Protein AF-A0A932MDQ0-F1 (afdb_monomer_lite)

Radius of gyration: 25.62 Å; chains: 1; bounding box: 65×49×72 Å

pLDDT: mean 92.87, std 9.04, range [38.66, 98.56]

Sequence (402 aa):
EVYVTDDGAETDRDMGHYERFIDRSLSQMNNVTTGRVYQSVITKERRGEYLGTTVQVIPHITDEIKAAIKRLAPDHDVVITEVGGTVGDIESLPFLEAIRQFRPEVGRDHTLFIHVTLVPYVAASGELKTKPTQHSVRELMEIGIQPDVLVCRTERELSEPIKRKIALFCNVDFGCVIENRDVPSIYQVPLLLHEQGLDREVCHRLQLDLKEPDLRPWAAMVQRVLEPSQRVHVAIVGKYTDLTDSYTSIREALVHGGIANDAGVDLTWVASDEFTDQRAAGRLLEGYDGLLVPGGFGIRGVEGMVEAIRWARENRLPFFGICLGMQTAIIEFGRNVCQLPETNSSEFAADCENPVISLMSSQRDVENLGGTMRLGAYPCRLRPGSRVAQIYGTDQVSERHR

Secondary structure (DSSP, 8-state):
--EE-TT--EE-THHHHHHHHHT----GGG---HHHHHHHHHHHHHTTTTTTPPP-IIIIIHHHHHHHHHTTGGG-S-------S-TT-GGGHHHHHHHHHHHHHH-GGG---EEEEE--EETTTTEE--HHHHHHHHHHHHTT---SEEEEEESS---HHHHHHHHHHHT--GGGEEEEE--SSGGGHHHHHHHTTHHHHHHHHTT---PPP--HHHHHHHHHHHS-SEEEEEEEEES-SS-GGGGHHHHHHHHHHHHHTTEEEEEEEEEGGG--SHHHHHHHHTT-SEEEE----SSTTHHHHHHHHHHHHHHT--EEE-THHHHHHHHHHHHHTS--TTEEETTT-TT-SEEEE---GGGTT---TTTSS--EEEEEEPPTT-HHHHHHTSSEEEEEE-

Structure (mmCIF, N/CA/C/O backbone):
data_AF-A0A932MDQ0-F1
#
_entry.id   AF-A0A932MDQ0-F1
#
loop_
_atom_site.group_PDB
_atom_site.id
_atom_site.type_symbol
_atom_site.label_atom_id
_atom_site.label_alt_id
_atom_site.label_comp_id
_atom_site.label_asym_id
_atom_site.label_entity_id
_atom_site.label_seq_id
_atom_site.pdbx_PDB_ins_code
_atom_site.Cartn_x
_atom_site.Cartn_y
_atom_site.Cartn_z
_atom_site.occupancy
_atom_site.B_iso_or_equiv
_atom_site.auth_seq_id
_atom_site.auth_comp_id
_atom_site.auth_asym_id
_atom_site.auth_atom_id
_atom_site.pdbx_PDB_model_num
ATOM 1 N N . GLU A 1 1 ? 3.150 5.379 -4.742 1.00 84.31 1 GLU A N 1
ATOM 2 C CA . GLU A 1 1 ? 2.671 4.937 -6.072 1.00 84.31 1 GLU A CA 1
ATOM 3 C C . GLU A 1 1 ? 1.229 5.394 -6.272 1.00 84.31 1 GLU A C 1
ATOM 5 O O . GLU A 1 1 ? 0.601 5.749 -5.283 1.00 84.31 1 GLU A O 1
ATOM 10 N N . VAL A 1 2 ? 0.719 5.392 -7.506 1.00 88.69 2 VAL A N 1
ATOM 11 C CA . VAL A 1 2 ? -0.728 5.498 -7.774 1.00 88.69 2 VAL A CA 1
ATOM 12 C C . VAL A 1 2 ? -1.235 4.085 -8.020 1.00 88.69 2 VAL A C 1
ATOM 14 O O . VAL A 1 2 ? -0.688 3.397 -8.885 1.00 88.69 2 VAL A O 1
ATOM 17 N N . TYR A 1 3 ? -2.237 3.649 -7.262 1.00 92.25 3 TYR A N 1
ATOM 18 C CA . TYR A 1 3 ? -2.835 2.331 -7.444 1.00 92.25 3 TYR A CA 1
ATOM 19 C C . TYR A 1 3 ? -3.983 2.416 -8.448 1.00 92.25 3 TYR A C 1
ATOM 21 O O . TYR A 1 3 ? -4.716 3.402 -8.466 1.00 92.25 3 TYR A O 1
ATOM 29 N N . VAL A 1 4 ? -4.132 1.405 -9.301 1.00 93.31 4 VAL A N 1
ATOM 30 C CA . VAL A 1 4 ? -5.228 1.335 -10.275 1.00 93.31 4 VAL A CA 1
ATOM 31 C C . VAL A 1 4 ? -6.086 0.128 -9.942 1.00 93.31 4 VAL A C 1
ATOM 33 O O . VAL A 1 4 ? -5.568 -0.966 -9.713 1.00 93.31 4 VAL A O 1
ATOM 36 N N . THR A 1 5 ? -7.392 0.348 -9.906 1.00 94.00 5 THR A N 1
ATOM 37 C CA . THR A 1 5 ? -8.428 -0.667 -9.664 1.00 94.00 5 THR A CA 1
ATOM 38 C C . THR A 1 5 ? -8.996 -1.189 -10.983 1.00 94.00 5 THR A C 1
ATOM 40 O O . THR A 1 5 ? -8.770 -0.604 -12.046 1.00 94.00 5 THR A O 1
ATOM 43 N N . ASP A 1 6 ? -9.730 -2.304 -10.945 1.00 93.19 6 ASP A N 1
ATOM 44 C CA . ASP A 1 6 ? -10.276 -2.926 -12.162 1.00 93.19 6 ASP A CA 1
ATOM 45 C C . ASP A 1 6 ? -11.249 -2.005 -12.916 1.00 93.19 6 ASP A C 1
ATOM 47 O O . ASP A 1 6 ? -11.277 -2.026 -14.147 1.00 93.19 6 ASP A O 1
ATOM 51 N N . ASP A 1 7 ? -11.989 -1.150 -12.201 1.00 92.62 7 ASP A N 1
ATOM 52 C CA . ASP A 1 7 ? -12.910 -0.163 -12.781 1.00 92.62 7 ASP A CA 1
ATOM 53 C C . ASP A 1 7 ? -12.218 1.128 -13.257 1.00 92.62 7 ASP A C 1
ATOM 55 O O . ASP A 1 7 ? -12.885 2.073 -13.680 1.00 92.62 7 ASP A O 1
ATOM 59 N N . GLY A 1 8 ? -10.882 1.157 -13.226 1.00 90.75 8 GLY A N 1
ATOM 60 C CA . GLY A 1 8 ? -10.072 2.240 -13.770 1.00 90.75 8 GLY A CA 1
ATOM 61 C C . GLY A 1 8 ? -9.936 3.450 -12.859 1.00 90.75 8 GLY A C 1
ATOM 62 O O . GLY A 1 8 ? -9.443 4.482 -13.314 1.00 90.75 8 GLY A O 1
ATOM 63 N N . ALA A 1 9 ? -10.324 3.353 -11.583 1.00 89.94 9 ALA A N 1
ATOM 64 C CA . ALA A 1 9 ? -10.009 4.412 -10.640 1.00 89.94 9 ALA A CA 1
ATOM 65 C C . ALA A 1 9 ? -8.534 4.386 -10.242 1.00 89.94 9 ALA A C 1
ATOM 67 O O . ALA A 1 9 ? -7.993 3.364 -9.811 1.00 89.94 9 ALA A O 1
ATOM 68 N N . GLU A 1 10 ? -7.924 5.561 -10.349 1.00 90.75 10 GLU A N 1
ATOM 69 C CA . GLU A 1 10 ? -6.648 5.895 -9.738 1.00 90.75 10 GLU A CA 1
ATOM 70 C C . GLU A 1 10 ? -6.894 6.240 -8.268 1.00 90.75 10 GLU A C 1
ATOM 72 O O . GLU A 1 10 ? -7.625 7.181 -7.946 1.00 90.75 10 GLU A O 1
ATOM 77 N N . THR A 1 11 ? -6.311 5.459 -7.368 1.00 89.38 11 THR A N 1
ATOM 78 C CA . THR A 1 11 ? -6.518 5.583 -5.927 1.00 89.38 11 THR A CA 1
ATOM 79 C C . THR A 1 11 ? -5.198 5.764 -5.195 1.00 89.38 11 THR A C 1
ATOM 81 O O . THR A 1 11 ? -4.107 5.603 -5.755 1.00 89.38 11 THR A O 1
ATOM 84 N N . ASP A 1 12 ? -5.315 6.059 -3.903 1.00 85.50 12 ASP A N 1
ATOM 85 C CA . ASP A 1 12 ? -4.188 5.965 -2.988 1.00 85.50 12 ASP A CA 1
ATOM 86 C C . ASP A 1 12 ? -3.589 4.541 -2.977 1.00 85.50 12 ASP A C 1
ATOM 88 O O . ASP A 1 12 ? -4.277 3.552 -3.268 1.00 85.50 12 ASP A O 1
ATOM 92 N N . ARG A 1 13 ? -2.293 4.454 -2.656 1.00 86.25 13 ARG A N 1
ATOM 93 C CA . ARG A 1 13 ? -1.521 3.207 -2.556 1.00 86.25 13 ARG A CA 1
ATOM 94 C C . ARG A 1 13 ? -2.078 2.227 -1.522 1.00 86.25 13 ARG A C 1
ATOM 96 O O . ARG A 1 13 ? -1.881 1.021 -1.678 1.00 86.25 13 ARG A O 1
ATOM 103 N N . ASP A 1 14 ? -2.772 2.724 -0.502 1.00 90.31 14 ASP A N 1
ATOM 104 C CA . ASP A 1 14 ? -3.320 1.913 0.584 1.00 90.31 14 ASP A CA 1
ATOM 105 C C . ASP A 1 14 ? -4.354 0.910 0.067 1.00 90.31 14 ASP A C 1
ATOM 107 O O . ASP A 1 14 ? -4.449 -0.208 0.571 1.00 90.31 14 ASP A O 1
ATOM 111 N N . MET A 1 15 ? -5.021 1.232 -1.047 1.00 92.06 15 MET A N 1
ATOM 112 C CA . MET A 1 15 ? -5.917 0.300 -1.731 1.00 92.06 15 MET A CA 1
ATOM 113 C C . MET A 1 15 ? -5.213 -1.007 -2.109 1.00 92.06 15 MET A C 1
ATOM 115 O O . MET A 1 15 ? -5.761 -2.091 -1.920 1.00 92.06 15 MET A O 1
ATOM 119 N N . GLY A 1 16 ? -3.960 -0.916 -2.563 1.00 93.06 16 GLY A N 1
ATOM 120 C CA . GLY A 1 16 ? -3.155 -2.090 -2.865 1.00 93.06 16 GLY A CA 1
ATOM 121 C C . GLY A 1 16 ? -2.833 -2.919 -1.625 1.00 93.06 16 GLY A C 1
ATOM 122 O O . GLY A 1 16 ? -2.737 -4.140 -1.726 1.00 93.06 16 GLY A O 1
ATOM 123 N N . HIS A 1 17 ? -2.674 -2.295 -0.452 1.00 93.75 17 HIS A N 1
ATOM 124 C CA . H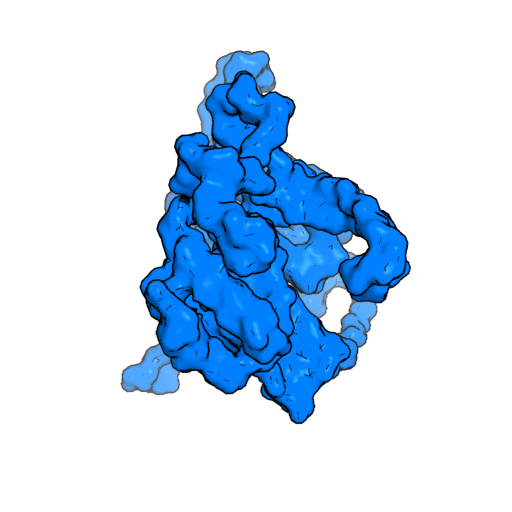IS A 1 17 ? -2.514 -3.041 0.796 1.00 93.75 17 HIS A CA 1
ATOM 125 C C . HIS A 1 17 ? -3.783 -3.816 1.127 1.00 93.75 17 HIS A C 1
ATOM 127 O O . HIS A 1 17 ? -3.692 -5.006 1.415 1.00 93.75 17 HIS A O 1
ATOM 133 N N . TYR A 1 18 ? -4.953 -3.193 1.012 1.00 95.12 18 TYR A N 1
ATOM 134 C CA . TYR A 1 18 ? -6.211 -3.883 1.270 1.00 95.12 18 TYR A CA 1
ATOM 135 C C . TYR A 1 18 ? -6.395 -5.080 0.335 1.00 95.12 18 TYR A C 1
ATOM 137 O O . TYR A 1 18 ? -6.552 -6.188 0.841 1.00 95.12 18 TYR A O 1
ATOM 145 N N . GLU A 1 19 ? -6.273 -4.899 -0.990 1.00 95.69 19 GLU A N 1
ATOM 146 C CA . GLU A 1 19 ? -6.432 -6.002 -1.958 1.00 95.69 19 GLU A CA 1
ATOM 147 C C . GLU A 1 19 ? -5.478 -7.168 -1.657 1.00 95.69 19 GLU A C 1
ATOM 149 O O . GLU A 1 19 ? -5.898 -8.324 -1.668 1.00 95.69 19 GLU A O 1
ATOM 154 N N . ARG A 1 20 ? -4.212 -6.879 -1.311 1.00 95.19 20 ARG A N 1
ATOM 155 C CA . ARG A 1 20 ? -3.204 -7.907 -0.994 1.00 95.19 20 ARG A CA 1
ATOM 156 C C . ARG A 1 20 ? -3.526 -8.719 0.261 1.00 95.19 20 ARG A C 1
ATOM 158 O O . ARG A 1 20 ? -3.185 -9.896 0.305 1.00 95.19 20 ARG A O 1
ATOM 165 N N . PHE A 1 21 ? -4.112 -8.103 1.287 1.00 95.44 21 PHE A N 1
ATOM 166 C CA . PHE A 1 21 ? -4.390 -8.783 2.557 1.00 95.44 21 PHE A CA 1
ATOM 167 C C . PHE A 1 21 ? -5.747 -9.487 2.579 1.00 95.44 21 PHE A C 1
ATOM 169 O O . PHE A 1 21 ? -5.883 -10.489 3.278 1.00 95.44 21 PHE A O 1
ATOM 176 N N . ILE A 1 22 ? -6.740 -8.978 1.844 1.00 93.69 22 ILE A N 1
ATOM 177 C CA . ILE A 1 22 ? -8.097 -9.548 1.837 1.00 93.69 22 ILE A CA 1
ATOM 178 C C . ILE A 1 22 ? -8.380 -10.433 0.616 1.00 93.69 22 ILE A C 1
ATOM 180 O O . ILE A 1 22 ? -9.434 -11.060 0.582 1.00 93.69 22 ILE A O 1
ATOM 184 N N . ASP A 1 23 ? -7.473 -10.463 -0.368 1.00 93.38 23 ASP A N 1
ATOM 185 C CA . ASP A 1 23 ? -7.600 -11.214 -1.627 1.00 93.38 23 ASP A CA 1
ATOM 186 C C . ASP A 1 23 ? -8.901 -10.898 -2.390 1.00 93.38 23 ASP A C 1
ATOM 188 O O . ASP A 1 23 ? -9.655 -11.775 -2.817 1.00 93.38 23 ASP A O 1
ATOM 192 N N . ARG A 1 24 ? -9.222 -9.602 -2.516 1.00 91.94 24 ARG A N 1
ATOM 193 C CA . ARG A 1 24 ? -10.391 -9.124 -3.271 1.00 91.94 24 ARG A CA 1
ATOM 194 C C . ARG A 1 24 ? -10.064 -7.864 -4.052 1.00 91.94 24 ARG A C 1
ATOM 196 O O . ARG A 1 24 ? -9.442 -6.957 -3.509 1.00 91.94 24 ARG A O 1
ATOM 203 N N . SER A 1 25 ? -10.581 -7.784 -5.277 1.00 92.12 25 SER A N 1
ATOM 204 C CA . SER A 1 25 ? -10.593 -6.542 -6.048 1.00 92.12 25 SER A CA 1
ATOM 205 C C . SER A 1 25 ? -11.486 -5.506 -5.377 1.00 92.12 25 SER A C 1
ATOM 207 O O . SER A 1 25 ? -12.640 -5.779 -5.028 1.00 92.12 25 SER A O 1
ATOM 209 N N . LEU A 1 26 ? -10.957 -4.301 -5.246 1.00 93.81 26 LEU A N 1
ATOM 210 C CA . LEU A 1 26 ? -11.663 -3.120 -4.791 1.00 93.81 26 LEU A CA 1
ATOM 211 C C . LEU A 1 26 ? -11.919 -2.200 -5.991 1.00 93.81 26 LEU A C 1
ATOM 213 O O . LEU A 1 26 ? -11.472 -2.435 -7.113 1.00 93.81 26 LEU A O 1
ATOM 217 N N . SER A 1 27 ? -12.721 -1.167 -5.771 1.00 92.62 27 SER A N 1
ATOM 218 C CA . SER A 1 27 ? -13.218 -0.281 -6.823 1.00 92.62 27 SER A CA 1
ATOM 219 C C . SER A 1 27 ? -13.064 1.177 -6.422 1.00 92.62 27 SER A C 1
ATOM 221 O O . SER A 1 27 ? -12.754 1.504 -5.270 1.00 92.62 27 SER A O 1
ATOM 223 N N . GLN A 1 28 ? -13.424 2.081 -7.328 1.00 91.19 28 GLN A N 1
ATOM 224 C CA . GLN A 1 28 ? -13.547 3.501 -7.016 1.00 91.19 28 GLN A CA 1
ATOM 225 C C . GLN A 1 28 ? -14.445 3.792 -5.806 1.00 91.19 28 GLN A C 1
ATOM 227 O O . GLN A 1 28 ? -14.369 4.874 -5.229 1.00 91.19 28 GLN A O 1
ATOM 232 N N . MET A 1 29 ? -15.344 2.880 -5.437 1.00 91.75 29 MET A N 1
ATOM 233 C CA . MET A 1 29 ? -16.271 3.065 -4.322 1.00 91.75 29 MET A CA 1
ATOM 234 C C . MET A 1 29 ? -15.574 2.964 -2.967 1.00 91.75 29 MET A C 1
ATOM 236 O O . MET A 1 29 ? -16.097 3.493 -1.989 1.00 91.75 29 MET A O 1
ATOM 240 N N . ASN A 1 30 ? -14.407 2.319 -2.931 1.00 93.69 30 ASN A N 1
ATOM 241 C CA . ASN A 1 30 ? -13.628 2.042 -1.730 1.00 93.69 30 ASN A CA 1
ATOM 242 C C . ASN A 1 30 ? -12.652 3.177 -1.379 1.00 93.69 30 ASN A C 1
ATOM 244 O O . ASN A 1 30 ? -12.117 3.194 -0.277 1.00 93.69 30 ASN A O 1
ATOM 248 N N . ASN A 1 31 ? -12.431 4.141 -2.281 1.00 93.19 31 ASN A N 1
ATOM 249 C CA . ASN A 1 31 ? -11.607 5.322 -2.022 1.00 93.19 31 ASN A CA 1
ATOM 250 C C . ASN A 1 31 ? -12.452 6.600 -2.081 1.00 93.19 31 ASN A C 1
ATOM 252 O O . ASN A 1 31 ? -12.851 7.061 -3.153 1.00 93.19 31 ASN A O 1
ATOM 256 N N . VAL A 1 32 ? -12.725 7.190 -0.920 1.00 93.44 32 VAL A N 1
ATOM 257 C CA . VAL A 1 32 ? -13.502 8.428 -0.801 1.00 93.44 32 VAL A CA 1
ATOM 258 C C . VAL A 1 32 ? -12.561 9.558 -0.413 1.00 93.44 32 VAL A C 1
ATOM 260 O O . VAL A 1 32 ? -11.919 9.501 0.627 1.00 93.44 32 VAL A O 1
ATOM 263 N N . THR A 1 33 ? -12.498 10.600 -1.238 1.00 94.75 33 THR A N 1
ATOM 264 C CA . THR A 1 33 ? -11.667 11.782 -0.977 1.00 94.75 33 THR A CA 1
ATOM 265 C C . THR A 1 33 ? -12.536 13.008 -0.739 1.00 94.75 33 THR A C 1
ATOM 267 O O . THR A 1 33 ? -13.642 13.113 -1.279 1.00 94.75 33 THR A O 1
ATOM 270 N N . THR A 1 34 ? -12.012 13.983 0.008 1.00 95.81 34 THR A N 1
ATOM 271 C CA . THR A 1 34 ? -12.667 15.282 0.230 1.00 95.81 34 THR A CA 1
ATOM 272 C C . THR A 1 34 ? -13.087 15.925 -1.091 1.00 95.81 34 THR A C 1
ATOM 274 O O . THR A 1 34 ? -14.224 16.367 -1.228 1.00 95.81 34 THR A O 1
ATOM 277 N N . GLY A 1 35 ? -12.221 15.892 -2.110 1.00 94.88 35 GLY A N 1
ATOM 278 C CA . GLY A 1 35 ? -12.539 16.424 -3.438 1.00 94.88 35 GLY A CA 1
ATOM 279 C C . GLY A 1 35 ? -13.785 15.785 -4.060 1.00 94.88 35 GLY A C 1
ATOM 280 O O . GLY A 1 35 ? -14.666 16.500 -4.534 1.00 94.88 35 GLY A O 1
ATOM 281 N N . ARG A 1 36 ? -13.915 14.452 -4.001 1.00 93.62 36 ARG A N 1
ATOM 282 C CA . ARG A 1 36 ? -15.087 13.735 -4.539 1.00 93.62 36 ARG A CA 1
ATOM 283 C C . ARG A 1 36 ? -16.360 14.041 -3.757 1.00 93.62 36 ARG A C 1
ATOM 285 O O . ARG A 1 36 ? -17.403 14.265 -4.368 1.00 93.62 36 ARG A O 1
ATOM 292 N N . VAL A 1 37 ? -16.269 14.081 -2.428 1.00 96.56 37 VAL A N 1
ATOM 293 C CA . VAL A 1 37 ? -17.403 14.401 -1.547 1.00 96.56 37 VAL A CA 1
ATOM 294 C C . VAL A 1 37 ? -17.928 15.806 -1.844 1.00 96.56 37 VAL A C 1
ATOM 296 O O . VAL A 1 37 ? -19.112 15.983 -2.129 1.00 96.56 37 VAL A O 1
ATOM 299 N N . TYR A 1 38 ? -17.043 16.802 -1.856 1.00 96.50 38 TYR A N 1
ATOM 300 C CA . TYR A 1 38 ? -17.424 18.192 -2.099 1.00 96.50 38 TYR A CA 1
ATOM 301 C C . TYR A 1 38 ? -17.939 18.389 -3.526 1.00 96.50 38 TYR A C 1
ATOM 303 O O . TYR A 1 38 ? -18.959 19.048 -3.718 1.00 96.50 38 TYR A O 1
ATOM 311 N N . GLN A 1 39 ? -17.300 17.774 -4.526 1.00 96.44 39 GLN A N 1
ATOM 312 C CA . GLN A 1 39 ? -17.777 17.824 -5.908 1.00 96.44 39 GLN A CA 1
ATOM 313 C C . GLN A 1 39 ? -19.186 17.235 -6.042 1.00 96.44 39 GLN A C 1
ATOM 315 O O . GLN A 1 39 ? -20.021 17.824 -6.732 1.00 96.44 39 GLN A O 1
ATOM 320 N N . SER A 1 40 ? -19.471 16.106 -5.384 1.00 95.88 40 SER A N 1
ATOM 321 C CA . SER A 1 40 ? -20.805 15.489 -5.378 1.00 95.88 40 SER A CA 1
ATOM 322 C C . SER A 1 40 ? -21.846 16.450 -4.802 1.00 95.88 40 SER A C 1
ATOM 324 O O . SER A 1 40 ? -22.814 16.789 -5.484 1.00 95.88 40 SER A O 1
ATOM 326 N N . VAL A 1 41 ? -21.600 16.988 -3.603 1.00 97.25 41 VAL A N 1
ATOM 327 C CA . VAL A 1 41 ? -22.523 17.912 -2.924 1.00 97.25 41 VAL A CA 1
ATOM 328 C C . VAL A 1 41 ? -22.751 19.196 -3.731 1.00 97.25 41 VAL A C 1
ATOM 330 O O . VAL A 1 41 ? -23.897 19.592 -3.933 1.00 97.25 41 VAL A O 1
ATOM 333 N N . ILE A 1 42 ? -21.697 19.810 -4.277 1.00 96.56 42 ILE A N 1
ATOM 334 C CA . ILE A 1 42 ? -21.814 20.999 -5.142 1.00 96.56 42 ILE A CA 1
ATOM 335 C C . ILE A 1 42 ? -22.619 20.679 -6.411 1.00 96.56 42 ILE A C 1
ATOM 337 O O . ILE A 1 42 ? -23.416 21.489 -6.877 1.00 96.56 42 ILE A O 1
ATOM 341 N N . THR A 1 43 ? -22.437 19.489 -6.985 1.00 96.38 43 THR A N 1
ATOM 342 C CA . THR A 1 43 ? -23.174 19.081 -8.190 1.00 96.38 43 THR A CA 1
ATOM 343 C C . THR A 1 43 ? -24.664 18.896 -7.897 1.00 96.38 43 THR A C 1
ATOM 345 O O . THR A 1 43 ? -25.492 19.361 -8.682 1.00 96.38 43 THR A O 1
ATOM 348 N N . LYS A 1 44 ? -25.013 18.263 -6.770 1.00 95.75 44 LYS A N 1
ATOM 349 C CA . LYS A 1 44 ? -26.403 18.081 -6.315 1.00 95.75 44 LYS A CA 1
ATOM 350 C C . LYS A 1 44 ? -27.086 19.416 -6.015 1.00 95.75 44 LYS A C 1
ATOM 352 O O . LYS A 1 44 ? -28.231 19.632 -6.409 1.00 95.75 44 LYS A O 1
ATOM 357 N N . GLU A 1 45 ? -26.357 20.342 -5.393 1.00 96.25 45 GLU A N 1
ATOM 358 C CA . GLU A 1 45 ? -26.814 21.710 -5.127 1.00 96.25 45 GLU A CA 1
ATOM 359 C C . GLU A 1 45 ? -27.198 22.438 -6.414 1.00 96.25 45 GLU A C 1
ATOM 361 O O . GLU A 1 45 ? -28.340 22.875 -6.555 1.00 96.25 45 GLU A O 1
ATOM 366 N N . ARG A 1 46 ? -26.306 22.447 -7.409 1.00 94.06 46 ARG A N 1
ATOM 367 C CA . ARG A 1 46 ? -26.556 23.090 -8.709 1.00 94.06 46 ARG A CA 1
ATOM 368 C C . ARG A 1 46 ? -27.692 22.458 -9.511 1.00 94.06 46 ARG A C 1
ATOM 370 O O . ARG A 1 46 ? -28.280 23.124 -10.359 1.00 94.06 46 ARG A O 1
ATOM 377 N N . ARG A 1 47 ? -27.996 21.181 -9.269 1.00 95.25 47 ARG A N 1
ATOM 378 C CA . ARG A 1 47 ? -29.145 20.477 -9.864 1.00 95.25 47 ARG A CA 1
ATOM 379 C C . ARG A 1 47 ? -30.463 20.747 -9.136 1.00 95.25 47 ARG A C 1
ATOM 381 O O . ARG A 1 47 ? -31.506 20.306 -9.609 1.00 95.25 47 ARG A O 1
ATOM 388 N N . GLY A 1 48 ? -30.431 21.464 -8.013 1.00 93.25 48 GLY A N 1
ATOM 389 C CA . GLY A 1 48 ? -31.610 21.755 -7.204 1.00 93.25 48 GLY A CA 1
ATOM 390 C C . GLY A 1 48 ? -32.084 20.578 -6.347 1.00 93.25 48 GLY A C 1
ATOM 391 O O . GLY A 1 48 ? -33.219 20.603 -5.877 1.00 93.25 48 GLY A O 1
ATOM 392 N N . GLU A 1 49 ? -31.244 19.563 -6.109 1.00 94.69 49 GLU A N 1
ATOM 393 C CA . GLU A 1 49 ? -31.620 18.369 -5.327 1.00 94.69 49 GLU A CA 1
ATOM 394 C C . GLU A 1 49 ? -31.893 18.696 -3.848 1.00 94.69 49 GLU A C 1
ATOM 396 O O . GLU A 1 49 ? -32.669 18.006 -3.193 1.00 94.69 49 GLU A O 1
ATOM 401 N N . TYR A 1 50 ? -31.327 19.796 -3.340 1.00 93.75 50 TYR A N 1
ATOM 402 C CA . TYR A 1 50 ? -31.602 20.319 -1.996 1.00 93.75 50 TYR A CA 1
ATOM 403 C C . TYR A 1 50 ? -32.776 21.315 -1.954 1.00 93.75 50 TYR A C 1
ATOM 405 O O . TYR A 1 50 ? -32.936 22.039 -0.980 1.00 93.75 50 TYR A O 1
ATOM 413 N N . LEU A 1 51 ? -33.599 21.395 -3.010 1.00 90.94 51 LEU A N 1
ATOM 414 C CA . LEU A 1 51 ? -34.844 22.183 -3.050 1.00 90.94 51 LEU A CA 1
ATOM 415 C C . LEU A 1 51 ? -34.689 23.662 -2.630 1.00 90.94 51 LEU A C 1
ATOM 417 O O . LEU A 1 51 ? -35.608 24.266 -2.080 1.00 90.94 51 LEU A O 1
ATOM 421 N N . GLY A 1 52 ? -33.520 24.254 -2.894 1.00 82.38 52 GLY A N 1
ATOM 422 C CA . GLY A 1 52 ? -33.219 25.653 -2.579 1.00 82.38 52 GLY A CA 1
ATOM 423 C C . GLY A 1 52 ? -32.841 25.934 -1.120 1.00 82.38 52 GLY A C 1
ATOM 424 O O . GLY A 1 52 ? -32.726 27.103 -0.752 1.00 82.38 52 GLY A O 1
ATOM 425 N N . THR A 1 53 ? -32.634 24.913 -0.281 1.00 90.50 53 THR A N 1
ATOM 426 C CA . THR A 1 53 ? -32.103 25.110 1.077 1.00 90.50 53 THR A CA 1
ATOM 427 C C . THR A 1 53 ? -30.598 25.371 1.065 1.00 90.50 53 THR A C 1
ATOM 429 O O . THR A 1 53 ? -29.876 24.868 0.204 1.00 90.50 53 THR A O 1
ATOM 432 N N . THR A 1 54 ? -30.103 26.115 2.057 1.00 93.12 54 THR A N 1
ATOM 433 C CA . THR A 1 54 ? -28.668 26.391 2.211 1.00 93.12 54 THR A CA 1
ATOM 434 C C . THR A 1 54 ? -27.878 25.113 2.481 1.00 93.12 54 THR A C 1
ATOM 436 O O . THR A 1 54 ? -28.090 24.449 3.496 1.00 93.12 54 THR A O 1
ATOM 439 N N . VAL A 1 55 ? -26.912 24.815 1.612 1.00 95.81 55 VAL A N 1
ATOM 440 C CA . VAL A 1 55 ? -25.981 23.696 1.788 1.00 95.81 55 VAL A CA 1
ATOM 441 C C . VAL A 1 55 ? -24.918 24.038 2.836 1.00 95.81 55 VAL A C 1
ATOM 443 O O . VAL A 1 55 ? -24.376 25.140 2.875 1.00 95.81 55 VAL A O 1
ATOM 446 N N . GLN A 1 56 ? -24.628 23.077 3.705 1.00 96.69 56 GLN A N 1
ATOM 447 C CA . GLN A 1 56 ? -23.768 23.195 4.887 1.00 96.69 56 GLN A CA 1
ATOM 448 C C . GLN A 1 56 ? -22.931 21.924 5.064 1.00 96.69 56 GLN A C 1
ATOM 450 O O . GLN A 1 56 ? -23.303 20.871 4.550 1.00 96.69 56 GLN A O 1
ATOM 455 N N . VAL A 1 57 ? -21.850 21.990 5.850 1.00 96.25 57 VAL A N 1
ATOM 456 C CA . VAL A 1 57 ? -21.035 20.804 6.182 1.00 96.25 57 VAL A CA 1
ATOM 457 C C . VAL A 1 57 ? -21.880 19.738 6.884 1.00 96.25 57 VAL A C 1
ATOM 459 O O . VAL A 1 57 ? -21.912 18.588 6.455 1.00 96.25 57 VAL A O 1
ATOM 462 N N . ILE A 1 58 ? -22.635 20.137 7.905 1.00 96.56 58 ILE A N 1
ATOM 463 C CA . ILE A 1 58 ? -23.629 19.283 8.555 1.00 96.56 58 ILE A CA 1
ATOM 464 C C . ILE A 1 58 ? -25.017 19.775 8.115 1.00 96.56 58 ILE A C 1
ATOM 466 O O . ILE A 1 58 ? -25.280 20.968 8.255 1.00 96.56 58 ILE A O 1
ATOM 470 N N . PRO A 1 59 ? -25.905 18.915 7.590 1.00 95.88 59 PRO A N 1
ATOM 471 C CA . PRO A 1 59 ? -25.711 17.479 7.400 1.00 95.88 59 PRO A CA 1
ATOM 472 C C . PRO A 1 59 ? -25.122 17.102 6.027 1.00 95.88 59 PRO A C 1
ATOM 474 O O . PRO A 1 59 ? -24.665 15.983 5.869 1.00 95.88 59 PRO A O 1
ATOM 477 N N . HIS A 1 60 ? -25.095 17.998 5.035 1.00 97.38 60 HIS A N 1
ATOM 478 C CA . HIS A 1 60 ? -24.915 17.618 3.623 1.00 97.38 60 HIS A CA 1
ATOM 479 C C . HIS A 1 60 ? -23.579 16.925 3.298 1.00 97.38 60 HIS A C 1
ATOM 481 O O . HIS A 1 60 ? -23.578 15.923 2.587 1.00 97.38 60 HIS A O 1
ATOM 487 N N . ILE A 1 61 ? -22.445 17.423 3.811 1.00 98.00 61 ILE A N 1
ATOM 488 C CA . ILE A 1 61 ? -21.131 16.784 3.598 1.00 98.00 61 ILE A CA 1
ATOM 489 C C . ILE A 1 61 ? -21.041 15.492 4.415 1.00 98.00 61 ILE A C 1
ATOM 491 O O . ILE A 1 61 ? -20.621 14.460 3.895 1.00 98.00 61 ILE A O 1
ATOM 495 N N . THR A 1 62 ? -21.475 15.522 5.677 1.00 98.06 62 THR A N 1
ATOM 496 C CA . THR A 1 62 ? -21.454 14.338 6.550 1.00 98.06 62 THR A CA 1
ATOM 497 C C . THR A 1 62 ? -22.367 13.220 6.047 1.00 98.06 62 THR A C 1
ATOM 499 O O . THR A 1 62 ? -22.012 12.049 6.142 1.00 98.06 62 THR A O 1
ATOM 502 N N . ASP A 1 63 ? -23.515 13.554 5.461 1.00 97.62 63 ASP A N 1
ATOM 503 C CA . ASP A 1 63 ? -24.456 12.603 4.870 1.00 97.62 63 ASP A CA 1
ATOM 504 C C . ASP A 1 63 ? -23.890 11.973 3.601 1.00 97.62 63 ASP A C 1
ATOM 506 O O . ASP A 1 63 ? -24.052 10.771 3.408 1.00 97.62 63 ASP A O 1
ATOM 510 N N . GLU A 1 64 ? -23.173 12.738 2.772 1.00 97.69 64 GLU A N 1
ATOM 511 C CA . GLU A 1 64 ? -22.483 12.192 1.600 1.00 97.69 64 GLU A CA 1
ATOM 512 C C . GLU A 1 64 ? -21.397 11.181 2.009 1.00 97.69 64 GLU A C 1
ATOM 514 O O . GLU A 1 64 ? -21.288 10.109 1.410 1.00 97.69 64 GLU A O 1
ATOM 519 N N . ILE A 1 65 ? -20.641 11.473 3.076 1.00 97.62 65 ILE A N 1
ATOM 520 C CA . ILE A 1 65 ? -19.641 10.552 3.642 1.00 97.62 65 ILE A CA 1
ATOM 521 C C . ILE A 1 65 ? -20.322 9.294 4.203 1.00 97.62 65 ILE A C 1
ATOM 523 O O . ILE A 1 65 ? -19.942 8.178 3.846 1.00 97.62 65 ILE A O 1
ATOM 527 N N . LYS A 1 66 ? -21.366 9.445 5.031 1.00 97.38 66 LYS A N 1
ATOM 528 C CA . LYS A 1 66 ? -22.136 8.308 5.573 1.00 97.38 66 LYS A CA 1
ATOM 529 C C . LYS A 1 66 ? -22.744 7.457 4.458 1.00 97.38 66 LYS A C 1
ATOM 531 O O . LYS A 1 66 ? -22.722 6.232 4.545 1.00 97.38 66 LYS A O 1
ATOM 536 N N . ALA A 1 67 ? -23.271 8.078 3.403 1.00 96.25 67 ALA A N 1
ATOM 537 C CA . ALA A 1 67 ? -23.820 7.373 2.251 1.00 96.25 67 ALA A CA 1
ATOM 538 C C . ALA A 1 67 ? -22.749 6.548 1.525 1.00 96.25 67 ALA A C 1
ATOM 540 O O . ALA A 1 67 ? -23.029 5.421 1.113 1.00 96.25 67 ALA A O 1
ATOM 541 N N . ALA A 1 68 ? -21.520 7.062 1.416 1.00 94.94 68 ALA A N 1
ATOM 542 C CA . ALA A 1 68 ? -20.411 6.323 0.824 1.00 94.94 68 ALA A CA 1
ATOM 543 C C . ALA A 1 68 ? -20.063 5.052 1.621 1.00 94.94 68 ALA A C 1
ATOM 545 O O . ALA A 1 68 ? -19.872 4.005 1.006 1.00 94.94 68 ALA A O 1
ATOM 546 N N . ILE A 1 69 ? -20.077 5.121 2.960 1.00 94.12 69 ILE A N 1
ATOM 547 C CA . ILE A 1 69 ? -19.888 3.957 3.845 1.00 94.12 69 ILE A CA 1
ATOM 548 C C . ILE A 1 69 ? -21.033 2.947 3.654 1.00 94.12 69 ILE A C 1
ATOM 550 O O . ILE A 1 69 ? -20.790 1.776 3.363 1.00 94.12 69 ILE A O 1
ATOM 554 N N . LYS A 1 70 ? -22.296 3.396 3.745 1.00 94.38 70 LYS A N 1
ATOM 555 C CA . LYS A 1 70 ? -23.489 2.523 3.633 1.00 94.38 70 LYS A CA 1
ATOM 556 C C . LYS A 1 70 ? -23.558 1.768 2.314 1.00 94.38 70 LYS A C 1
ATOM 558 O O . LYS A 1 70 ? -24.053 0.650 2.269 1.00 94.38 70 LYS A O 1
ATOM 563 N N . ARG A 1 71 ? -23.077 2.376 1.235 1.00 93.44 71 ARG A N 1
ATOM 564 C CA . ARG A 1 71 ? -23.128 1.804 -0.111 1.00 93.44 71 ARG A CA 1
ATOM 565 C C . ARG A 1 71 ? -22.303 0.526 -0.267 1.00 93.44 71 ARG A C 1
ATOM 567 O O . ARG A 1 71 ? -22.601 -0.252 -1.163 1.00 93.44 71 ARG A O 1
ATOM 574 N N . LEU A 1 72 ? -21.297 0.310 0.581 1.00 91.06 72 LEU A N 1
ATOM 575 C CA . LEU A 1 72 ? -20.493 -0.915 0.577 1.00 91.06 72 LEU A CA 1
ATOM 576 C C . LEU A 1 72 ? -21.137 -2.048 1.394 1.00 91.06 72 LEU A C 1
ATOM 578 O O . LEU A 1 72 ? -20.781 -3.204 1.201 1.00 91.06 72 LEU A O 1
ATOM 582 N N . ALA A 1 73 ? -22.089 -1.742 2.279 1.00 88.44 73 ALA A N 1
ATOM 583 C CA . ALA A 1 73 ? -22.647 -2.699 3.234 1.00 88.44 73 ALA A CA 1
ATOM 584 C C . ALA A 1 73 ? -23.444 -3.884 2.639 1.00 88.44 73 ALA A C 1
ATOM 586 O O . ALA A 1 73 ? -23.317 -4.971 3.190 1.00 88.44 73 ALA A O 1
ATOM 587 N N . PRO A 1 74 ? -24.254 -3.751 1.562 1.00 87.94 74 PRO A N 1
ATOM 588 C CA . PRO A 1 74 ? -25.183 -4.814 1.151 1.00 87.94 74 PRO A CA 1
ATOM 589 C C . PRO A 1 74 ? -24.561 -6.192 0.876 1.00 87.94 74 PRO A C 1
ATOM 591 O O . PRO A 1 74 ? -25.231 -7.199 1.083 1.00 87.94 74 PRO A O 1
ATOM 594 N N . ASP A 1 75 ? -23.299 -6.233 0.445 1.00 84.19 75 ASP A N 1
ATOM 595 C CA . ASP A 1 75 ? -22.597 -7.461 0.046 1.00 84.19 75 ASP A CA 1
ATOM 596 C C . ASP A 1 75 ? -21.486 -7.878 1.035 1.00 84.19 75 ASP A C 1
ATOM 598 O O . ASP A 1 75 ? -20.614 -8.680 0.688 1.00 84.19 75 ASP A O 1
ATOM 602 N N . HIS A 1 76 ? -21.457 -7.301 2.245 1.00 91.44 76 HIS A N 1
ATOM 603 C CA . HIS A 1 76 ? -20.365 -7.490 3.206 1.00 91.44 76 HIS A CA 1
ATOM 604 C C . HIS A 1 76 ? -20.871 -7.623 4.645 1.00 91.44 76 HIS A C 1
ATOM 606 O O . HIS A 1 76 ? -21.659 -6.802 5.107 1.00 91.44 76 HIS A O 1
ATOM 612 N N . ASP A 1 77 ? -20.336 -8.599 5.386 1.00 91.69 77 ASP A N 1
ATOM 613 C CA . ASP A 1 77 ? -20.613 -8.746 6.822 1.00 91.69 77 ASP A CA 1
ATOM 614 C C . ASP A 1 77 ? -19.988 -7.607 7.645 1.00 91.69 77 ASP A C 1
ATOM 616 O O . ASP A 1 77 ? -20.573 -7.119 8.610 1.00 91.69 77 ASP A O 1
ATOM 620 N N . VAL A 1 78 ? -18.787 -7.165 7.251 1.00 94.31 78 VAL A N 1
ATOM 621 C CA . VAL A 1 78 ? -18.026 -6.098 7.913 1.00 94.31 78 VAL A CA 1
ATOM 622 C C . VAL A 1 78 ? -17.407 -5.180 6.863 1.00 94.31 78 VAL A C 1
ATOM 624 O O . VAL A 1 78 ? -16.776 -5.642 5.912 1.00 94.31 78 VAL A O 1
ATOM 627 N N . VAL A 1 79 ? -17.540 -3.867 7.067 1.00 95.12 79 VAL A N 1
ATOM 628 C CA . VAL A 1 79 ? -16.866 -2.835 6.266 1.00 95.12 79 VAL A CA 1
ATOM 629 C C . VAL A 1 79 ? -15.832 -2.133 7.140 1.00 95.12 79 VAL A C 1
ATOM 631 O O . VAL A 1 79 ? -16.182 -1.375 8.045 1.00 95.12 79 VAL A O 1
ATOM 634 N N . ILE A 1 80 ? -14.549 -2.362 6.859 1.00 96.38 80 ILE A N 1
ATOM 635 C CA . ILE A 1 80 ? -13.451 -1.641 7.510 1.00 96.38 80 ILE A CA 1
ATOM 636 C C . ILE A 1 80 ? -13.270 -0.310 6.779 1.00 96.38 80 ILE A C 1
ATOM 638 O O . ILE A 1 80 ? -12.912 -0.287 5.605 1.00 96.38 80 ILE A O 1
ATOM 642 N N . THR A 1 81 ? -13.551 0.798 7.467 1.00 96.12 81 THR A N 1
ATOM 643 C CA . THR A 1 81 ? -13.371 2.152 6.925 1.00 96.12 81 THR A CA 1
ATOM 644 C C . THR A 1 81 ? -12.191 2.813 7.617 1.00 96.12 81 THR A C 1
ATOM 646 O O . THR A 1 81 ? -12.294 3.197 8.782 1.00 96.12 81 THR A O 1
ATOM 649 N N . GLU A 1 82 ? -11.079 2.957 6.902 1.00 96.88 82 GLU A N 1
ATOM 650 C CA . GLU A 1 82 ? -9.973 3.793 7.357 1.00 96.88 82 GLU A CA 1
ATOM 651 C C . GLU A 1 82 ? -10.310 5.271 7.128 1.00 96.88 82 GLU A C 1
ATOM 653 O O . GLU A 1 82 ? -10.698 5.674 6.029 1.00 96.88 82 GLU A O 1
ATOM 658 N N . VAL A 1 83 ? -10.161 6.085 8.173 1.00 95.94 83 VAL A N 1
ATOM 659 C CA . VAL A 1 83 ? -10.237 7.544 8.071 1.00 95.94 83 VAL A CA 1
ATOM 660 C C . VAL A 1 83 ? -8.810 8.073 8.048 1.00 95.94 83 VAL A C 1
ATOM 662 O O . VAL A 1 83 ? -8.134 8.055 9.074 1.00 95.94 83 VAL A O 1
ATOM 665 N N . GLY A 1 84 ? -8.366 8.515 6.872 1.00 92.31 84 GLY A N 1
ATOM 666 C CA . GLY A 1 84 ? -7.041 9.106 6.696 1.00 92.31 84 GLY A CA 1
ATOM 667 C C . GLY A 1 84 ? -6.868 10.432 7.447 1.00 92.31 84 GLY A C 1
ATOM 668 O O . GLY A 1 84 ? -7.840 11.063 7.868 1.00 92.31 84 GLY A O 1
ATOM 669 N N . GLY A 1 85 ? -5.611 10.859 7.577 1.00 91.62 85 GLY A N 1
ATOM 670 C CA . GLY A 1 85 ? -5.216 12.038 8.355 1.00 91.62 85 GLY A CA 1
ATOM 671 C C . GLY A 1 85 ? -5.021 11.726 9.843 1.00 91.62 85 GLY A C 1
ATOM 672 O O . GLY A 1 85 ? -5.131 10.579 10.278 1.00 91.62 85 GLY A O 1
ATOM 673 N N . THR A 1 86 ? -4.717 12.749 10.646 1.00 95.75 86 THR A N 1
ATOM 674 C CA . THR A 1 86 ? -4.556 12.595 12.102 1.00 95.75 86 THR A CA 1
ATOM 675 C C . THR A 1 86 ? -5.747 13.202 12.835 1.00 95.75 86 THR A C 1
ATOM 677 O O . THR A 1 86 ? -6.272 14.250 12.461 1.00 95.75 86 THR A O 1
ATOM 680 N N . VAL A 1 87 ? -6.195 12.557 13.914 1.00 95.94 87 VAL A N 1
ATOM 681 C CA . VAL A 1 87 ? -7.197 13.149 14.814 1.00 95.94 87 VAL A CA 1
ATOM 682 C C . VAL A 1 87 ? -6.651 14.459 15.390 1.00 95.94 87 VAL A C 1
ATOM 684 O O . VAL A 1 87 ? -5.557 14.474 15.951 1.00 95.94 87 VAL A O 1
ATOM 687 N N . GLY A 1 88 ? -7.429 15.534 15.255 1.00 93.12 88 GLY A N 1
ATOM 688 C CA . GLY A 1 88 ? -7.034 16.906 15.597 1.00 93.12 88 GLY A CA 1
ATOM 689 C C . GLY A 1 88 ? -6.746 17.779 14.370 1.00 93.12 88 GLY A C 1
ATOM 690 O O . GLY A 1 88 ? -6.797 19.005 14.470 1.00 93.12 88 GLY A O 1
ATOM 691 N N . ASP A 1 89 ? -6.526 17.178 13.196 1.00 95.88 89 ASP A N 1
ATOM 692 C CA . ASP A 1 89 ? -6.329 17.932 11.958 1.00 95.88 89 ASP A CA 1
ATOM 693 C C . ASP A 1 89 ? -7.661 18.413 11.366 1.00 95.88 89 ASP A C 1
ATOM 695 O O . ASP A 1 89 ? -8.673 17.706 11.353 1.00 95.88 89 ASP A O 1
ATOM 699 N N . ILE A 1 90 ? -7.649 19.635 10.820 1.00 95.50 90 ILE A N 1
ATOM 700 C CA . ILE A 1 90 ? -8.839 20.297 10.257 1.00 95.50 90 ILE A CA 1
ATOM 701 C C . ILE A 1 90 ? -9.436 19.493 9.093 1.00 95.50 90 ILE A C 1
ATOM 703 O O . ILE A 1 90 ? -10.657 19.449 8.937 1.00 95.50 90 ILE A O 1
ATOM 707 N N . GLU A 1 91 ? -8.590 18.855 8.281 1.00 94.56 91 GLU A N 1
ATOM 708 C CA . GLU A 1 91 ? -9.016 18.091 7.102 1.00 94.56 91 GLU A CA 1
ATOM 709 C C . GLU A 1 91 ? -9.880 16.868 7.446 1.00 94.56 91 GLU A C 1
ATOM 711 O O . GLU A 1 91 ? -10.759 16.501 6.664 1.00 94.56 91 GLU A O 1
ATOM 716 N N . SER A 1 92 ? -9.691 16.292 8.637 1.00 94.25 92 SER A N 1
ATOM 717 C CA . SER A 1 92 ? -10.372 15.073 9.085 1.00 94.25 92 SER A CA 1
ATOM 718 C C . SER A 1 92 ? -11.707 15.348 9.778 1.00 94.25 92 SER A C 1
ATOM 720 O O . SER A 1 92 ? -12.523 14.436 9.922 1.00 94.25 92 SER A O 1
ATOM 722 N N . LEU A 1 93 ? -11.971 16.594 10.195 1.00 95.69 93 LEU A N 1
ATOM 723 C CA . LEU A 1 93 ? -13.160 16.949 10.980 1.00 95.69 93 LEU A CA 1
ATOM 724 C C . LEU A 1 93 ? -14.487 16.511 10.329 1.00 95.69 93 LEU A C 1
ATOM 726 O O . LEU A 1 93 ? -15.309 15.931 11.043 1.00 95.69 93 LEU A O 1
ATOM 730 N N . PRO A 1 94 ? -14.727 16.701 9.011 1.00 97.25 94 PRO A N 1
ATOM 731 C CA . PRO A 1 94 ? -15.967 16.234 8.391 1.00 97.25 94 PRO A CA 1
ATOM 732 C C . PRO A 1 94 ? -16.120 14.707 8.423 1.00 97.25 94 PRO A C 1
ATOM 734 O O . PRO A 1 94 ? -17.231 14.213 8.607 1.00 97.25 94 PRO A O 1
ATOM 737 N N . PHE A 1 95 ? -15.024 13.955 8.272 1.00 97.94 95 PHE A N 1
ATOM 738 C CA . PHE A 1 95 ? -15.046 12.491 8.329 1.00 97.94 95 PHE A CA 1
ATOM 739 C C . PHE A 1 95 ? -15.300 11.987 9.748 1.00 97.94 95 PHE A C 1
ATOM 741 O O . PHE A 1 95 ? -16.138 11.106 9.940 1.00 97.94 95 PHE A O 1
ATOM 748 N N . LEU A 1 96 ? -14.633 12.579 10.742 1.00 98.00 96 LEU A N 1
ATOM 749 C CA . LEU A 1 96 ? -14.824 12.226 12.146 1.00 98.00 96 LEU A CA 1
ATOM 750 C C . LEU A 1 96 ? -16.258 12.536 12.603 1.00 98.00 96 LEU A C 1
ATOM 752 O O . LEU A 1 96 ? -16.917 11.686 13.199 1.00 98.00 96 LEU A O 1
ATOM 756 N N . GLU A 1 97 ? -16.801 13.700 12.239 1.00 98.12 97 GLU A N 1
ATOM 757 C CA . GLU A 1 97 ? -18.201 14.022 12.529 1.00 98.12 97 GLU A CA 1
ATOM 758 C C . GLU A 1 97 ? -19.172 13.058 11.827 1.00 98.12 97 GLU A C 1
ATOM 760 O O . GLU A 1 97 ? -20.162 12.630 12.426 1.00 98.12 97 GLU A O 1
ATOM 765 N N . ALA A 1 98 ? -18.883 12.657 10.584 1.00 98.06 98 ALA A N 1
ATOM 766 C CA . ALA A 1 98 ? -19.706 11.695 9.857 1.00 98.06 98 ALA A CA 1
ATOM 767 C C . ALA A 1 98 ? -19.757 10.329 10.561 1.00 98.06 98 ALA A C 1
ATOM 769 O O . ALA A 1 98 ? -20.851 9.808 10.777 1.00 98.06 98 ALA A O 1
ATOM 770 N N . ILE A 1 99 ? -18.616 9.763 10.978 1.00 97.50 99 ILE A N 1
ATOM 771 C CA . ILE A 1 99 ? -18.598 8.468 11.685 1.00 97.50 99 ILE A CA 1
ATOM 772 C C . ILE A 1 99 ? -19.200 8.571 13.095 1.00 97.50 99 ILE A C 1
ATOM 774 O O . ILE A 1 99 ? -19.866 7.639 13.555 1.00 97.50 99 ILE A O 1
ATOM 778 N N . ARG A 1 100 ? -19.058 9.727 13.760 1.00 97.75 100 ARG A N 1
ATOM 779 C CA . ARG A 1 100 ? -19.704 10.008 15.049 1.00 97.75 100 ARG A CA 1
ATOM 780 C C . ARG A 1 100 ? -21.229 9.995 14.925 1.00 97.75 100 ARG A C 1
ATOM 782 O O . ARG A 1 100 ? -21.898 9.430 15.788 1.00 97.75 100 ARG A O 1
ATOM 789 N N . GLN A 1 101 ? -21.780 10.589 13.861 1.00 97.88 101 GLN A N 1
ATOM 790 C CA . GLN A 1 101 ? -23.211 10.522 13.534 1.00 97.88 101 GLN A CA 1
ATOM 791 C C . GLN A 1 101 ? -23.641 9.138 13.037 1.00 97.88 101 GLN A C 1
ATOM 793 O O . GLN A 1 101 ? -24.772 8.730 13.276 1.00 97.88 101 GLN A O 1
ATOM 798 N N . PHE A 1 102 ? -22.752 8.402 12.372 1.00 97.06 102 PHE A N 1
ATOM 799 C CA . PHE A 1 102 ? -23.051 7.078 11.836 1.00 97.06 102 PHE A CA 1
ATOM 800 C C . PHE A 1 102 ? -23.342 6.049 12.936 1.00 97.06 102 PHE A C 1
ATOM 802 O O . PHE A 1 102 ? -24.301 5.288 12.831 1.00 97.06 102 PHE A O 1
ATOM 809 N N . ARG A 1 103 ? -22.564 6.055 14.028 1.00 96.50 103 ARG A N 1
ATOM 810 C CA . ARG A 1 103 ? -22.737 5.119 15.154 1.00 96.50 103 ARG A CA 1
ATOM 811 C C . ARG A 1 103 ? -24.159 5.071 15.733 1.00 96.50 103 ARG A C 1
ATOM 813 O O . ARG A 1 103 ? -24.686 3.970 15.864 1.00 96.50 103 ARG A O 1
ATOM 820 N N . PRO A 1 104 ? -24.816 6.189 16.096 1.00 96.00 104 PRO A N 1
ATOM 821 C CA . PRO A 1 104 ? -26.196 6.138 16.575 1.00 96.00 104 PRO A CA 1
ATOM 822 C C . PRO A 1 104 ? -27.210 5.731 15.495 1.00 96.00 104 PRO A C 1
ATOM 824 O O . PRO A 1 104 ? -28.274 5.243 15.859 1.00 96.00 104 PRO A O 1
ATOM 827 N N . GLU A 1 105 ? -26.909 5.899 14.202 1.00 95.44 105 GLU A N 1
ATOM 828 C CA . GLU A 1 105 ? -27.808 5.473 13.118 1.00 95.44 105 GLU A CA 1
ATOM 829 C C . GLU A 1 105 ? -27.854 3.951 12.950 1.00 95.44 105 GLU A C 1
ATOM 831 O O . GLU A 1 105 ? -28.923 3.408 12.681 1.00 95.44 105 GLU A O 1
ATOM 836 N N . VAL A 1 106 ? -26.713 3.269 13.092 1.00 94.38 106 VAL A N 1
ATOM 837 C CA . VAL A 1 106 ? -26.630 1.808 12.910 1.00 94.38 106 VAL A CA 1
ATOM 838 C C . VAL A 1 106 ? -26.591 1.027 14.223 1.00 94.38 106 VAL A C 1
ATOM 840 O O . VAL A 1 106 ? -26.886 -0.160 14.230 1.00 94.38 106 VAL A O 1
ATOM 843 N N . GLY A 1 107 ? -26.289 1.683 15.344 1.00 94.56 107 GLY A N 1
ATOM 844 C CA . GLY A 1 107 ? -26.232 1.071 16.670 1.00 94.56 107 GLY A CA 1
ATOM 845 C C . GLY A 1 107 ? -24.826 0.633 17.084 1.00 94.56 107 GLY A C 1
ATOM 846 O O . GLY A 1 107 ? -23.948 0.377 16.260 1.00 94.56 107 GLY A O 1
ATOM 847 N N . ARG A 1 108 ? -24.607 0.554 18.405 1.00 92.62 108 ARG A N 1
ATOM 848 C CA . ARG A 1 108 ? -23.296 0.222 18.993 1.00 92.62 108 ARG A CA 1
ATOM 849 C C . ARG A 1 108 ? -22.841 -1.203 18.697 1.00 92.62 108 ARG A C 1
ATOM 851 O O . ARG A 1 108 ? -21.648 -1.394 18.545 1.00 92.62 108 ARG A O 1
ATOM 858 N N . ASP A 1 109 ? -23.770 -2.143 18.579 1.00 94.12 109 ASP A N 1
ATOM 859 C CA . ASP A 1 109 ? -23.461 -3.551 18.297 1.00 94.12 109 ASP A CA 1
ATOM 860 C C . ASP A 1 109 ? -23.151 -3.787 16.804 1.00 94.12 109 ASP A C 1
ATOM 862 O O . ASP A 1 109 ? -22.709 -4.860 16.414 1.00 94.12 109 ASP A O 1
ATOM 866 N N . HIS A 1 110 ? -23.345 -2.764 15.961 1.00 94.19 110 HIS A N 1
ATOM 867 C CA . HIS A 1 110 ? -23.073 -2.793 14.520 1.00 94.19 110 HIS A CA 1
ATOM 868 C C . HIS A 1 110 ? -21.982 -1.792 14.102 1.00 94.19 110 HIS A C 1
ATOM 870 O O . HIS A 1 110 ? -21.785 -1.552 12.913 1.00 94.19 110 HIS A O 1
ATOM 876 N N . THR A 1 111 ? -21.280 -1.181 15.066 1.00 96.38 111 THR A N 1
ATOM 877 C CA . THR A 1 111 ? -20.155 -0.260 14.829 1.00 96.38 111 THR A CA 1
ATOM 878 C C . THR A 1 111 ? -19.081 -0.389 15.892 1.00 96.38 111 THR A C 1
ATOM 880 O O . THR A 1 111 ? -19.367 -0.501 17.080 1.00 96.38 111 THR A O 1
ATOM 883 N N . LEU A 1 112 ? -17.826 -0.260 15.471 1.00 96.94 112 LEU A N 1
ATOM 884 C CA . LEU A 1 112 ? -16.672 -0.313 16.355 1.00 96.94 112 LEU A CA 1
ATOM 885 C C . LEU A 1 112 ? -15.635 0.721 15.912 1.00 96.94 112 LEU A C 1
ATOM 887 O O . LEU A 1 112 ? -15.338 0.831 14.724 1.00 96.94 112 LEU A O 1
ATOM 891 N N . PHE A 1 113 ? -15.080 1.472 16.861 1.00 98.19 113 PHE A N 1
ATOM 892 C CA . PHE A 1 113 ? -13.995 2.419 16.618 1.00 98.19 113 PHE A CA 1
ATOM 893 C C . PHE A 1 113 ? -12.657 1.856 17.100 1.00 98.19 113 PHE A C 1
ATOM 895 O O . PHE A 1 113 ? -12.440 1.685 18.302 1.00 98.19 113 PHE A O 1
ATOM 902 N N . ILE A 1 114 ? -11.748 1.606 16.156 1.00 98.44 114 ILE A N 1
ATOM 903 C CA . ILE A 1 114 ? -10.351 1.258 16.429 1.00 98.44 114 ILE A CA 1
ATOM 904 C C . ILE A 1 114 ? -9.516 2.523 16.263 1.00 98.44 114 ILE A C 1
ATOM 906 O O . ILE A 1 114 ? -9.447 3.073 15.166 1.00 98.44 114 ILE A O 1
ATOM 910 N N . HIS A 1 115 ? -8.876 2.984 17.336 1.00 98.56 115 HIS A N 1
ATOM 911 C CA . HIS A 1 115 ? -7.994 4.148 17.288 1.00 98.56 115 HIS A CA 1
ATOM 912 C C . HIS A 1 115 ? -6.529 3.722 17.321 1.00 98.56 115 HIS A C 1
ATOM 914 O O . HIS A 1 115 ? -6.067 3.098 18.282 1.00 98.56 115 HIS A O 1
ATOM 920 N N . VAL A 1 116 ? -5.790 4.058 16.264 1.00 98.38 116 VAL A N 1
ATOM 921 C CA . VAL A 1 116 ? -4.355 3.779 16.165 1.00 98.38 116 VAL A CA 1
ATOM 922 C C . VAL A 1 116 ? -3.578 4.928 16.799 1.00 98.38 116 VAL A C 1
ATOM 924 O O . VAL A 1 116 ? -3.835 6.101 16.548 1.00 98.38 116 VAL A O 1
ATOM 927 N N . THR A 1 117 ? -2.611 4.598 17.646 1.00 98.06 117 THR A N 1
ATOM 928 C CA . THR A 1 117 ? -1.841 5.574 18.421 1.00 98.06 117 THR A CA 1
ATOM 929 C C . THR A 1 117 ? -0.375 5.170 18.524 1.00 98.06 117 THR A C 1
ATOM 931 O O . THR A 1 117 ? -0.047 3.998 18.370 1.00 98.06 117 THR A O 1
ATOM 934 N N . LEU A 1 118 ? 0.512 6.122 18.821 1.00 98.06 118 LEU A N 1
ATOM 935 C CA . LEU A 1 118 ? 1.946 5.887 18.981 1.00 98.06 118 LEU A CA 1
ATOM 936 C C . LEU A 1 118 ? 2.346 5.882 20.464 1.00 98.06 118 LEU A C 1
ATOM 938 O O . LEU A 1 118 ? 2.105 6.852 21.187 1.00 98.06 118 LEU A O 1
ATOM 942 N N . VAL A 1 119 ? 3.029 4.820 20.893 1.00 98.25 119 VAL A N 1
ATOM 943 C CA . VAL A 1 119 ? 3.708 4.717 22.192 1.00 98.25 119 VAL A CA 1
ATOM 944 C C . VAL A 1 119 ? 5.221 4.762 21.944 1.00 98.25 119 VAL A C 1
ATOM 946 O O . VAL A 1 119 ? 5.848 3.712 21.763 1.00 98.25 119 VAL A O 1
ATOM 949 N N . PRO A 1 120 ? 5.825 5.966 21.901 1.00 97.38 120 PRO A N 1
ATOM 950 C CA . PRO A 1 120 ? 7.226 6.116 21.535 1.00 97.38 120 PRO A CA 1
ATOM 951 C C . PRO A 1 120 ? 8.164 5.678 22.661 1.00 97.38 120 PRO A C 1
ATOM 953 O O . PRO A 1 120 ? 7.882 5.868 23.854 1.00 97.38 120 PRO A O 1
ATOM 956 N N . TYR A 1 121 ? 9.322 5.157 22.266 1.00 96.44 121 TYR A N 1
ATOM 957 C CA . TYR A 1 121 ? 10.440 4.879 23.156 1.00 96.44 121 TYR A CA 1
ATOM 958 C C . TYR A 1 121 ? 11.394 6.079 23.202 1.00 96.44 121 TYR A C 1
ATOM 960 O O . TYR A 1 121 ? 11.881 6.550 22.180 1.00 96.44 121 TYR A O 1
ATOM 968 N N . VAL A 1 122 ? 11.689 6.588 24.401 1.00 95.56 122 VAL A N 1
ATOM 969 C CA . VAL A 1 122 ? 12.622 7.710 24.576 1.00 95.56 122 VAL A CA 1
ATOM 970 C C . VAL A 1 122 ? 13.970 7.175 25.037 1.00 95.56 122 VAL A C 1
ATOM 972 O O . VAL A 1 122 ? 14.183 6.967 26.236 1.00 95.56 122 VAL A O 1
ATOM 975 N N . ALA A 1 123 ? 14.892 7.008 24.083 1.00 94.94 123 ALA A N 1
ATOM 976 C CA . ALA A 1 123 ? 16.211 6.407 24.296 1.00 94.94 123 ALA A CA 1
ATOM 977 C C . ALA A 1 123 ? 17.011 7.049 25.439 1.00 94.94 123 ALA A C 1
ATOM 979 O O . ALA A 1 123 ? 17.583 6.330 26.252 1.00 94.94 123 ALA A O 1
ATOM 980 N N . ALA A 1 124 ? 16.979 8.381 25.565 1.00 94.81 124 ALA A N 1
ATOM 981 C CA . ALA A 1 124 ? 17.681 9.104 26.629 1.00 94.81 124 ALA A CA 1
ATOM 982 C C . ALA A 1 124 ? 17.206 8.736 28.049 1.00 94.81 124 ALA A C 1
ATOM 984 O O . ALA A 1 124 ? 17.972 8.851 28.998 1.00 94.81 124 ALA A O 1
ATOM 985 N N . SER A 1 125 ? 15.947 8.305 28.195 1.00 92.44 125 SER A N 1
ATOM 986 C CA . SER A 1 125 ? 15.376 7.884 29.485 1.00 92.44 125 SER A CA 1
ATOM 987 C C . SER A 1 125 ? 15.208 6.372 29.624 1.00 92.44 125 SER A C 1
ATOM 989 O O . SER A 1 125 ? 14.931 5.902 30.718 1.00 92.44 125 SER A O 1
ATOM 991 N N . GLY A 1 126 ? 15.347 5.611 28.536 1.00 92.69 126 GLY A N 1
ATOM 992 C CA . GLY A 1 126 ? 15.124 4.167 28.543 1.00 92.69 126 GLY A CA 1
ATOM 993 C C . GLY A 1 126 ? 13.661 3.745 28.718 1.00 92.69 126 GLY A C 1
ATOM 994 O O . GLY A 1 126 ? 13.400 2.608 29.098 1.00 92.69 126 GLY A O 1
ATOM 995 N N . GLU A 1 127 ? 12.698 4.636 28.463 1.00 93.81 127 GLU A N 1
ATOM 996 C CA . GLU A 1 127 ? 11.290 4.420 28.812 1.00 93.81 127 GLU A CA 1
ATOM 997 C C . GLU A 1 127 ? 10.332 4.632 27.639 1.00 93.81 127 GLU A C 1
ATOM 999 O O . GLU A 1 127 ? 10.464 5.578 26.858 1.00 93.81 127 GLU A O 1
ATOM 1004 N N . LEU A 1 128 ? 9.287 3.804 27.605 1.00 96.31 128 LEU A N 1
ATOM 1005 C CA . LEU A 1 128 ? 8.106 3.994 26.768 1.00 96.31 128 LEU A CA 1
ATOM 1006 C C . LEU A 1 128 ? 7.188 5.069 27.362 1.00 96.31 128 LEU A C 1
ATOM 1008 O O . LEU A 1 128 ? 6.893 5.071 28.564 1.00 96.31 128 LEU A O 1
ATOM 1012 N N . LYS A 1 129 ? 6.703 5.993 26.528 1.00 97.00 129 LYS A N 1
ATOM 1013 C CA . LYS A 1 129 ? 5.848 7.102 26.977 1.00 97.00 129 LYS A CA 1
ATOM 1014 C C . LYS A 1 129 ? 4.418 6.931 26.476 1.00 97.00 129 LYS A C 1
ATOM 1016 O O . LYS A 1 129 ? 4.133 7.070 25.302 1.00 97.00 129 LYS A O 1
ATOM 1021 N N . THR A 1 130 ? 3.489 6.747 27.411 1.00 97.19 130 THR A N 1
ATOM 1022 C CA . THR A 1 130 ? 2.046 6.599 27.131 1.00 97.19 130 THR A CA 1
ATOM 1023 C C . THR A 1 130 ? 1.300 7.919 26.923 1.00 97.19 130 THR A C 1
ATOM 1025 O O . THR A 1 130 ? 0.106 7.912 26.650 1.00 97.19 130 THR A O 1
ATOM 1028 N N . LYS A 1 131 ? 1.954 9.068 27.140 1.00 97.62 131 LYS A N 1
ATOM 1029 C CA . LYS A 1 131 ? 1.283 10.380 27.146 1.00 97.62 131 LYS A CA 1
ATOM 1030 C C . LYS A 1 131 ? 0.729 10.759 25.767 1.00 97.62 131 LYS A C 1
ATOM 1032 O O . LYS A 1 131 ? -0.416 11.195 25.739 1.00 97.62 131 LYS A O 1
ATOM 1037 N N . PRO A 1 132 ? 1.454 10.558 24.645 1.00 97.50 132 PRO A N 1
ATOM 1038 C CA . PRO A 1 132 ? 0.902 10.820 23.315 1.00 97.50 132 PRO A CA 1
ATOM 1039 C C . PRO A 1 132 ? -0.420 10.084 23.074 1.00 97.50 132 PRO A C 1
ATOM 1041 O O . PRO A 1 132 ? -1.389 10.704 22.652 1.00 97.50 132 PRO A O 1
ATOM 1044 N N . THR A 1 133 ? -0.507 8.810 23.468 1.00 98.12 133 THR A N 1
ATOM 1045 C CA . THR A 1 133 ? -1.759 8.042 23.426 1.00 98.12 133 THR A CA 1
ATOM 1046 C C . THR A 1 133 ? -2.879 8.665 24.243 1.00 98.12 133 THR A C 1
ATOM 1048 O O . THR A 1 133 ? -3.980 8.832 23.732 1.00 98.12 133 THR A O 1
ATOM 1051 N N . GLN A 1 134 ? -2.600 9.068 25.483 1.00 97.75 134 GLN A N 1
ATOM 1052 C CA . GLN A 1 134 ? -3.604 9.688 26.354 1.00 97.75 134 GLN A CA 1
ATOM 1053 C C . GLN A 1 134 ? -4.153 10.992 25.761 1.00 97.75 134 GLN A C 1
ATOM 1055 O O . GLN A 1 134 ? -5.359 11.217 25.780 1.00 97.75 134 GLN A O 1
ATOM 1060 N N . HIS A 1 135 ? -3.280 11.839 25.210 1.00 97.62 135 HIS A N 1
ATOM 1061 C CA . HIS A 1 135 ? -3.692 13.089 24.570 1.00 97.62 135 HIS A CA 1
ATOM 1062 C C . HIS A 1 135 ? -4.465 12.848 23.272 1.00 97.62 135 HIS A C 1
ATOM 1064 O O . HIS A 1 135 ? -5.478 13.499 23.051 1.00 97.62 135 HIS A O 1
ATOM 1070 N N . SER A 1 136 ? -4.028 11.885 22.459 1.00 97.88 136 SER A N 1
ATOM 1071 C CA . SER A 1 136 ? -4.700 11.530 21.209 1.00 97.88 136 SER A CA 1
ATOM 1072 C C . SER A 1 136 ? -6.108 10.973 21.447 1.00 97.88 136 SER A C 1
ATOM 1074 O O . SER A 1 136 ? -7.044 11.363 20.757 1.00 97.88 136 SER A O 1
ATOM 1076 N N . VAL A 1 137 ? -6.291 10.118 22.462 1.00 98.06 137 VAL A N 1
ATOM 1077 C CA . VAL A 1 137 ? -7.628 9.636 22.847 1.00 98.06 137 VAL A CA 1
ATOM 1078 C C . VAL A 1 137 ? -8.488 10.772 23.392 1.00 98.06 137 VAL A C 1
ATOM 1080 O O . VAL A 1 137 ? -9.667 10.843 23.064 1.00 98.06 137 VAL A O 1
ATOM 1083 N N . ARG A 1 138 ? -7.914 11.685 24.187 1.00 97.50 138 ARG A N 1
ATOM 1084 C CA . ARG A 1 138 ? -8.654 12.849 24.685 1.00 97.50 138 ARG A CA 1
ATOM 1085 C C . ARG A 1 138 ? -9.187 13.706 23.534 1.00 97.50 138 ARG A C 1
ATOM 1087 O O . ARG A 1 138 ? -10.365 14.028 23.553 1.00 97.50 138 ARG A O 1
ATOM 1094 N N . GLU A 1 139 ? -8.364 13.997 22.530 1.00 97.19 139 GLU A N 1
ATOM 1095 C CA . GLU A 1 139 ? -8.771 14.749 21.333 1.00 97.19 139 GLU A CA 1
ATOM 1096 C C . GLU A 1 139 ? -9.937 14.063 20.596 1.00 97.19 139 GLU A C 1
ATOM 1098 O O . GLU A 1 139 ? -10.932 14.694 20.246 1.00 97.19 139 GLU A O 1
ATOM 1103 N N . LEU A 1 140 ? -9.862 12.736 20.430 1.00 97.75 140 LEU A N 1
ATOM 1104 C CA . LEU A 1 140 ? -10.933 11.946 19.816 1.00 97.75 140 LEU A CA 1
ATOM 1105 C C . LEU A 1 140 ? -12.236 11.992 20.641 1.00 97.75 140 LEU A C 1
ATOM 1107 O O . LEU A 1 140 ? -13.336 12.091 20.094 1.00 97.75 140 LEU A O 1
ATOM 1111 N N . MET A 1 141 ? -12.121 11.956 21.968 1.00 97.12 141 MET A N 1
ATOM 1112 C CA . MET A 1 141 ? -13.265 12.051 22.876 1.00 97.12 141 MET A CA 1
ATOM 1113 C C . MET A 1 141 ? -13.864 13.460 22.933 1.00 97.12 141 MET A C 1
ATOM 1115 O O . MET A 1 141 ? -15.077 13.582 23.106 1.00 97.12 141 MET A O 1
ATOM 1119 N N . GLU A 1 142 ? -13.059 14.515 22.771 1.00 96.94 142 GLU A N 1
ATOM 1120 C CA . GLU A 1 142 ? -13.515 15.914 22.739 1.00 96.94 142 GLU A CA 1
ATOM 1121 C C . GLU A 1 142 ? -14.494 16.164 21.581 1.00 96.94 142 GLU A C 1
ATOM 1123 O O . GLU A 1 142 ? -15.454 16.920 21.738 1.00 96.94 142 GLU A O 1
ATOM 1128 N N . ILE A 1 143 ? -14.335 15.446 20.465 1.00 96.00 143 ILE A N 1
ATOM 1129 C CA . ILE A 1 143 ? -15.287 15.458 19.344 1.00 96.00 143 ILE A CA 1
ATOM 1130 C C . ILE A 1 143 ? -16.410 14.414 19.480 1.00 96.00 143 ILE A C 1
ATOM 1132 O O . ILE A 1 143 ? -17.199 14.223 18.561 1.00 96.00 143 ILE A O 1
ATOM 1136 N N . GLY A 1 144 ? -16.522 13.735 20.624 1.00 96.25 144 GLY A N 1
ATOM 1137 C CA . GLY A 1 144 ? -17.624 12.823 20.936 1.00 96.25 144 GLY A CA 1
ATOM 1138 C C . GLY A 1 144 ? -17.454 11.385 20.438 1.00 96.25 144 GLY A C 1
ATOM 1139 O O . GLY A 1 144 ? -18.447 10.657 20.365 1.00 96.25 144 GLY A O 1
ATOM 1140 N N . ILE A 1 145 ? -16.230 10.958 20.109 1.00 97.81 145 ILE A N 1
ATOM 1141 C CA . ILE A 1 145 ? -15.919 9.580 19.712 1.00 97.81 145 ILE A CA 1
ATOM 1142 C C . ILE A 1 145 ? -15.159 8.885 20.849 1.00 97.81 145 ILE A C 1
ATOM 1144 O O . ILE A 1 145 ? -14.022 9.220 21.162 1.00 97.81 145 ILE A O 1
ATOM 1148 N N . GLN A 1 146 ? -15.782 7.882 21.470 1.00 97.12 146 GLN A N 1
ATOM 1149 C CA . GLN A 1 146 ? -15.098 6.984 22.404 1.00 97.12 146 GLN A CA 1
ATOM 1150 C C . GLN A 1 146 ? -14.517 5.806 21.609 1.00 97.12 146 GLN A C 1
ATOM 1152 O O . GLN A 1 146 ? -15.307 5.072 21.005 1.00 97.12 146 GLN A O 1
ATOM 1157 N N . PRO A 1 147 ? -13.189 5.591 21.598 1.00 97.69 147 PRO A N 1
ATOM 1158 C CA . PRO A 1 147 ? -12.622 4.399 20.986 1.00 97.69 147 PRO A CA 1
ATOM 1159 C C . PRO A 1 147 ? -13.061 3.147 21.750 1.00 97.69 147 PRO A C 1
ATOM 1161 O O . PRO A 1 147 ? -13.128 3.148 22.981 1.00 97.69 147 PRO A O 1
ATOM 1164 N N . ASP A 1 148 ? -13.341 2.084 21.003 1.00 97.81 148 ASP A N 1
ATOM 1165 C CA . ASP A 1 148 ? -13.627 0.753 21.536 1.00 97.81 148 ASP A CA 1
ATOM 1166 C C . ASP A 1 148 ? -12.329 -0.035 21.737 1.00 97.81 148 ASP A C 1
ATOM 1168 O O . ASP A 1 148 ? -12.173 -0.733 22.735 1.00 97.81 148 ASP A O 1
ATOM 1172 N N . VAL A 1 149 ? -11.383 0.121 20.805 1.00 98.44 149 VAL A N 1
ATOM 1173 C CA . VAL A 1 149 ? -10.082 -0.553 20.801 1.00 98.44 149 VAL A CA 1
ATOM 1174 C C . VAL A 1 149 ? -8.973 0.457 20.525 1.00 98.44 149 VAL A C 1
ATOM 1176 O O . VAL A 1 149 ? -9.120 1.343 19.684 1.00 98.44 149 VAL A O 1
ATOM 1179 N N . LEU A 1 150 ? -7.844 0.314 21.219 1.00 98.56 150 LEU A N 1
ATOM 1180 C CA . LEU A 1 150 ? -6.621 1.070 20.973 1.00 98.56 150 LEU A CA 1
ATOM 1181 C C . LEU A 1 150 ? -5.557 0.156 20.381 1.00 98.56 150 LEU A C 1
ATOM 1183 O O . LEU A 1 150 ? -5.153 -0.816 21.013 1.00 98.56 150 LEU A O 1
ATOM 1187 N N . VAL A 1 151 ? -5.052 0.511 19.205 1.00 98.56 151 VAL A N 1
ATOM 1188 C CA . VAL A 1 151 ? -3.909 -0.163 18.582 1.00 98.56 151 VAL A CA 1
ATOM 1189 C C . VAL A 1 151 ? -2.671 0.695 18.808 1.00 98.56 151 VAL A C 1
ATOM 1191 O O . VAL A 1 151 ? -2.484 1.740 18.188 1.00 98.56 151 VAL A O 1
ATOM 1194 N N . CYS A 1 152 ? -1.824 0.267 19.737 1.00 98.44 152 CYS A N 1
ATOM 1195 C CA . CYS A 1 152 ? -0.633 0.984 20.167 1.00 98.44 152 CYS A CA 1
ATOM 1196 C C . CYS A 1 152 ? 0.581 0.586 19.318 1.00 98.44 152 CYS A C 1
ATOM 1198 O O . CYS A 1 152 ? 1.231 -0.425 19.591 1.00 98.44 152 CYS A O 1
ATOM 1200 N N . ARG A 1 153 ? 0.910 1.404 18.313 1.00 98.25 153 ARG A N 1
ATOM 1201 C CA . ARG A 1 153 ? 2.160 1.314 17.546 1.00 98.25 153 ARG A CA 1
ATOM 1202 C C . ARG A 1 153 ? 3.357 1.604 18.440 1.00 98.25 153 ARG A C 1
ATOM 1204 O O . ARG A 1 153 ? 3.346 2.587 19.184 1.00 98.25 153 ARG A O 1
ATOM 1211 N N . THR A 1 154 ? 4.384 0.762 18.379 1.00 97.75 154 THR A N 1
ATOM 1212 C CA . THR A 1 154 ? 5.562 0.903 19.242 1.00 97.75 154 THR A CA 1
ATOM 1213 C C . THR A 1 154 ? 6.779 0.139 18.713 1.00 97.75 154 THR A C 1
ATOM 1215 O O . THR A 1 154 ? 6.640 -0.855 18.012 1.00 97.75 154 THR A O 1
ATOM 1218 N N . GLU A 1 155 ? 7.978 0.569 19.098 1.00 95.50 155 GLU A N 1
ATOM 1219 C CA . GLU A 1 155 ? 9.241 -0.108 18.761 1.00 95.50 155 GLU A CA 1
ATOM 1220 C C . GLU A 1 155 ? 9.571 -1.268 19.719 1.00 95.50 155 GLU A C 1
ATOM 1222 O O . GLU A 1 155 ? 10.451 -2.082 19.441 1.00 95.50 155 GLU A O 1
ATOM 1227 N N . ARG A 1 156 ? 8.934 -1.321 20.900 1.00 95.19 156 ARG A N 1
ATOM 1228 C CA . ARG A 1 156 ? 9.263 -2.274 21.974 1.00 95.19 156 ARG A CA 1
ATOM 1229 C C . ARG A 1 156 ? 8.014 -2.861 22.610 1.00 95.19 156 ARG A C 1
ATOM 1231 O O . ARG A 1 156 ? 6.974 -2.220 22.638 1.00 95.19 156 ARG A O 1
ATOM 1238 N N . GLU A 1 157 ? 8.166 -4.040 23.202 1.00 96.06 157 GLU A N 1
ATOM 1239 C CA . GLU A 1 157 ? 7.096 -4.713 23.940 1.00 96.06 157 GLU A CA 1
ATOM 1240 C C . GLU A 1 157 ? 6.503 -3.823 25.050 1.00 96.06 157 GLU A C 1
ATOM 1242 O O . GLU A 1 157 ? 7.213 -3.186 25.841 1.00 96.06 157 GLU A O 1
ATOM 1247 N N . LEU A 1 158 ? 5.175 -3.794 25.114 1.00 96.81 158 LEU A N 1
ATOM 1248 C CA . LEU A 1 158 ? 4.375 -3.111 26.111 1.00 96.81 158 LEU A CA 1
ATOM 1249 C C . LEU A 1 158 ? 4.102 -4.063 27.272 1.00 96.81 158 LEU A C 1
ATOM 1251 O O . LEU A 1 158 ? 3.244 -4.941 27.211 1.00 96.81 158 LEU A O 1
ATOM 1255 N N . SER A 1 159 ? 4.774 -3.822 28.393 1.00 96.81 159 SER A N 1
ATOM 1256 C CA . SER A 1 159 ? 4.496 -4.561 29.622 1.00 96.81 159 SER A CA 1
ATOM 1257 C C . SER A 1 159 ? 3.046 -4.373 30.096 1.00 96.81 159 SER A C 1
ATOM 1259 O O . SER A 1 159 ? 2.430 -3.318 29.897 1.00 96.81 159 SER A O 1
ATOM 1261 N N . GLU A 1 160 ? 2.502 -5.365 30.807 1.00 96.81 160 GLU A N 1
ATOM 1262 C CA . GLU A 1 160 ? 1.152 -5.278 31.379 1.00 96.81 160 GLU A CA 1
ATOM 1263 C C . GLU A 1 160 ? 0.885 -3.982 32.171 1.00 96.81 160 GLU A C 1
ATOM 1265 O O . GLU A 1 160 ? -0.178 -3.388 31.970 1.00 96.81 160 GLU A O 1
ATOM 1270 N N . PRO A 1 161 ? 1.795 -3.479 33.037 1.00 97.69 161 PRO A N 1
ATOM 1271 C CA . PRO A 1 161 ? 1.576 -2.215 33.740 1.00 97.69 161 PRO A CA 1
ATOM 1272 C C . PRO A 1 161 ? 1.379 -1.018 32.801 1.00 97.69 161 PRO A C 1
ATOM 1274 O O . PRO A 1 161 ? 0.565 -0.139 33.093 1.00 97.69 161 PRO A O 1
ATOM 1277 N N . ILE A 1 162 ? 2.088 -0.982 31.667 1.00 97.19 162 ILE A N 1
ATOM 1278 C CA . ILE A 1 162 ? 1.921 0.059 30.646 1.00 97.19 162 ILE A CA 1
ATOM 1279 C C . ILE A 1 162 ? 0.538 -0.065 30.004 1.00 97.19 162 ILE A C 1
ATOM 1281 O O . ILE A 1 162 ? -0.185 0.930 29.934 1.00 97.19 162 ILE A O 1
ATOM 1285 N N . LYS A 1 163 ? 0.134 -1.278 29.609 1.00 98.00 163 LYS A N 1
ATOM 1286 C CA . LYS A 1 163 ? -1.190 -1.529 29.020 1.00 98.00 163 LYS A CA 1
ATOM 1287 C C . LYS A 1 163 ? -2.325 -1.175 29.989 1.00 98.00 163 LYS A C 1
ATOM 1289 O O . LYS A 1 163 ? -3.240 -0.450 29.611 1.00 98.00 163 LYS A O 1
ATOM 1294 N N . ARG A 1 164 ? -2.232 -1.577 31.266 1.00 97.94 164 ARG A N 1
ATOM 1295 C CA . ARG A 1 164 ? -3.204 -1.215 32.325 1.00 97.94 164 ARG A CA 1
ATOM 1296 C C . ARG A 1 164 ? -3.296 0.290 32.530 1.00 97.94 164 ARG A C 1
ATOM 1298 O O . ARG A 1 164 ? -4.384 0.823 32.717 1.00 97.94 164 ARG A O 1
ATOM 1305 N N . LYS A 1 165 ? -2.158 0.982 32.476 1.00 97.69 165 LYS A N 1
ATOM 1306 C CA . LYS A 1 165 ? -2.116 2.440 32.552 1.00 97.69 165 LYS A CA 1
ATOM 1307 C C . LYS A 1 165 ? -2.841 3.075 31.367 1.00 97.69 165 LYS A C 1
ATOM 1309 O O . LYS A 1 165 ? -3.648 3.972 31.581 1.00 97.69 165 LYS A O 1
ATOM 1314 N N . ILE A 1 166 ? -2.564 2.634 30.139 1.00 98.31 166 ILE A N 1
ATOM 1315 C CA . ILE A 1 166 ? -3.252 3.134 28.940 1.00 98.31 166 ILE A CA 1
ATOM 1316 C C . ILE A 1 166 ? -4.761 2.903 29.068 1.00 98.31 166 ILE A C 1
ATOM 1318 O O . ILE A 1 166 ? -5.508 3.869 28.946 1.00 98.31 166 ILE A O 1
ATOM 1322 N N . ALA A 1 167 ? -5.180 1.682 29.412 1.00 98.12 167 ALA A N 1
ATOM 1323 C CA . ALA A 1 167 ? -6.582 1.315 29.610 1.00 98.12 167 ALA A CA 1
ATOM 1324 C C . ALA A 1 167 ? -7.295 2.256 30.593 1.00 98.12 167 ALA A C 1
ATOM 1326 O O . ALA A 1 167 ? -8.299 2.878 30.252 1.00 98.12 167 ALA A O 1
ATOM 1327 N N . LEU A 1 168 ? -6.706 2.448 31.780 1.00 97.69 168 LEU A N 1
ATOM 1328 C CA . LEU A 1 168 ? -7.248 3.322 32.821 1.00 97.69 168 LEU A CA 1
ATOM 1329 C C . LEU A 1 168 ? -7.375 4.781 32.363 1.00 97.69 168 LEU A C 1
ATOM 1331 O O . LEU A 1 168 ? -8.413 5.401 32.571 1.00 97.69 168 LEU A O 1
ATOM 1335 N N . PHE A 1 169 ? -6.320 5.349 31.771 1.00 97.31 169 PHE A N 1
ATOM 1336 C CA . PHE A 1 169 ? -6.313 6.767 31.391 1.00 97.31 169 PHE A CA 1
ATOM 1337 C C . PHE A 1 169 ? -7.149 7.070 30.144 1.00 97.31 169 PHE A C 1
ATOM 1339 O O . PHE A 1 169 ? -7.574 8.209 29.978 1.00 97.31 169 PHE A O 1
ATOM 1346 N N . CYS A 1 170 ? -7.359 6.082 29.276 1.00 97.75 170 CYS A N 1
ATOM 1347 C CA . CYS A 1 170 ? -8.100 6.236 28.024 1.00 97.75 170 CYS A CA 1
ATOM 1348 C C . CYS A 1 170 ? -9.542 5.712 28.116 1.00 97.75 170 CYS A C 1
ATOM 1350 O O . CYS A 1 170 ? -10.267 5.762 27.126 1.00 97.75 170 CYS A O 1
ATOM 1352 N N . ASN A 1 171 ? -9.951 5.214 29.289 1.00 96.38 171 ASN A N 1
ATOM 1353 C CA . ASN A 1 171 ? -11.276 4.649 29.539 1.00 96.38 171 ASN A CA 1
ATOM 1354 C C . ASN A 1 171 ? -11.660 3.547 28.530 1.00 96.38 171 ASN A C 1
ATOM 1356 O O . ASN A 1 171 ? -12.754 3.554 27.971 1.00 96.38 171 ASN A O 1
ATOM 1360 N N . VAL A 1 172 ? -10.735 2.617 28.286 1.00 96.50 172 VAL A N 1
ATOM 1361 C CA . VAL A 1 172 ? -10.955 1.423 27.454 1.00 96.50 172 VAL A CA 1
ATOM 1362 C C . VAL A 1 172 ? -10.656 0.167 28.260 1.00 96.50 172 VAL A C 1
ATOM 1364 O O . VAL A 1 172 ? -9.829 0.191 29.175 1.00 96.50 172 VAL A O 1
ATOM 1367 N N . ASP A 1 173 ? -11.311 -0.939 27.917 1.00 95.88 173 ASP A N 1
ATOM 1368 C CA . ASP A 1 173 ? -11.081 -2.211 28.592 1.00 95.88 173 ASP A CA 1
ATOM 1369 C C . ASP A 1 173 ? -9.642 -2.694 28.372 1.00 95.88 173 ASP A C 1
ATOM 1371 O O . ASP A 1 173 ? -9.032 -2.472 27.325 1.00 95.88 173 ASP A O 1
ATOM 1375 N N . PHE A 1 174 ? -9.076 -3.381 29.367 1.00 94.50 174 PHE A N 1
ATOM 1376 C CA . PHE A 1 174 ? -7.684 -3.839 29.307 1.00 94.50 174 PHE A CA 1
ATOM 1377 C C . PHE A 1 174 ? -7.406 -4.753 28.103 1.00 94.50 174 PHE A C 1
ATOM 1379 O O . PHE A 1 174 ? -6.352 -4.626 27.480 1.00 94.50 174 PHE A O 1
ATOM 1386 N N . GLY A 1 175 ? -8.354 -5.633 27.760 1.00 93.69 175 GLY A N 1
ATOM 1387 C CA . GLY A 1 175 ? -8.267 -6.507 26.584 1.00 93.69 175 GLY A CA 1
ATOM 1388 C C . GLY A 1 175 ? -8.303 -5.755 25.250 1.00 93.69 175 GLY A C 1
ATOM 1389 O O . GLY A 1 175 ? -7.884 -6.298 24.238 1.00 93.69 175 GLY A O 1
ATOM 1390 N N . CYS A 1 176 ? -8.725 -4.489 25.254 1.00 97.25 176 CYS A N 1
ATOM 1391 C CA . CYS A 1 176 ? -8.845 -3.646 24.068 1.00 97.25 176 CYS A CA 1
ATOM 1392 C C . CYS A 1 176 ? -7.643 -2.711 23.875 1.00 97.25 176 CYS A C 1
ATOM 1394 O O . CYS A 1 176 ? -7.644 -1.886 22.965 1.00 97.25 176 CYS A O 1
ATOM 1396 N N . VAL A 1 177 ? -6.609 -2.818 24.715 1.00 98.38 177 VAL A N 1
ATOM 1397 C CA . VAL A 1 177 ? -5.307 -2.193 24.462 1.00 98.38 177 VAL A CA 1
ATOM 1398 C C . VAL A 1 177 ? -4.436 -3.218 23.746 1.00 98.38 177 VAL A C 1
ATOM 1400 O O . VAL A 1 177 ? -3.960 -4.174 24.355 1.00 98.38 177 VAL A O 1
ATOM 1403 N N . ILE A 1 178 ? -4.228 -3.028 22.451 1.00 98.50 178 ILE A N 1
ATOM 1404 C CA . ILE A 1 178 ? -3.555 -3.970 21.558 1.00 98.50 178 ILE A CA 1
ATOM 1405 C C . ILE A 1 178 ? -2.155 -3.449 21.246 1.00 98.50 178 ILE A C 1
ATOM 1407 O O . ILE A 1 178 ? -1.996 -2.342 20.733 1.00 98.50 178 ILE A O 1
ATOM 1411 N N . GLU A 1 179 ? -1.123 -4.235 21.554 1.00 98.25 179 GLU A N 1
ATOM 1412 C CA . GLU A 1 179 ? 0.233 -3.925 21.098 1.00 98.25 179 GLU A CA 1
ATOM 1413 C C . GLU A 1 179 ? 0.345 -4.170 19.591 1.00 98.25 179 GLU A C 1
ATOM 1415 O O . GLU A 1 179 ? -0.015 -5.234 19.097 1.00 98.25 179 GLU A O 1
ATOM 1420 N N . ASN A 1 180 ? 0.897 -3.203 18.863 1.00 97.81 180 ASN A N 1
ATOM 1421 C CA . ASN A 1 180 ? 1.238 -3.358 17.456 1.00 97.81 180 ASN A CA 1
ATOM 1422 C C . ASN A 1 180 ? 2.697 -2.951 17.239 1.00 97.81 180 ASN A C 1
ATOM 1424 O O . ASN A 1 180 ? 2.998 -1.845 16.784 1.00 97.81 180 ASN A O 1
ATOM 1428 N N . ARG A 1 181 ? 3.600 -3.844 17.653 1.00 96.38 181 ARG A N 1
ATOM 1429 C CA . ARG A 1 181 ? 5.046 -3.630 17.590 1.00 96.38 181 ARG A CA 1
ATOM 1430 C C . ARG A 1 181 ? 5.573 -3.577 16.159 1.00 96.38 181 ARG A C 1
ATOM 1432 O O . ARG A 1 181 ? 5.014 -4.193 15.250 1.00 96.38 181 ARG A O 1
ATOM 1439 N N . ASP A 1 182 ? 6.683 -2.874 15.980 1.00 96.19 182 ASP A N 1
ATOM 1440 C CA . ASP A 1 182 ? 7.446 -2.925 14.741 1.00 96.19 182 ASP A CA 1
ATOM 1441 C C . ASP A 1 182 ? 7.946 -4.351 14.483 1.00 96.19 182 ASP A C 1
ATOM 1443 O O . ASP A 1 182 ? 8.412 -5.056 15.383 1.00 96.19 182 ASP A O 1
ATOM 1447 N N . VAL A 1 183 ? 7.811 -4.780 13.231 1.00 95.94 183 VAL A N 1
ATOM 1448 C CA . VAL A 1 183 ? 8.154 -6.124 12.772 1.00 95.94 183 VAL A CA 1
ATOM 1449 C C . VAL A 1 183 ? 8.989 -6.052 11.498 1.00 95.94 183 VAL A C 1
ATOM 1451 O O . VAL A 1 183 ? 8.766 -5.153 10.686 1.00 95.94 183 VAL A O 1
ATOM 1454 N N . PRO A 1 184 ? 9.916 -7.005 11.287 1.00 94.06 184 PRO A N 1
ATOM 1455 C CA . PRO A 1 184 ? 10.698 -7.090 10.054 1.00 94.06 184 PRO A CA 1
ATOM 1456 C C . PRO A 1 184 ? 9.857 -7.184 8.776 1.00 94.06 184 PRO A C 1
ATOM 1458 O O . PRO A 1 184 ? 10.285 -6.713 7.725 1.00 94.06 184 PRO A O 1
ATOM 1461 N N . SER A 1 185 ? 8.672 -7.795 8.851 1.00 94.69 185 SER A N 1
ATOM 1462 C CA . SER A 1 185 ? 7.772 -7.946 7.712 1.00 94.69 185 SER A CA 1
ATOM 1463 C C . SER A 1 185 ? 6.325 -7.622 8.071 1.00 94.69 185 SER A C 1
ATOM 1465 O O . SER A 1 185 ? 5.808 -8.080 9.091 1.00 94.69 185 SER A O 1
ATOM 1467 N N . ILE A 1 186 ? 5.632 -6.910 7.176 1.00 94.38 186 ILE A N 1
ATOM 1468 C CA . ILE A 1 186 ? 4.204 -6.584 7.317 1.00 94.38 186 ILE A CA 1
ATOM 1469 C C . ILE A 1 186 ? 3.326 -7.833 7.469 1.00 94.38 186 ILE A C 1
ATOM 1471 O O . ILE A 1 186 ? 2.297 -7.784 8.137 1.00 94.38 186 ILE A O 1
ATOM 1475 N N . TYR A 1 187 ? 3.748 -8.979 6.927 1.00 96.50 187 TYR A N 1
ATOM 1476 C CA . TYR A 1 187 ? 2.994 -10.227 7.038 1.00 96.50 187 TYR A CA 1
ATOM 1477 C C . TYR A 1 187 ? 3.030 -10.822 8.452 1.00 96.50 187 TYR A C 1
ATOM 1479 O O . TYR A 1 187 ? 2.224 -11.692 8.764 1.00 96.50 187 TYR A O 1
ATOM 1487 N N . GLN A 1 188 ? 3.909 -10.353 9.343 1.00 97.44 188 GLN A N 1
ATOM 1488 C CA . GLN A 1 188 ? 3.879 -10.747 10.755 1.00 97.44 188 GLN A CA 1
ATOM 1489 C C . GLN A 1 188 ? 2.746 -10.065 11.528 1.00 97.44 188 GLN A C 1
ATOM 1491 O O . GLN A 1 188 ? 2.310 -10.592 12.551 1.00 97.44 188 GLN A O 1
ATOM 1496 N N . VAL A 1 189 ? 2.258 -8.912 11.053 1.00 97.25 189 VAL A N 1
ATOM 1497 C CA . VAL A 1 189 ? 1.269 -8.096 11.770 1.00 97.25 189 VAL A CA 1
ATOM 1498 C C . VAL A 1 189 ? -0.011 -8.885 12.086 1.00 97.25 189 VAL A C 1
ATOM 1500 O O . VAL A 1 189 ? -0.387 -8.894 13.256 1.00 97.25 189 VAL A O 1
ATOM 1503 N N . PRO A 1 190 ? -0.646 -9.620 11.146 1.00 97.06 190 PRO A N 1
ATOM 1504 C CA . PRO A 1 190 ? -1.840 -10.409 11.464 1.00 97.06 190 PRO A CA 1
ATOM 1505 C C . PRO A 1 190 ? -1.628 -11.439 12.581 1.00 97.06 190 PRO A C 1
ATOM 1507 O O . PRO A 1 190 ? -2.486 -11.584 13.447 1.00 97.06 190 PRO A O 1
ATOM 1510 N N . LEU A 1 191 ? -0.469 -12.111 12.608 1.00 97.88 191 LEU A N 1
ATOM 1511 C CA . LEU A 1 191 ? -0.151 -13.104 13.641 1.00 97.88 191 LEU A CA 1
ATOM 1512 C C . LEU A 1 191 ? -0.049 -12.454 15.025 1.00 97.88 191 LEU A C 1
ATOM 1514 O O . LEU A 1 191 ? -0.590 -12.980 15.994 1.00 97.88 191 LEU A O 1
ATOM 1518 N N . LEU A 1 192 ? 0.606 -11.294 15.108 1.00 97.00 192 LEU A N 1
ATOM 1519 C CA . LEU A 1 192 ? 0.757 -10.557 16.362 1.00 97.00 192 LEU A CA 1
ATOM 1520 C C . LEU A 1 192 ? -0.557 -9.944 16.849 1.00 97.00 192 LEU A C 1
ATOM 1522 O O . LEU A 1 192 ? -0.840 -9.966 18.043 1.00 97.00 192 LEU A O 1
ATOM 1526 N N . LEU A 1 193 ? -1.378 -9.413 15.942 1.00 97.50 193 LEU A N 1
ATOM 1527 C CA . LEU A 1 193 ? -2.689 -8.871 16.304 1.00 97.50 193 LEU A CA 1
ATOM 1528 C C . LEU A 1 193 ? -3.631 -9.973 16.808 1.00 97.50 193 LEU A C 1
ATOM 1530 O O . LEU A 1 193 ? -4.360 -9.746 17.775 1.00 97.50 193 LEU A O 1
ATOM 1534 N N . HIS A 1 194 ? -3.568 -11.168 16.213 1.00 97.25 194 HIS A N 1
ATOM 1535 C CA . HIS A 1 194 ? -4.301 -12.343 16.687 1.00 97.25 194 HIS A CA 1
ATOM 1536 C C . HIS A 1 194 ? -3.788 -12.843 18.050 1.00 97.25 194 HIS A C 1
ATOM 1538 O O . HIS A 1 194 ? -4.577 -13.164 18.945 1.00 97.25 194 HIS A O 1
ATOM 1544 N N . GLU A 1 195 ? -2.467 -12.848 18.263 1.00 96.38 195 GLU A N 1
ATOM 1545 C CA . GLU A 1 195 ? -1.863 -13.140 19.573 1.00 96.38 195 GLU A CA 1
ATOM 1546 C C . GLU A 1 195 ? -2.370 -12.164 20.649 1.00 96.38 195 GLU A C 1
ATOM 1548 O O . GLU A 1 195 ? -2.745 -12.583 21.745 1.00 96.38 195 GLU A O 1
ATOM 1553 N N . GLN A 1 196 ? -2.475 -10.872 20.318 1.00 96.75 196 GLN A N 1
ATOM 1554 C CA . GLN A 1 196 ? -3.050 -9.851 21.200 1.00 96.75 196 GLN A CA 1
ATOM 1555 C C . GLN A 1 196 ? -4.584 -9.930 21.331 1.00 96.75 196 GLN A C 1
ATOM 1557 O O . GLN A 1 196 ? -5.141 -9.265 22.201 1.00 96.75 196 GLN A O 1
ATOM 1562 N N . GLY A 1 197 ? -5.264 -10.744 20.515 1.00 96.00 197 GLY A N 1
ATOM 1563 C CA . GLY A 1 197 ? -6.710 -10.974 20.568 1.00 96.00 197 GLY A CA 1
ATOM 1564 C C . GLY A 1 197 ? -7.581 -9.886 19.940 1.00 96.00 197 GLY A C 1
ATOM 1565 O O . GLY A 1 197 ? -8.757 -9.798 20.289 1.00 96.00 197 GLY A O 1
ATOM 1566 N N . LEU A 1 198 ? -7.034 -9.065 19.035 1.00 97.19 198 LEU A N 1
ATOM 1567 C CA . LEU A 1 198 ? -7.784 -7.990 18.375 1.00 97.19 198 LEU A CA 1
ATOM 1568 C C . LEU A 1 198 ? -9.010 -8.517 17.617 1.00 97.19 198 LEU A C 1
ATOM 1570 O O . LEU A 1 198 ? -10.106 -7.987 17.757 1.00 97.19 198 LEU A O 1
ATOM 1574 N N . ASP A 1 199 ? -8.818 -9.547 16.803 1.00 95.69 199 ASP A N 1
ATOM 1575 C CA . ASP A 1 199 ? -9.857 -10.168 15.984 1.00 95.69 199 ASP A CA 1
ATOM 1576 C C . ASP A 1 199 ? -10.975 -10.775 16.840 1.00 95.69 199 ASP A C 1
ATOM 1578 O O . ASP A 1 199 ? -12.153 -10.562 16.546 1.00 95.69 199 ASP A O 1
ATOM 1582 N N . ARG A 1 200 ? -10.620 -11.442 17.947 1.00 94.75 200 ARG A N 1
ATOM 1583 C CA . ARG A 1 200 ? -11.592 -11.953 18.927 1.00 94.75 200 ARG A CA 1
ATOM 1584 C C . ARG A 1 200 ? -12.436 -10.835 19.534 1.00 94.75 200 ARG A C 1
ATOM 1586 O O . ARG A 1 200 ? -13.655 -10.970 19.607 1.00 94.75 200 ARG A O 1
ATOM 1593 N N . GLU A 1 201 ? -11.808 -9.732 19.940 1.00 94.94 201 GLU A N 1
ATOM 1594 C CA . GLU A 1 201 ? -12.517 -8.584 20.517 1.00 94.94 201 GLU A CA 1
ATOM 1595 C C . GLU A 1 201 ? -13.450 -7.918 19.496 1.00 94.94 201 GLU A C 1
ATOM 1597 O O . GLU A 1 201 ? -14.592 -7.585 19.816 1.00 94.94 201 GLU A O 1
ATOM 1602 N N . VAL A 1 202 ? -12.995 -7.775 18.247 1.00 95.88 202 VAL A N 1
ATOM 1603 C CA . VAL A 1 202 ? -13.816 -7.245 17.150 1.00 95.88 202 VAL A CA 1
ATOM 1604 C C . VAL A 1 202 ? -15.033 -8.137 16.901 1.00 95.88 202 VAL A C 1
ATOM 1606 O O . VAL A 1 202 ? -16.152 -7.626 16.849 1.00 95.88 202 VAL A O 1
ATOM 1609 N N . CYS A 1 203 ? -14.847 -9.458 16.806 1.00 95.50 203 CYS A N 1
ATOM 1610 C CA . CYS A 1 203 ? -15.955 -10.396 16.609 1.00 95.50 203 CYS A CA 1
ATOM 1611 C C . CYS A 1 203 ? -16.940 -10.362 17.781 1.00 95.50 203 CYS A C 1
ATOM 1613 O O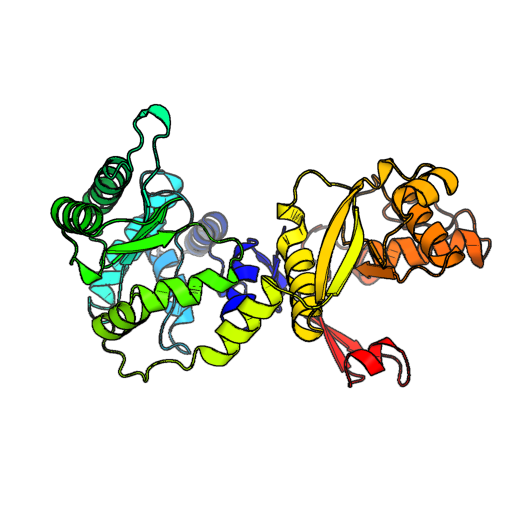 . CYS A 1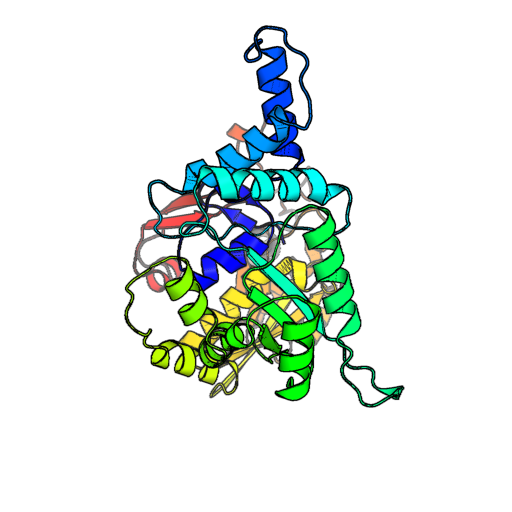 203 ? -18.149 -10.315 17.564 1.00 95.50 203 CYS A O 1
ATOM 1615 N N . HIS A 1 204 ? -16.437 -10.317 19.018 1.00 93.81 204 HIS A N 1
ATOM 1616 C CA . HIS A 1 204 ? -17.272 -10.248 20.215 1.00 93.81 204 HIS A CA 1
ATOM 1617 C C . HIS A 1 204 ? -18.161 -8.996 20.232 1.00 93.81 204 HIS A C 1
ATOM 1619 O O . HIS A 1 204 ? -19.374 -9.104 20.416 1.00 93.81 204 HIS A O 1
ATOM 1625 N N . ARG A 1 205 ? -17.579 -7.813 19.998 1.00 93.56 205 ARG A N 1
ATOM 1626 C CA . ARG A 1 205 ? -18.312 -6.535 20.026 1.00 93.56 205 ARG A CA 1
ATOM 1627 C C . ARG A 1 205 ? -19.306 -6.377 18.880 1.00 93.56 205 ARG A C 1
ATOM 1629 O O . ARG A 1 205 ? -20.345 -5.758 19.079 1.00 93.56 205 ARG A O 1
ATOM 1636 N N . LEU A 1 206 ? -18.994 -6.933 17.710 1.00 95.75 206 LEU A N 1
ATOM 1637 C CA . LEU A 1 206 ? -19.890 -6.937 16.550 1.00 95.75 206 LEU A CA 1
ATOM 1638 C C . LEU A 1 206 ? -20.881 -8.113 16.554 1.00 95.75 206 LEU A C 1
ATOM 1640 O O . LEU A 1 206 ? -21.614 -8.292 15.585 1.00 95.75 206 LEU A O 1
ATOM 1644 N N . GLN A 1 207 ? -20.903 -8.918 17.624 1.00 95.25 207 GLN A N 1
ATOM 1645 C CA . GLN A 1 207 ? -21.789 -10.079 17.776 1.00 95.25 207 GLN A CA 1
ATOM 1646 C C . GLN A 1 207 ? -21.653 -11.102 16.631 1.00 95.25 207 GLN A C 1
ATOM 1648 O O . GLN A 1 207 ? -22.628 -11.727 16.213 1.00 95.25 207 GLN A O 1
ATOM 1653 N N . LEU A 1 208 ? -20.428 -11.287 16.131 1.00 94.94 208 LEU A N 1
ATOM 1654 C CA . LEU A 1 208 ? -20.102 -12.244 15.077 1.00 94.94 208 LEU A CA 1
ATOM 1655 C C . LEU A 1 208 ? -19.731 -13.599 15.695 1.00 94.94 208 LEU A C 1
ATOM 1657 O O . LEU A 1 208 ? -18.746 -13.710 16.425 1.00 94.94 208 LEU A O 1
ATOM 1661 N N . ASP A 1 209 ? -20.504 -14.638 15.376 1.00 93.06 209 ASP A N 1
ATOM 1662 C CA . ASP A 1 209 ? -20.229 -16.021 15.789 1.00 93.06 209 ASP A CA 1
ATOM 1663 C C . ASP A 1 209 ? -19.348 -16.720 14.742 1.00 93.06 209 ASP A C 1
ATOM 1665 O O . ASP A 1 209 ? -19.833 -17.331 13.785 1.00 93.06 209 ASP A O 1
ATOM 1669 N N . LEU A 1 210 ? -18.031 -16.558 14.886 1.00 91.69 210 LEU A N 1
ATOM 1670 C CA . LEU A 1 210 ? -17.026 -17.080 13.961 1.00 91.69 210 LEU A CA 1
ATOM 1671 C C . LEU A 1 210 ? -16.100 -18.083 14.652 1.00 91.69 210 LEU A C 1
ATOM 1673 O O . LEU A 1 210 ? -15.829 -18.015 15.849 1.00 91.69 210 LEU A O 1
ATOM 1677 N N . LYS A 1 211 ? -15.589 -19.032 13.866 1.00 92.19 211 LYS A N 1
ATOM 1678 C CA . LYS A 1 211 ? -14.588 -19.999 14.331 1.00 92.19 211 LYS A CA 1
ATOM 1679 C C . LYS A 1 211 ? -13.208 -19.349 14.376 1.00 92.19 211 LYS A C 1
ATOM 1681 O O . LYS A 1 211 ? -12.906 -18.495 13.547 1.00 92.19 211 LYS A O 1
ATOM 1686 N N . GLU A 1 212 ? -12.357 -19.835 15.276 1.00 92.69 212 GLU A N 1
ATOM 1687 C CA . GLU A 1 212 ? -10.938 -19.464 15.310 1.00 92.69 212 GLU A CA 1
ATOM 1688 C C . GLU A 1 212 ? -10.264 -19.738 13.948 1.00 92.69 212 GLU A C 1
ATOM 1690 O O . GLU A 1 212 ? -10.445 -20.830 13.387 1.00 92.69 212 GLU A O 1
ATOM 1695 N N . PRO A 1 213 ? -9.503 -18.774 13.399 1.00 94.38 213 PRO A N 1
ATOM 1696 C CA . PRO A 1 213 ? -8.865 -18.919 12.099 1.00 94.38 213 PRO A CA 1
ATOM 1697 C C . PRO A 1 213 ? -7.683 -19.896 12.151 1.00 94.38 213 PRO A C 1
ATOM 1699 O O . PRO A 1 213 ? -6.895 -19.919 13.097 1.00 94.38 213 PRO A O 1
ATOM 1702 N N . ASP A 1 214 ? -7.498 -20.677 11.086 1.00 95.94 214 ASP A N 1
ATOM 1703 C CA . ASP A 1 214 ? -6.281 -21.471 10.911 1.00 95.94 214 ASP A CA 1
ATOM 1704 C C . ASP A 1 214 ? -5.158 -20.610 10.321 1.00 95.94 214 ASP A C 1
ATOM 1706 O O . ASP A 1 214 ? -5.080 -20.398 9.111 1.00 95.94 214 ASP A O 1
ATOM 1710 N N . LEU A 1 215 ? -4.260 -20.137 11.184 1.00 97.06 215 LEU A N 1
ATOM 1711 C CA . LEU A 1 215 ? -3.134 -19.285 10.794 1.00 97.06 215 LEU A CA 1
ATOM 1712 C C . LEU A 1 215 ? -1.874 -20.062 10.384 1.00 97.06 215 LEU A C 1
ATOM 1714 O O . LEU A 1 215 ? -0.862 -19.442 10.055 1.00 97.06 215 LEU A O 1
ATOM 1718 N N . ARG A 1 216 ? -1.894 -21.404 10.363 1.00 97.81 216 ARG A N 1
ATOM 1719 C CA . ARG A 1 216 ? -0.711 -22.208 9.991 1.00 97.81 216 ARG A CA 1
ATOM 1720 C C . ARG A 1 216 ? -0.186 -21.892 8.582 1.00 97.81 216 ARG A C 1
ATOM 1722 O O . ARG A 1 216 ? 1.031 -21.745 8.452 1.00 97.81 216 ARG A O 1
ATOM 1729 N N . PRO A 1 217 ? -1.029 -21.742 7.536 1.00 96.25 217 PRO A N 1
ATOM 1730 C CA . PRO A 1 217 ? -0.544 -21.370 6.205 1.00 96.25 217 PRO A CA 1
ATOM 1731 C C . PRO A 1 217 ? 0.118 -19.988 6.190 1.00 96.25 217 PRO A C 1
ATOM 1733 O O . PRO A 1 217 ? 1.163 -19.809 5.566 1.00 96.25 217 PRO A O 1
ATOM 1736 N N . TRP A 1 218 ? -0.451 -19.031 6.928 1.00 97.31 218 TRP A N 1
ATOM 1737 C CA . TRP A 1 218 ? 0.084 -17.676 7.038 1.00 97.31 218 TRP A CA 1
ATOM 1738 C C . TRP A 1 218 ? 1.420 -17.653 7.789 1.00 97.31 218 TRP A C 1
ATOM 1740 O O . TRP A 1 218 ? 2.375 -17.024 7.345 1.00 97.31 218 TRP A O 1
ATOM 1750 N N . ALA A 1 219 ? 1.531 -18.407 8.885 1.00 97.56 219 ALA A N 1
ATOM 1751 C CA . ALA A 1 219 ? 2.782 -18.569 9.622 1.00 97.56 219 ALA A CA 1
ATOM 1752 C C . ALA A 1 219 ? 3.886 -19.202 8.758 1.00 97.56 219 ALA A C 1
ATOM 1754 O O . ALA A 1 219 ? 5.021 -18.730 8.775 1.00 97.56 219 ALA A O 1
ATOM 1755 N N . ALA A 1 220 ? 3.553 -20.212 7.948 1.00 96.44 220 ALA A N 1
ATOM 1756 C CA . ALA A 1 220 ? 4.499 -20.812 7.007 1.00 96.44 220 ALA A CA 1
ATOM 1757 C C . ALA A 1 220 ? 4.947 -19.820 5.918 1.00 96.44 220 ALA A C 1
ATOM 1759 O O . ALA A 1 220 ? 6.120 -19.793 5.551 1.00 96.44 220 ALA A O 1
ATOM 1760 N N . MET A 1 221 ? 4.034 -18.980 5.420 1.00 96.56 221 MET A N 1
ATOM 1761 C CA . MET A 1 221 ? 4.362 -17.899 4.488 1.00 96.56 221 MET A CA 1
ATOM 1762 C C . MET A 1 221 ? 5.332 -16.894 5.119 1.00 96.56 221 MET A C 1
ATOM 1764 O O . MET A 1 221 ? 6.365 -16.585 4.530 1.00 96.56 221 MET A O 1
ATOM 1768 N N . VAL A 1 222 ? 5.033 -16.429 6.335 1.00 97.12 222 VAL A N 1
ATOM 1769 C CA . VAL A 1 222 ? 5.890 -15.514 7.103 1.00 97.12 222 VAL A CA 1
ATOM 1770 C C . VAL A 1 222 ? 7.280 -16.107 7.314 1.00 97.12 222 VAL A C 1
ATOM 1772 O O . VAL A 1 222 ? 8.269 -15.399 7.146 1.00 97.12 222 VAL A O 1
ATOM 1775 N N . GLN A 1 223 ? 7.377 -17.402 7.622 1.00 96.19 223 GLN A N 1
ATOM 1776 C CA . GLN A 1 223 ? 8.668 -18.066 7.778 1.00 96.19 223 GLN A CA 1
ATOM 1777 C C . GLN A 1 223 ? 9.511 -17.981 6.499 1.00 96.19 223 GLN A C 1
ATOM 1779 O O . GLN A 1 223 ? 10.675 -17.609 6.581 1.00 96.19 223 GLN A O 1
ATOM 1784 N N . ARG A 1 224 ? 8.929 -18.231 5.318 1.00 95.88 224 ARG A N 1
ATOM 1785 C CA . ARG A 1 224 ? 9.652 -18.107 4.034 1.00 95.88 224 ARG A CA 1
ATOM 1786 C C . ARG A 1 224 ? 10.096 -16.679 3.731 1.00 95.88 224 ARG A C 1
ATOM 1788 O O . ARG A 1 224 ? 11.114 -16.483 3.082 1.00 95.88 224 ARG A O 1
ATOM 1795 N N . VAL A 1 225 ? 9.340 -15.679 4.188 1.00 95.25 225 VAL A N 1
ATOM 1796 C CA . VAL A 1 225 ? 9.726 -14.267 4.040 1.00 95.25 225 VAL A CA 1
ATOM 1797 C C . VAL A 1 225 ? 10.943 -13.934 4.900 1.00 95.25 225 VAL A C 1
ATOM 1799 O O . VAL A 1 225 ? 11.839 -13.225 4.448 1.00 95.25 225 VAL A O 1
ATOM 1802 N N . LEU A 1 226 ? 10.967 -14.416 6.143 1.00 95.81 226 LEU A N 1
ATOM 1803 C CA . LEU A 1 226 ? 12.019 -14.089 7.108 1.00 95.81 226 LEU A CA 1
ATOM 1804 C C . LEU A 1 226 ? 13.284 -14.931 6.910 1.00 95.81 226 LEU A C 1
ATOM 1806 O O . LEU A 1 226 ? 14.394 -14.421 7.058 1.00 95.81 226 LEU A O 1
ATOM 1810 N N . GLU A 1 227 ? 13.113 -16.206 6.570 1.00 96.25 227 GLU A N 1
ATOM 1811 C CA . GLU A 1 227 ? 14.168 -17.216 6.484 1.00 96.25 227 GLU A CA 1
ATOM 1812 C C . GLU A 1 227 ? 14.059 -18.012 5.167 1.00 96.25 227 GLU A C 1
ATOM 1814 O O . GLU A 1 227 ? 13.782 -19.214 5.187 1.00 96.25 227 GLU A O 1
ATOM 1819 N N . PRO A 1 228 ? 14.248 -17.367 4.001 1.00 96.38 228 PRO A N 1
ATOM 1820 C CA . PRO A 1 228 ? 14.185 -18.059 2.718 1.00 96.38 228 PRO A CA 1
ATOM 1821 C C . PRO A 1 228 ? 15.374 -19.008 2.518 1.00 96.38 228 PRO A C 1
ATOM 1823 O O . PRO A 1 228 ? 16.496 -18.718 2.941 1.00 96.38 228 PRO A O 1
ATOM 1826 N N . SER A 1 229 ? 15.156 -20.112 1.796 1.00 95.88 229 SER A N 1
ATOM 1827 C CA . SER A 1 229 ? 16.208 -21.109 1.521 1.00 95.88 229 SER A CA 1
ATOM 1828 C C . SER A 1 229 ? 17.317 -20.617 0.578 1.00 95.88 229 SER A C 1
ATOM 1830 O O . SER A 1 229 ? 18.451 -21.099 0.626 1.00 95.88 229 SER A O 1
ATOM 1832 N N . GLN A 1 230 ? 16.993 -19.656 -0.284 1.00 95.94 230 GLN A N 1
ATOM 1833 C CA . GLN A 1 230 ? 17.876 -19.079 -1.297 1.00 95.94 230 GLN A CA 1
ATOM 1834 C C . GLN A 1 230 ? 17.574 -17.590 -1.468 1.00 95.94 230 GLN A C 1
ATOM 1836 O O . GLN A 1 230 ? 16.535 -17.107 -1.019 1.00 95.94 230 GLN A O 1
ATOM 1841 N N . ARG A 1 231 ? 18.470 -16.848 -2.122 1.00 96.38 231 ARG A N 1
ATOM 1842 C CA . ARG A 1 231 ? 18.262 -15.430 -2.439 1.00 96.38 231 ARG A CA 1
ATOM 1843 C C . ARG A 1 231 ? 18.564 -15.159 -3.904 1.00 96.38 231 ARG A C 1
ATOM 1845 O O . ARG A 1 231 ? 19.426 -15.819 -4.477 1.00 96.38 231 ARG A O 1
ATOM 1852 N N . VAL A 1 232 ? 17.845 -14.200 -4.474 1.00 97.19 232 VAL A N 1
ATOM 1853 C CA . VAL A 1 232 ? 18.059 -13.687 -5.830 1.00 97.19 232 VAL A CA 1
ATOM 1854 C C . VAL A 1 232 ? 18.186 -12.171 -5.789 1.00 97.19 232 VAL A C 1
ATOM 1856 O O . VAL A 1 232 ? 17.408 -11.494 -5.113 1.00 97.19 232 VAL A O 1
ATOM 1859 N N . HIS A 1 233 ? 19.154 -11.637 -6.523 1.00 97.50 233 HIS A N 1
ATOM 1860 C CA . HIS A 1 233 ? 19.419 -10.208 -6.613 1.00 97.50 233 HIS A CA 1
ATOM 1861 C C . HIS A 1 233 ? 18.792 -9.646 -7.886 1.00 97.50 233 HIS A C 1
ATOM 1863 O O . HIS A 1 233 ? 19.165 -10.022 -8.996 1.00 97.50 233 HIS A O 1
ATOM 1869 N N . VAL A 1 234 ? 17.847 -8.718 -7.750 1.00 97.31 234 VAL A N 1
ATOM 1870 C CA . VAL A 1 234 ? 17.162 -8.098 -8.890 1.00 97.31 234 VAL A CA 1
ATOM 1871 C C . VAL A 1 234 ? 17.453 -6.604 -8.911 1.00 97.31 234 VAL A C 1
ATOM 1873 O O . VAL A 1 234 ? 17.116 -5.870 -7.977 1.00 97.31 234 VAL A O 1
ATOM 1876 N N . ALA A 1 235 ? 18.061 -6.148 -10.003 1.00 96.19 235 ALA A N 1
ATOM 1877 C CA . ALA A 1 235 ? 18.237 -4.730 -10.267 1.00 96.19 235 ALA A CA 1
ATOM 1878 C C . ALA A 1 235 ? 16.917 -4.162 -10.782 1.00 96.19 235 ALA A C 1
ATOM 1880 O O . ALA A 1 235 ? 16.346 -4.685 -11.743 1.00 96.19 235 ALA A O 1
ATOM 1881 N N . ILE A 1 236 ? 16.449 -3.072 -10.178 1.00 94.06 236 ILE A N 1
ATOM 1882 C CA . ILE A 1 236 ? 15.328 -2.309 -10.709 1.00 94.06 236 ILE A CA 1
ATOM 1883 C C . ILE A 1 236 ? 15.833 -0.963 -11.214 1.00 94.06 236 ILE A C 1
ATOM 1885 O O . ILE A 1 236 ? 16.292 -0.123 -10.440 1.00 94.06 236 ILE A O 1
ATOM 1889 N N . VAL A 1 237 ? 15.740 -0.764 -12.527 1.00 92.88 237 VAL A N 1
ATOM 1890 C CA . VAL A 1 237 ? 16.249 0.435 -13.197 1.00 92.88 237 VAL A CA 1
ATOM 1891 C C . VAL A 1 237 ? 15.108 1.406 -13.430 1.00 92.88 237 VAL A C 1
ATOM 1893 O O . VAL A 1 237 ? 14.228 1.163 -14.253 1.00 92.88 237 VAL A O 1
ATOM 1896 N N . GLY A 1 238 ? 15.123 2.517 -12.700 1.00 86.31 238 GLY A N 1
ATOM 1897 C CA . GLY A 1 238 ? 14.053 3.506 -12.717 1.00 86.31 238 GLY A CA 1
ATOM 1898 C C . GLY A 1 238 ? 14.569 4.934 -12.587 1.00 86.31 238 GLY A C 1
ATOM 1899 O O . GLY A 1 238 ? 15.736 5.181 -12.296 1.00 86.31 238 GLY A O 1
ATOM 1900 N N . LYS A 1 239 ? 13.666 5.895 -12.788 1.00 78.94 239 LYS A N 1
ATOM 1901 C CA . LYS A 1 239 ? 13.978 7.332 -12.714 1.00 78.94 239 LYS A CA 1
ATOM 1902 C C . LYS A 1 239 ? 14.133 7.849 -11.279 1.00 78.94 239 LYS A C 1
ATOM 1904 O O . LYS A 1 239 ? 14.866 8.803 -11.042 1.00 78.94 239 LYS A O 1
ATOM 1909 N N . TYR A 1 240 ? 13.397 7.256 -10.342 1.00 70.56 240 TYR A N 1
ATOM 1910 C CA . TYR A 1 240 ? 13.295 7.713 -8.956 1.00 70.56 240 TYR A CA 1
ATOM 1911 C C . TYR A 1 240 ? 13.757 6.598 -8.019 1.00 70.56 240 TYR A C 1
ATOM 1913 O O . TYR A 1 240 ? 12.964 5.738 -7.661 1.00 70.56 240 TYR A O 1
ATOM 1921 N N . THR A 1 241 ? 15.033 6.589 -7.648 1.00 69.31 241 THR A N 1
ATOM 1922 C CA . THR A 1 241 ? 15.604 5.575 -6.743 1.00 69.31 241 THR A CA 1
ATOM 1923 C C . THR A 1 241 ? 15.368 5.888 -5.270 1.00 69.31 241 THR A C 1
ATOM 1925 O O . THR A 1 241 ? 15.282 4.975 -4.457 1.00 69.31 241 THR A O 1
ATOM 1928 N N . ASP A 1 242 ? 15.206 7.169 -4.934 1.00 66.62 242 ASP A N 1
ATOM 1929 C CA . ASP A 1 242 ? 15.167 7.636 -3.541 1.00 66.62 242 ASP A CA 1
ATOM 1930 C C . ASP A 1 242 ? 13.766 7.559 -2.910 1.00 66.62 242 ASP A C 1
ATOM 1932 O O . ASP A 1 242 ? 13.603 7.736 -1.705 1.00 66.62 242 ASP A O 1
ATOM 1936 N N . LEU A 1 243 ? 12.735 7.291 -3.718 1.00 66.19 243 LEU A N 1
ATOM 1937 C CA . LEU A 1 243 ? 11.340 7.191 -3.285 1.00 66.19 243 LEU A CA 1
ATOM 1938 C C . LEU A 1 243 ? 10.884 5.733 -3.368 1.00 66.19 243 LEU A C 1
ATOM 1940 O O . LEU A 1 243 ? 10.135 5.364 -4.275 1.00 66.19 243 LEU A O 1
ATOM 1944 N N . THR A 1 244 ? 11.323 4.914 -2.412 1.00 64.38 244 THR A N 1
ATOM 1945 C CA . THR A 1 244 ? 10.947 3.491 -2.273 1.00 64.38 244 THR A CA 1
ATOM 1946 C C . THR A 1 244 ? 9.430 3.269 -2.338 1.00 64.38 244 THR A C 1
ATOM 1948 O O . THR A 1 244 ? 8.960 2.305 -2.940 1.00 64.38 244 THR A O 1
ATOM 1951 N N . ASP A 1 245 ? 8.663 4.220 -1.811 1.00 69.94 245 ASP A N 1
ATOM 1952 C CA . ASP A 1 245 ? 7.198 4.249 -1.801 1.00 69.94 245 ASP A CA 1
ATOM 1953 C C . ASP A 1 245 ? 6.544 4.377 -3.192 1.00 69.94 245 ASP A C 1
ATOM 1955 O O . ASP A 1 245 ? 5.329 4.202 -3.349 1.00 69.94 245 ASP A O 1
ATOM 1959 N N . SER A 1 246 ? 7.316 4.712 -4.227 1.00 76.38 246 SER A N 1
ATOM 1960 C CA . SER A 1 246 ? 6.818 4.832 -5.604 1.00 76.38 246 SER A CA 1
ATOM 1961 C C . SER A 1 246 ? 6.575 3.481 -6.275 1.00 76.38 246 SER A C 1
ATOM 1963 O O . SER A 1 246 ? 5.931 3.458 -7.321 1.00 76.38 246 SER A O 1
ATOM 1965 N N . TYR A 1 247 ? 7.053 2.383 -5.681 1.00 82.25 247 TYR A N 1
ATOM 1966 C CA . TYR A 1 247 ? 7.047 1.054 -6.297 1.00 82.25 247 TYR A CA 1
ATOM 1967 C C . TYR A 1 247 ? 6.676 -0.066 -5.318 1.00 82.25 247 TYR A C 1
ATOM 1969 O O . TYR A 1 247 ? 7.112 -1.209 -5.486 1.00 82.25 247 TYR A O 1
ATOM 1977 N N . THR A 1 248 ? 5.885 0.246 -4.290 1.00 88.94 248 THR A N 1
ATOM 1978 C CA . THR A 1 248 ? 5.434 -0.721 -3.283 1.00 88.94 248 THR A CA 1
ATOM 1979 C C . THR A 1 248 ? 4.821 -1.958 -3.931 1.00 88.94 248 THR A C 1
ATOM 1981 O O . THR A 1 248 ? 5.270 -3.063 -3.656 1.00 88.94 248 THR A O 1
ATOM 1984 N N . SER A 1 249 ? 3.870 -1.809 -4.852 1.00 92.56 249 SER A N 1
ATOM 1985 C CA . SER A 1 249 ? 3.200 -2.943 -5.494 1.00 92.56 249 SER A CA 1
ATOM 1986 C C . SER A 1 249 ? 4.154 -3.810 -6.322 1.00 92.56 249 SER A C 1
ATOM 1988 O O . SER A 1 249 ? 4.001 -5.028 -6.334 1.00 92.56 249 SER A O 1
ATOM 1990 N N . ILE A 1 250 ? 5.177 -3.219 -6.951 1.00 91.50 250 ILE A N 1
ATOM 1991 C CA . ILE A 1 250 ? 6.216 -3.982 -7.664 1.00 91.50 250 ILE A CA 1
ATOM 1992 C C . ILE A 1 250 ? 7.065 -4.779 -6.672 1.00 91.50 250 ILE A C 1
ATOM 1994 O O . ILE A 1 250 ? 7.308 -5.966 -6.891 1.00 91.50 250 ILE A O 1
ATOM 1998 N N . ARG A 1 251 ? 7.488 -4.149 -5.567 1.00 91.69 251 ARG A N 1
ATOM 1999 C CA . ARG A 1 251 ? 8.230 -4.828 -4.500 1.00 91.69 251 ARG A CA 1
ATOM 2000 C C . ARG A 1 251 ? 7.425 -5.992 -3.932 1.00 91.69 251 ARG A C 1
ATOM 2002 O O . ARG A 1 251 ? 7.943 -7.101 -3.892 1.00 91.69 251 ARG A O 1
ATOM 2009 N N . GLU A 1 252 ? 6.176 -5.757 -3.532 1.00 94.31 252 GLU A N 1
ATOM 2010 C CA . GLU A 1 252 ? 5.328 -6.799 -2.943 1.00 94.31 252 GLU A CA 1
ATOM 2011 C C . GLU A 1 252 ? 5.080 -7.948 -3.936 1.00 94.31 252 GLU A C 1
ATOM 2013 O O . GLU A 1 252 ? 5.163 -9.110 -3.553 1.00 94.31 252 GLU A O 1
ATOM 2018 N N . ALA A 1 253 ? 4.863 -7.659 -5.226 1.00 95.38 253 ALA A N 1
ATOM 2019 C CA . ALA A 1 253 ? 4.691 -8.695 -6.247 1.00 95.38 253 ALA A CA 1
ATOM 2020 C C . ALA A 1 253 ? 5.944 -9.573 -6.416 1.00 95.38 253 ALA A C 1
ATOM 2022 O O . ALA A 1 253 ? 5.834 -10.797 -6.515 1.00 95.38 253 ALA A O 1
ATOM 2023 N N . LEU A 1 254 ? 7.138 -8.971 -6.412 1.00 95.44 254 LEU A N 1
ATOM 2024 C CA . LEU A 1 254 ? 8.397 -9.717 -6.469 1.00 95.44 254 LEU A CA 1
ATOM 2025 C C . LEU A 1 254 ? 8.630 -10.536 -5.197 1.00 95.44 254 LEU A C 1
ATOM 2027 O O . LEU A 1 254 ? 9.002 -11.704 -5.293 1.00 95.44 254 LEU A O 1
ATOM 2031 N N . VAL A 1 255 ? 8.351 -9.967 -4.021 1.00 94.69 255 VAL A N 1
ATOM 2032 C CA . VAL A 1 255 ? 8.412 -10.688 -2.741 1.00 94.69 255 VAL A CA 1
ATOM 2033 C C . VAL A 1 255 ? 7.466 -11.890 -2.758 1.00 94.69 255 VAL A C 1
ATOM 2035 O O . VAL A 1 255 ? 7.898 -12.993 -2.442 1.00 94.69 255 VAL A O 1
ATOM 2038 N N . HIS A 1 256 ? 6.217 -11.731 -3.206 1.00 95.81 256 HIS A N 1
ATOM 2039 C CA . HIS A 1 256 ? 5.268 -12.840 -3.360 1.00 95.81 256 HIS A CA 1
ATOM 2040 C C . HIS A 1 256 ? 5.770 -13.912 -4.341 1.00 95.81 256 HIS A C 1
ATOM 2042 O O . HIS A 1 256 ? 5.643 -15.108 -4.068 1.00 95.81 256 HIS A O 1
ATOM 2048 N N . GLY A 1 257 ? 6.388 -13.501 -5.454 1.00 95.88 257 GLY A N 1
ATOM 2049 C CA . GLY A 1 257 ? 7.064 -14.418 -6.372 1.00 95.88 257 GLY A CA 1
ATOM 2050 C C . GLY A 1 257 ? 8.173 -15.214 -5.679 1.00 95.88 257 GLY A C 1
ATOM 2051 O O . GLY A 1 257 ? 8.268 -16.426 -5.865 1.00 95.88 257 GLY A O 1
ATOM 2052 N N . GLY A 1 258 ? 8.957 -14.562 -4.820 1.00 96.38 258 GLY A N 1
ATOM 2053 C CA . GLY A 1 258 ? 9.958 -15.202 -3.971 1.00 96.38 258 GLY A CA 1
ATOM 2054 C C . GLY A 1 258 ? 9.365 -16.210 -2.986 1.00 96.38 258 GLY A C 1
ATOM 2055 O O . GLY A 1 258 ? 9.792 -17.363 -2.958 1.00 96.38 258 GLY A O 1
ATOM 2056 N N . ILE A 1 259 ? 8.317 -15.826 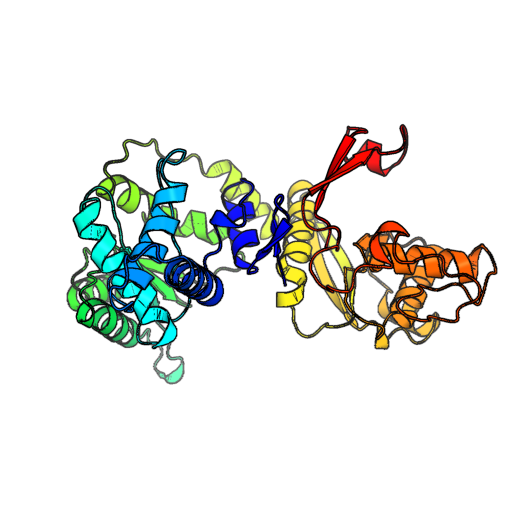-2.249 1.00 95.62 259 ILE A N 1
ATOM 2057 C CA . ILE A 1 259 ? 7.607 -16.684 -1.281 1.00 95.62 259 ILE A CA 1
ATOM 2058 C C . ILE A 1 259 ? 7.145 -17.996 -1.925 1.00 95.62 259 ILE A C 1
ATOM 2060 O O . ILE A 1 259 ? 7.288 -19.067 -1.328 1.00 95.62 259 ILE A O 1
ATOM 2064 N N . ALA A 1 260 ? 6.589 -17.927 -3.137 1.00 95.06 260 ALA A N 1
ATOM 2065 C CA . ALA A 1 260 ? 6.123 -19.101 -3.872 1.00 95.06 260 ALA A CA 1
ATOM 2066 C C . ALA A 1 260 ? 7.266 -20.049 -4.287 1.00 95.06 260 ALA A C 1
ATOM 2068 O O . ALA A 1 260 ? 7.027 -21.240 -4.480 1.00 95.06 260 ALA A O 1
ATOM 2069 N N . ASN A 1 261 ? 8.495 -19.536 -4.393 1.00 95.69 261 ASN A N 1
ATOM 2070 C CA . ASN A 1 261 ? 9.699 -20.271 -4.791 1.00 95.69 261 ASN A CA 1
ATOM 2071 C C . ASN A 1 261 ? 10.676 -20.518 -3.624 1.00 95.69 261 ASN A C 1
ATOM 2073 O O . ASN A 1 261 ? 11.813 -20.929 -3.858 1.00 95.69 261 ASN A O 1
ATOM 2077 N N . ASP A 1 262 ? 10.248 -20.253 -2.384 1.00 96.19 262 ASP A N 1
ATOM 2078 C CA . ASP A 1 262 ? 11.088 -20.318 -1.180 1.00 96.19 262 ASP A CA 1
ATOM 2079 C C . ASP A 1 262 ? 12.416 -19.543 -1.328 1.00 96.19 262 ASP A C 1
ATOM 2081 O O . ASP A 1 262 ? 13.495 -20.010 -0.955 1.00 96.19 262 ASP A O 1
ATOM 2085 N N . ALA A 1 263 ? 12.327 -18.361 -1.944 1.00 96.94 263 ALA A N 1
ATOM 2086 C CA . ALA A 1 263 ? 13.444 -17.493 -2.288 1.00 96.94 263 ALA A CA 1
ATOM 2087 C C . ALA A 1 263 ? 13.228 -16.067 -1.761 1.00 96.94 263 ALA A C 1
ATOM 2089 O O . ALA A 1 263 ? 12.168 -15.471 -1.944 1.00 96.94 263 ALA A O 1
ATOM 2090 N N . GLY A 1 264 ? 14.256 -15.489 -1.147 1.00 96.56 264 GLY A N 1
ATOM 2091 C CA . GLY A 1 264 ? 14.304 -14.073 -0.807 1.00 96.56 264 GLY A CA 1
ATOM 2092 C C . GLY A 1 264 ? 14.651 -13.257 -2.044 1.00 96.56 264 GLY A C 1
ATOM 2093 O O . GLY A 1 264 ? 15.576 -13.611 -2.773 1.00 96.56 264 GLY A O 1
ATOM 2094 N N . VAL A 1 265 ? 13.929 -12.165 -2.283 1.00 96.44 265 VAL A N 1
ATOM 2095 C CA . VAL A 1 265 ? 14.204 -11.279 -3.420 1.00 96.44 265 VAL A CA 1
ATOM 2096 C C . VAL A 1 265 ? 14.830 -9.988 -2.916 1.00 96.44 265 VAL A C 1
ATOM 2098 O O . VAL A 1 265 ? 14.168 -9.169 -2.280 1.00 96.44 265 VAL A O 1
ATOM 2101 N N . ASP A 1 266 ? 16.110 -9.812 -3.223 1.00 95.12 266 ASP A N 1
ATOM 2102 C CA . ASP A 1 266 ? 16.880 -8.623 -2.885 1.00 95.12 266 ASP A CA 1
ATOM 2103 C C . ASP A 1 266 ? 16.796 -7.612 -4.016 1.00 95.12 266 ASP A C 1
ATOM 2105 O O . ASP A 1 266 ? 17.377 -7.791 -5.086 1.00 95.12 266 ASP A O 1
ATOM 2109 N N . LEU A 1 267 ? 16.055 -6.535 -3.770 1.00 93.69 267 LEU A N 1
ATOM 2110 C CA . LEU A 1 267 ? 15.833 -5.482 -4.752 1.00 93.69 267 LEU A CA 1
ATOM 2111 C C . LEU A 1 267 ? 16.832 -4.356 -4.545 1.00 93.69 267 LEU A C 1
ATOM 2113 O O . LEU A 1 267 ? 16.933 -3.809 -3.448 1.00 93.69 267 LEU A O 1
ATOM 2117 N N . THR A 1 268 ? 17.523 -3.968 -5.612 1.00 93.00 268 THR A N 1
ATOM 2118 C CA . THR A 1 268 ? 18.353 -2.761 -5.608 1.00 93.00 268 THR A CA 1
ATOM 2119 C C . THR A 1 268 ? 17.881 -1.801 -6.680 1.00 93.00 268 THR A C 1
ATOM 2121 O O . THR A 1 268 ? 17.781 -2.154 -7.854 1.00 93.00 268 THR A O 1
ATOM 2124 N N . TRP A 1 269 ? 17.577 -0.578 -6.257 1.00 91.38 269 TRP A N 1
ATOM 2125 C CA . TRP A 1 269 ? 17.183 0.503 -7.145 1.00 91.38 269 TRP A CA 1
ATOM 2126 C C . TRP A 1 269 ? 18.422 1.156 -7.739 1.00 91.38 269 TRP A C 1
ATOM 2128 O O . TRP A 1 269 ? 19.272 1.652 -7.003 1.00 91.38 269 TRP A O 1
ATOM 2138 N N . VAL A 1 270 ? 18.505 1.166 -9.066 1.00 92.62 270 VAL A N 1
ATOM 2139 C CA . VAL A 1 270 ? 19.607 1.782 -9.806 1.00 92.62 270 VAL A CA 1
ATOM 2140 C C . VAL A 1 270 ? 19.043 2.898 -10.673 1.00 92.62 270 VAL A C 1
ATOM 2142 O O . VAL A 1 270 ? 18.047 2.707 -11.380 1.00 92.62 270 VAL A O 1
ATOM 2145 N N . ALA A 1 271 ? 19.647 4.083 -10.602 1.00 92.25 271 ALA A N 1
ATOM 2146 C CA . ALA A 1 271 ? 19.129 5.237 -11.315 1.00 92.25 271 ALA A CA 1
ATOM 2147 C C . ALA A 1 271 ? 19.403 5.073 -12.808 1.00 92.25 271 ALA A C 1
ATOM 2149 O O . ALA A 1 271 ? 20.536 4.842 -13.225 1.00 92.25 271 ALA A O 1
ATOM 2150 N N . SER A 1 272 ? 18.365 5.228 -13.631 1.00 92.75 272 SER A N 1
ATOM 2151 C CA . SER A 1 272 ? 18.498 5.105 -15.085 1.00 92.75 272 SER A CA 1
ATOM 2152 C C . SER A 1 272 ? 19.545 6.066 -15.658 1.00 92.75 272 SER A C 1
ATOM 2154 O O . SER A 1 272 ? 20.246 5.712 -16.594 1.00 92.75 272 SER A O 1
ATOM 2156 N N . ASP A 1 273 ? 19.701 7.256 -15.072 1.00 92.25 273 ASP A N 1
ATOM 2157 C CA . ASP A 1 273 ? 20.651 8.276 -15.541 1.00 92.25 273 ASP A CA 1
ATOM 2158 C C . ASP A 1 273 ? 22.134 7.855 -15.361 1.00 92.25 273 ASP A C 1
ATOM 2160 O O . ASP A 1 273 ? 23.017 8.459 -15.968 1.00 92.25 273 ASP A O 1
ATOM 2164 N N . GLU A 1 274 ? 22.427 6.808 -14.574 1.00 93.81 274 GLU A N 1
ATOM 2165 C CA . GLU A 1 274 ? 23.786 6.256 -14.415 1.00 93.81 274 GLU A CA 1
ATOM 2166 C C . GLU A 1 274 ? 24.207 5.333 -15.573 1.00 93.81 274 GLU A C 1
ATOM 2168 O O . GLU A 1 274 ? 25.397 5.071 -15.771 1.00 93.81 274 GLU A O 1
ATOM 2173 N N . PHE A 1 275 ? 23.249 4.860 -16.373 1.00 95.69 275 PHE A N 1
ATOM 2174 C CA . PHE A 1 275 ? 23.489 3.997 -17.528 1.00 95.69 275 PHE A CA 1
ATOM 2175 C C . PHE A 1 275 ? 23.885 4.828 -18.753 1.00 95.69 275 PHE A C 1
ATOM 2177 O O . PHE A 1 275 ? 23.132 4.957 -19.713 1.00 95.69 275 PHE A O 1
ATOM 2184 N N . THR A 1 276 ? 25.080 5.419 -18.717 1.00 95.31 276 THR A N 1
ATOM 2185 C CA . THR A 1 276 ? 25.565 6.309 -19.788 1.00 95.31 276 THR A CA 1
ATOM 2186 C C . THR A 1 276 ? 26.035 5.570 -21.039 1.00 95.31 276 THR A C 1
ATOM 2188 O O . THR A 1 276 ? 26.080 6.155 -22.116 1.00 95.31 276 THR A O 1
ATOM 2191 N N . ASP A 1 277 ? 26.454 4.313 -20.884 1.00 96.19 277 ASP A N 1
ATOM 2192 C CA . ASP A 1 277 ? 26.944 3.438 -21.947 1.00 96.19 277 ASP A CA 1
ATOM 2193 C C . ASP A 1 277 ? 26.956 1.965 -21.484 1.00 96.19 277 ASP A C 1
ATOM 2195 O O . ASP A 1 277 ? 26.753 1.655 -20.305 1.00 96.19 277 ASP A O 1
ATOM 2199 N N . GLN A 1 278 ? 27.269 1.042 -22.398 1.00 97.06 278 GLN A N 1
ATOM 2200 C CA . GLN A 1 278 ? 27.379 -0.395 -22.105 1.00 97.06 278 GLN A CA 1
ATOM 2201 C C . GLN A 1 278 ? 28.438 -0.752 -21.047 1.00 97.06 278 GLN A C 1
ATOM 2203 O O . GLN A 1 278 ? 28.307 -1.766 -20.358 1.00 97.06 278 GLN A O 1
ATOM 2208 N N . ARG A 1 279 ? 29.494 0.055 -20.881 1.00 96.94 279 ARG A N 1
ATOM 2209 C CA . ARG A 1 279 ? 30.522 -0.181 -19.856 1.00 96.94 279 ARG A CA 1
ATOM 2210 C C . ARG A 1 279 ? 30.007 0.218 -18.475 1.00 96.94 279 ARG A C 1
ATOM 2212 O O . ARG A 1 279 ? 30.365 -0.428 -17.493 1.00 96.94 279 ARG A O 1
ATOM 2219 N N . ALA A 1 280 ? 29.227 1.291 -18.380 1.00 97.06 280 ALA A N 1
ATOM 2220 C CA . ALA A 1 280 ? 28.512 1.676 -17.171 1.00 97.06 280 ALA A CA 1
ATOM 2221 C C . ALA A 1 280 ? 27.453 0.627 -16.823 1.00 97.06 280 ALA A C 1
ATOM 2223 O O . ALA A 1 280 ? 27.476 0.118 -15.706 1.00 97.06 280 ALA A O 1
ATOM 2224 N N . ALA A 1 281 ? 26.637 0.213 -17.799 1.00 96.88 281 ALA A N 1
ATOM 2225 C CA . ALA A 1 281 ? 25.637 -0.838 -17.622 1.00 96.88 281 ALA A CA 1
ATOM 2226 C C . ALA A 1 281 ? 26.251 -2.135 -17.079 1.00 96.88 281 ALA A C 1
ATOM 2228 O O . ALA A 1 281 ? 25.749 -2.685 -16.105 1.00 96.88 281 ALA A O 1
ATOM 2229 N N . GLY A 1 282 ? 27.391 -2.565 -17.631 1.00 97.00 282 GLY A N 1
ATOM 2230 C CA . GLY A 1 282 ? 28.097 -3.744 -17.139 1.00 97.00 282 GLY A CA 1
ATOM 2231 C C . GLY A 1 282 ? 28.560 -3.630 -15.694 1.00 97.00 282 GLY A C 1
ATOM 2232 O O . GLY A 1 282 ? 28.364 -4.567 -14.938 1.00 97.00 282 GLY A O 1
ATOM 2233 N N . ARG A 1 283 ? 29.103 -2.480 -15.275 1.00 97.31 283 ARG A N 1
ATOM 2234 C CA . ARG A 1 283 ? 29.495 -2.276 -13.868 1.00 97.31 283 ARG A CA 1
ATOM 2235 C C . ARG A 1 283 ? 28.296 -2.254 -12.921 1.00 97.31 283 ARG A C 1
ATOM 2237 O O . ARG A 1 283 ? 28.423 -2.685 -11.785 1.00 97.31 283 ARG A O 1
ATOM 2244 N N . LEU A 1 284 ? 27.172 -1.699 -13.371 1.00 97.12 284 LEU A N 1
ATOM 2245 C CA . LEU A 1 284 ? 25.971 -1.523 -12.552 1.00 97.12 284 LEU A CA 1
ATOM 2246 C C . LEU A 1 284 ? 25.124 -2.794 -12.450 1.00 97.12 284 LEU A C 1
ATOM 2248 O O . LEU A 1 284 ? 24.400 -2.939 -11.474 1.00 97.12 284 LEU A O 1
ATOM 2252 N N . LEU A 1 285 ? 25.187 -3.685 -13.445 1.00 97.38 285 LEU A N 1
ATOM 2253 C CA . LEU A 1 285 ? 24.385 -4.915 -13.510 1.00 97.38 285 LEU A CA 1
ATOM 2254 C C . LEU A 1 285 ? 25.194 -6.190 -13.237 1.00 97.38 285 LEU A C 1
ATOM 2256 O O . LEU A 1 285 ? 24.628 -7.283 -13.213 1.00 97.38 285 LEU A O 1
ATOM 2260 N N . GLU A 1 286 ? 26.502 -6.076 -13.013 1.00 94.81 286 GLU A N 1
ATOM 2261 C CA . GLU A 1 286 ? 27.338 -7.206 -12.616 1.00 94.81 286 GLU A CA 1
ATOM 2262 C C . GLU A 1 286 ? 26.862 -7.795 -11.279 1.00 94.81 286 GLU A C 1
ATOM 2264 O O . GLU A 1 286 ? 26.681 -7.083 -10.294 1.00 94.81 286 GLU A O 1
ATOM 2269 N N . GLY A 1 287 ? 26.658 -9.114 -11.251 1.00 94.50 287 GLY A N 1
ATOM 2270 C CA . GLY A 1 287 ? 26.244 -9.845 -10.050 1.00 94.50 287 GLY A CA 1
ATOM 2271 C C . GLY A 1 287 ? 24.737 -9.882 -9.781 1.00 94.50 287 GLY A C 1
ATOM 2272 O O . GLY A 1 287 ? 24.335 -10.540 -8.826 1.00 94.50 287 GLY A O 1
ATOM 2273 N N . TYR A 1 288 ? 23.905 -9.238 -10.606 1.00 98.12 288 TYR A N 1
ATOM 2274 C CA . TYR A 1 288 ? 22.450 -9.393 -10.523 1.00 98.12 288 TYR A CA 1
ATOM 2275 C C . TYR A 1 288 ? 21.964 -10.629 -11.286 1.00 98.12 288 TYR A C 1
ATOM 2277 O O . TYR A 1 288 ? 22.496 -10.982 -12.337 1.00 98.12 288 TYR A O 1
ATOM 2285 N N . ASP A 1 289 ? 20.898 -11.245 -10.777 1.00 97.94 289 ASP A N 1
ATOM 2286 C CA . ASP A 1 289 ? 20.225 -12.414 -11.352 1.00 97.94 289 ASP A CA 1
ATOM 2287 C C . ASP A 1 289 ? 19.066 -12.028 -12.286 1.00 97.94 289 ASP A C 1
ATOM 2289 O O . ASP A 1 289 ? 18.564 -12.854 -13.053 1.00 97.94 289 ASP A O 1
ATOM 2293 N N . GLY A 1 290 ? 18.627 -10.768 -12.242 1.00 97.88 290 GLY A N 1
ATOM 2294 C CA . GLY A 1 290 ? 17.593 -10.243 -13.124 1.00 97.88 290 GLY A CA 1
ATOM 2295 C C . GLY A 1 290 ? 17.544 -8.719 -13.170 1.00 97.88 290 GLY A C 1
ATOM 2296 O O . GLY A 1 290 ? 18.010 -8.031 -12.262 1.00 97.88 290 GLY A O 1
ATOM 2297 N N . LEU A 1 291 ? 16.942 -8.204 -14.239 1.00 98.06 291 LEU A N 1
ATOM 2298 C CA . LEU A 1 291 ? 16.670 -6.788 -14.466 1.00 98.06 291 LEU A CA 1
ATOM 2299 C C . LEU A 1 291 ? 15.161 -6.559 -14.588 1.00 98.06 291 LEU A C 1
ATOM 2301 O O . LEU A 1 291 ? 14.501 -7.165 -15.435 1.00 98.06 291 LEU A O 1
ATOM 2305 N N . LEU A 1 292 ? 14.628 -5.622 -13.807 1.00 97.12 292 LEU A N 1
ATOM 2306 C CA . LEU A 1 292 ? 13.283 -5.086 -13.980 1.00 97.12 292 LEU A CA 1
ATOM 2307 C C . LEU A 1 292 ? 13.354 -3.613 -14.394 1.00 97.12 292 LEU A C 1
ATOM 2309 O O . LEU A 1 292 ? 14.040 -2.814 -13.760 1.00 97.12 292 LEU A O 1
ATOM 2313 N N . VAL A 1 293 ? 12.602 -3.238 -15.428 1.00 95.31 293 VAL A N 1
ATOM 2314 C CA . VAL A 1 293 ? 12.349 -1.827 -15.762 1.00 95.31 293 VAL A CA 1
ATOM 2315 C C . VAL A 1 293 ? 10.858 -1.552 -15.531 1.00 95.31 293 VAL A C 1
ATOM 2317 O O . VAL A 1 293 ? 10.019 -2.151 -16.215 1.00 95.31 293 VAL A O 1
ATOM 2320 N N . PRO A 1 294 ? 10.498 -0.715 -14.539 1.00 91.88 294 PRO A N 1
ATOM 2321 C CA . PRO A 1 294 ? 9.115 -0.486 -14.156 1.00 91.88 294 PRO A CA 1
ATOM 2322 C C . PRO A 1 294 ? 8.433 0.507 -15.108 1.00 91.88 294 PRO A C 1
ATOM 2324 O O . PRO A 1 294 ? 9.033 1.030 -16.049 1.00 91.88 294 PRO A O 1
ATOM 2327 N N . GLY A 1 295 ? 7.162 0.803 -14.832 1.00 85.56 295 GLY A N 1
ATOM 2328 C CA . GLY A 1 295 ? 6.487 1.948 -15.438 1.00 85.56 295 GLY A CA 1
ATOM 2329 C C . GLY A 1 295 ? 7.112 3.275 -14.988 1.00 85.56 295 GLY A C 1
ATOM 2330 O O . GLY A 1 295 ? 7.701 3.370 -13.912 1.00 85.56 295 GLY A O 1
ATOM 2331 N N . GLY A 1 296 ? 6.952 4.320 -15.795 1.00 78.44 296 GLY A N 1
ATOM 2332 C CA . GLY A 1 296 ? 7.425 5.664 -15.479 1.00 78.44 296 GLY A CA 1
ATOM 2333 C C . GLY A 1 296 ? 6.724 6.706 -16.342 1.00 78.44 296 GLY A C 1
ATOM 2334 O O . GLY A 1 296 ? 6.167 6.369 -17.381 1.00 78.44 296 GLY A O 1
ATOM 2335 N N . PHE A 1 297 ? 6.743 7.961 -15.889 1.00 67.50 297 PHE A N 1
ATOM 2336 C CA . PHE A 1 297 ? 6.159 9.091 -16.613 1.00 67.50 297 PHE A CA 1
ATOM 2337 C C . PHE A 1 297 ? 7.228 10.102 -17.037 1.00 67.50 297 PHE A C 1
ATOM 2339 O O . PHE A 1 297 ? 8.107 10.496 -16.250 1.00 67.50 297 PHE A O 1
ATOM 2346 N N . GLY A 1 298 ? 7.079 10.579 -18.272 1.00 68.44 298 GLY A N 1
ATOM 2347 C CA . GLY A 1 298 ? 7.907 11.611 -18.879 1.00 68.44 298 GLY A CA 1
ATOM 2348 C C . GLY A 1 298 ? 9.223 11.103 -19.473 1.00 68.44 298 GLY A C 1
ATOM 2349 O O . GLY A 1 298 ? 9.618 9.955 -19.313 1.00 68.44 298 GLY A O 1
ATOM 2350 N N . ILE A 1 299 ? 9.925 12.021 -20.138 1.00 69.75 299 ILE A N 1
ATOM 2351 C CA . ILE A 1 299 ? 11.035 11.724 -21.061 1.00 69.75 299 ILE A CA 1
ATOM 2352 C C . ILE A 1 299 ? 12.378 11.375 -20.393 1.00 69.75 299 ILE A C 1
ATOM 2354 O O . ILE A 1 299 ? 13.280 10.830 -21.025 1.00 69.75 299 ILE A O 1
ATOM 2358 N N . ARG A 1 300 ? 12.569 11.754 -19.125 1.00 79.88 300 ARG A N 1
ATOM 2359 C CA . ARG A 1 300 ? 13.882 11.678 -18.465 1.00 79.88 300 ARG A CA 1
ATOM 2360 C C . ARG A 1 300 ? 14.223 10.233 -18.086 1.00 79.88 300 ARG A C 1
ATOM 2362 O O . ARG A 1 300 ? 13.416 9.569 -17.444 1.00 79.88 300 ARG A O 1
ATOM 2369 N N . GLY A 1 301 ? 15.446 9.810 -18.407 1.00 84.75 301 GLY A N 1
ATOM 2370 C CA . GLY A 1 301 ? 15.997 8.505 -18.030 1.00 84.75 301 GLY A CA 1
ATOM 2371 C C . GLY A 1 301 ? 15.730 7.376 -19.028 1.00 84.75 301 GLY A C 1
ATOM 2372 O O . GLY A 1 301 ? 16.257 6.282 -18.854 1.00 84.75 301 GLY A O 1
ATOM 2373 N N . VAL A 1 302 ? 14.966 7.637 -20.096 1.00 91.50 302 VAL A N 1
ATOM 2374 C CA . VAL A 1 302 ? 14.614 6.644 -21.128 1.00 91.50 302 VAL A CA 1
ATOM 2375 C C . VAL A 1 302 ? 15.858 6.054 -21.798 1.00 91.50 302 VAL A C 1
ATOM 2377 O O . VAL A 1 302 ? 15.963 4.838 -21.925 1.00 91.50 302 VAL A O 1
ATOM 2380 N N . GLU A 1 303 ? 16.825 6.891 -22.173 1.00 93.19 303 GLU A N 1
ATOM 2381 C CA . GLU A 1 303 ? 18.053 6.439 -22.845 1.00 93.19 303 GLU A CA 1
ATOM 2382 C C . GLU A 1 303 ? 18.887 5.500 -21.965 1.00 93.19 303 GLU A C 1
ATOM 2384 O O . GLU A 1 303 ? 19.357 4.462 -22.424 1.00 93.19 303 GLU A O 1
ATOM 2389 N N . GLY A 1 304 ? 18.978 5.786 -20.666 1.00 95.00 304 GLY A N 1
ATOM 2390 C CA . GLY A 1 304 ? 19.664 4.897 -19.735 1.00 95.00 304 GLY A CA 1
ATOM 2391 C C . GLY A 1 304 ? 18.949 3.557 -19.532 1.00 95.00 304 GLY A C 1
ATOM 2392 O O . GLY A 1 304 ? 19.595 2.515 -19.437 1.00 95.00 304 GLY A O 1
ATOM 2393 N N . MET A 1 305 ? 17.609 3.543 -19.547 1.00 95.88 305 MET A N 1
ATOM 2394 C CA . MET A 1 305 ? 16.847 2.286 -19.555 1.00 95.88 305 MET A CA 1
ATOM 2395 C C . MET A 1 305 ? 17.135 1.467 -20.820 1.00 95.88 305 MET A C 1
ATOM 2397 O O . MET A 1 305 ? 17.303 0.253 -20.730 1.00 95.88 305 MET A O 1
ATOM 2401 N N . VAL A 1 306 ? 17.220 2.116 -21.986 1.00 96.25 306 VAL A N 1
ATOM 2402 C CA . VAL A 1 306 ? 17.575 1.462 -23.257 1.00 96.25 306 VAL A CA 1
ATOM 2403 C C . VAL A 1 306 ? 18.973 0.839 -23.178 1.00 96.25 306 VAL A C 1
ATOM 2405 O O . VAL A 1 306 ? 19.137 -0.320 -23.557 1.00 96.25 306 VAL A O 1
ATOM 2408 N N . GLU A 1 307 ? 19.961 1.543 -22.619 1.00 97.31 307 GLU A N 1
ATOM 2409 C CA . GLU A 1 307 ? 21.314 1.003 -22.422 1.00 97.31 307 GLU A CA 1
ATOM 2410 C C . GLU A 1 307 ? 21.344 -0.183 -21.441 1.00 97.31 307 GLU A C 1
ATOM 2412 O O . GLU A 1 307 ? 22.003 -1.193 -21.714 1.00 97.31 307 GLU A O 1
ATOM 2417 N N . ALA A 1 308 ? 20.591 -0.119 -20.338 1.00 97.62 308 ALA A N 1
ATOM 2418 C CA . ALA A 1 308 ? 20.455 -1.229 -19.392 1.00 97.62 308 ALA A CA 1
ATOM 2419 C C . ALA A 1 308 ? 19.836 -2.477 -20.050 1.00 97.62 308 ALA A C 1
ATOM 2421 O O . ALA A 1 308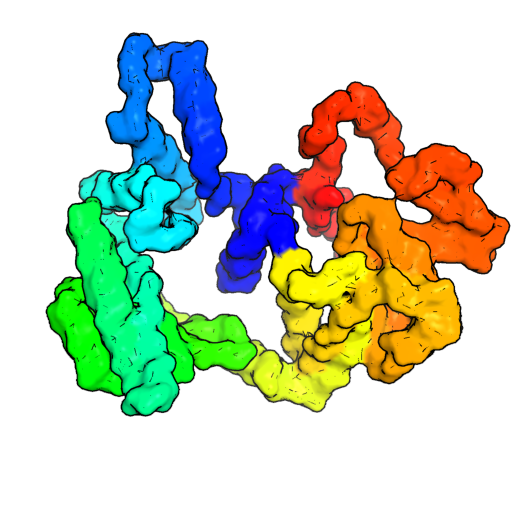 ? 20.342 -3.590 -19.891 1.00 97.62 308 ALA A O 1
ATOM 2422 N N . ILE A 1 309 ? 18.764 -2.291 -20.829 1.00 98.19 309 ILE A N 1
ATOM 2423 C CA . ILE A 1 309 ? 18.071 -3.375 -21.541 1.00 98.19 309 ILE A CA 1
ATOM 2424 C C . ILE A 1 309 ? 18.978 -3.995 -22.601 1.00 98.19 309 ILE A C 1
ATOM 2426 O O . ILE A 1 309 ? 19.044 -5.222 -22.710 1.00 98.19 309 ILE A O 1
ATOM 2430 N N . ARG A 1 310 ? 19.715 -3.166 -23.348 1.00 98.06 310 ARG A N 1
ATOM 2431 C CA . ARG A 1 310 ? 20.689 -3.635 -24.334 1.00 98.06 310 ARG A CA 1
ATOM 2432 C C . ARG A 1 310 ? 21.723 -4.542 -23.682 1.00 98.06 310 ARG A C 1
ATOM 2434 O O . ARG A 1 310 ? 21.959 -5.649 -24.170 1.00 98.06 310 ARG A O 1
ATOM 2441 N N . TRP A 1 311 ? 22.283 -4.102 -22.556 1.00 98.38 311 TRP A N 1
ATOM 2442 C CA . TRP A 1 311 ? 23.274 -4.885 -21.831 1.00 98.38 311 TRP A CA 1
ATOM 2443 C C . TRP A 1 311 ? 22.687 -6.214 -21.354 1.00 98.38 311 TRP A C 1
ATOM 2445 O O . TRP A 1 311 ? 23.286 -7.267 -21.579 1.00 98.38 311 TRP A O 1
ATOM 2455 N N . ALA A 1 312 ? 21.487 -6.189 -20.765 1.00 98.25 312 ALA A N 1
ATOM 2456 C CA . ALA A 1 312 ? 20.802 -7.392 -20.306 1.00 98.25 312 ALA A CA 1
ATOM 2457 C C . ALA A 1 312 ? 20.545 -8.388 -21.450 1.00 98.25 312 ALA A C 1
ATOM 2459 O O . ALA A 1 312 ? 20.820 -9.580 -21.306 1.00 98.25 312 ALA A O 1
ATOM 2460 N N . ARG A 1 313 ? 20.093 -7.906 -22.616 1.00 97.94 313 ARG A N 1
ATOM 2461 C CA . ARG A 1 313 ? 19.863 -8.726 -23.816 1.00 97.94 313 ARG A CA 1
ATOM 2462 C C . ARG A 1 313 ? 21.154 -9.372 -24.318 1.00 97.94 313 ARG A C 1
ATOM 2464 O O . ARG A 1 313 ? 21.167 -10.570 -24.599 1.00 97.94 313 ARG A O 1
ATOM 2471 N N . GLU A 1 314 ? 22.225 -8.593 -24.448 1.00 97.69 314 GLU A N 1
ATOM 2472 C CA . GLU A 1 314 ? 23.512 -9.064 -24.977 1.00 97.69 314 GLU A CA 1
ATOM 2473 C C . GLU A 1 314 ? 24.214 -10.040 -24.018 1.00 97.69 314 GLU A C 1
ATOM 2475 O O . GLU A 1 314 ? 24.867 -10.980 -24.474 1.00 97.69 314 GLU A O 1
ATOM 2480 N N . ASN A 1 315 ? 23.995 -9.893 -22.706 1.00 97.44 315 ASN A N 1
ATOM 2481 C CA . ASN A 1 315 ? 24.593 -10.734 -21.662 1.00 97.44 315 ASN A CA 1
ATOM 2482 C C . ASN A 1 315 ? 23.651 -11.818 -21.111 1.00 97.44 315 ASN A C 1
ATOM 2484 O O . ASN A 1 315 ? 24.025 -12.553 -20.201 1.00 97.44 315 ASN A O 1
ATOM 2488 N N . ARG A 1 316 ? 22.455 -11.977 -21.695 1.00 97.06 316 ARG A N 1
ATOM 2489 C CA . ARG A 1 316 ? 21.448 -12.988 -21.313 1.00 97.06 316 ARG A CA 1
ATOM 2490 C C . ARG A 1 316 ? 20.971 -12.885 -19.856 1.00 97.06 316 ARG A C 1
ATOM 2492 O O . ARG A 1 316 ? 20.575 -13.896 -19.276 1.00 97.06 316 ARG A O 1
ATOM 2499 N N . LEU A 1 317 ? 20.962 -11.680 -19.291 1.00 98.19 317 LEU A N 1
ATOM 2500 C CA . LEU A 1 317 ? 20.337 -11.409 -17.998 1.00 98.19 317 LEU A CA 1
ATOM 2501 C C . LEU A 1 317 ? 18.802 -11.468 -18.160 1.00 98.19 317 LEU A C 1
ATOM 2503 O O . LEU A 1 317 ? 18.272 -10.804 -19.058 1.00 98.19 317 LEU A O 1
ATOM 2507 N N . PRO A 1 318 ? 18.062 -12.244 -17.342 1.00 97.88 318 PRO A N 1
ATOM 2508 C CA . PRO A 1 318 ? 16.602 -12.240 -17.360 1.00 97.88 318 PRO A CA 1
ATOM 2509 C C . PRO A 1 318 ? 16.034 -10.827 -17.197 1.00 97.88 318 PRO A C 1
ATOM 2511 O O . PRO A 1 318 ? 16.413 -10.100 -16.284 1.00 97.88 318 PRO A O 1
ATOM 2514 N N . PHE A 1 319 ? 15.113 -10.449 -18.081 1.00 97.62 319 PHE A N 1
ATOM 2515 C CA . PHE A 1 319 ? 14.533 -9.109 -18.133 1.00 97.62 319 PHE A CA 1
ATOM 2516 C C . PHE A 1 319 ? 13.010 -9.151 -17.977 1.00 97.62 319 PHE A C 1
ATOM 2518 O O . PHE A 1 319 ? 12.344 -9.981 -18.604 1.00 97.62 319 PHE A O 1
ATOM 2525 N N . PHE A 1 320 ? 12.461 -8.217 -17.198 1.00 97.06 320 PHE A N 1
ATOM 2526 C CA . PHE A 1 320 ? 11.025 -7.974 -17.095 1.00 97.06 320 PHE A CA 1
ATOM 2527 C C . PHE A 1 320 ? 10.707 -6.476 -17.228 1.00 97.06 320 PHE A C 1
ATOM 2529 O O . PHE A 1 320 ? 11.133 -5.659 -16.415 1.00 97.06 320 PHE A O 1
ATOM 2536 N N . GLY A 1 321 ? 9.962 -6.109 -18.272 1.00 95.81 321 GLY A N 1
ATOM 2537 C CA . GLY A 1 321 ? 9.581 -4.725 -18.560 1.00 95.81 321 GLY A CA 1
ATOM 2538 C C . GLY A 1 321 ? 8.092 -4.491 -18.331 1.00 95.81 321 GLY A C 1
ATOM 2539 O O . GLY A 1 321 ? 7.267 -5.155 -18.957 1.00 95.81 321 GLY A O 1
ATOM 2540 N N . ILE A 1 322 ? 7.745 -3.526 -17.477 1.00 94.19 322 ILE A N 1
ATOM 2541 C CA . ILE A 1 322 ? 6.354 -3.177 -17.151 1.00 94.19 322 ILE A CA 1
ATOM 2542 C C . ILE A 1 322 ? 6.019 -1.818 -17.763 1.00 94.19 322 ILE A C 1
ATOM 2544 O O . ILE A 1 322 ? 6.701 -0.836 -17.485 1.00 94.19 322 ILE A O 1
ATOM 2548 N N . CYS A 1 323 ? 4.948 -1.740 -18.559 1.00 92.56 323 CYS A N 1
ATOM 2549 C CA . CYS A 1 323 ? 4.491 -0.507 -19.212 1.00 92.56 323 CYS A CA 1
ATOM 2550 C C . CYS A 1 323 ? 5.633 0.212 -19.962 1.00 92.56 323 CYS A C 1
ATOM 2552 O O . CYS A 1 323 ? 6.048 -0.272 -21.017 1.00 92.56 323 CYS A O 1
ATOM 2554 N N . LEU A 1 324 ? 6.189 1.300 -19.415 1.00 91.81 324 LEU A N 1
ATOM 2555 C CA . LEU A 1 324 ? 7.363 1.983 -19.966 1.00 91.81 324 LEU A CA 1
ATOM 2556 C C . LEU A 1 324 ? 8.537 1.021 -20.201 1.00 91.81 324 LEU A C 1
ATOM 2558 O O . LEU A 1 324 ? 9.171 1.099 -21.245 1.00 91.81 324 LEU A O 1
ATOM 2562 N N . GLY A 1 325 ? 8.778 0.060 -19.305 1.00 94.56 325 GLY A N 1
ATOM 2563 C CA . GLY A 1 325 ? 9.816 -0.955 -19.499 1.00 94.56 325 GLY A CA 1
ATOM 2564 C C . GLY A 1 325 ? 9.606 -1.833 -20.737 1.00 94.56 325 GLY A C 1
ATOM 2565 O O . GLY A 1 325 ? 10.566 -2.235 -21.388 1.00 94.56 325 GLY A O 1
ATOM 2566 N N . MET A 1 326 ? 8.354 -2.112 -21.109 1.00 95.56 326 MET A N 1
ATOM 2567 C CA . MET A 1 326 ? 8.052 -2.805 -22.367 1.00 95.56 326 MET A CA 1
ATOM 2568 C C . MET A 1 326 ? 8.308 -1.887 -23.571 1.00 95.56 326 MET A C 1
ATOM 2570 O O . MET A 1 326 ? 8.860 -2.328 -24.576 1.00 95.56 326 MET A O 1
ATOM 2574 N N . GLN A 1 327 ? 7.929 -0.610 -23.472 1.00 94.88 327 GLN A N 1
ATOM 2575 C CA . GLN A 1 327 ? 8.141 0.380 -24.532 1.00 94.88 327 GLN A CA 1
ATOM 2576 C C . GLN A 1 327 ? 9.634 0.597 -24.816 1.00 94.88 327 GLN A C 1
ATOM 2578 O O . GLN A 1 327 ? 10.054 0.557 -25.971 1.00 94.88 327 GLN A O 1
ATOM 2583 N N . THR A 1 328 ? 10.452 0.760 -23.773 1.00 95.69 328 THR A N 1
ATOM 2584 C CA . THR A 1 328 ? 11.906 0.937 -23.896 1.00 95.69 328 THR A CA 1
ATOM 2585 C C . THR A 1 328 ? 12.591 -0.303 -24.457 1.00 95.69 328 THR A C 1
ATOM 2587 O O . THR A 1 328 ? 13.532 -0.164 -25.234 1.00 95.69 328 THR A O 1
ATOM 2590 N N . ALA A 1 329 ? 12.084 -1.507 -24.172 1.00 97.44 329 ALA A N 1
ATOM 2591 C CA . ALA A 1 329 ? 12.583 -2.733 -24.793 1.00 97.44 329 ALA A CA 1
ATOM 2592 C C . ALA A 1 329 ? 12.307 -2.792 -26.305 1.00 97.44 329 ALA A C 1
ATOM 2594 O O . ALA A 1 329 ? 13.164 -3.224 -27.074 1.00 97.44 329 ALA A O 1
ATOM 2595 N N . ILE A 1 330 ? 11.138 -2.320 -26.754 1.00 97.69 330 ILE A N 1
ATOM 2596 C CA . ILE A 1 330 ? 10.819 -2.221 -28.189 1.00 97.69 330 ILE A CA 1
ATOM 2597 C C . ILE A 1 330 ? 11.740 -1.200 -28.872 1.00 97.69 330 ILE A C 1
ATOM 2599 O O . ILE A 1 330 ? 12.254 -1.470 -29.959 1.00 97.69 330 ILE A O 1
ATOM 2603 N N . ILE A 1 331 ? 11.980 -0.055 -28.224 1.00 96.94 331 ILE A N 1
ATOM 2604 C CA . ILE A 1 331 ? 12.896 0.981 -28.718 1.00 96.94 331 ILE A CA 1
ATOM 2605 C C . ILE A 1 331 ? 14.323 0.429 -28.837 1.00 96.94 331 ILE A C 1
ATOM 2607 O O . ILE A 1 331 ? 14.931 0.542 -29.901 1.00 96.94 331 ILE A O 1
ATOM 2611 N N . GLU A 1 332 ? 14.839 -0.218 -27.786 1.00 97.56 332 GLU A N 1
ATOM 2612 C CA . GLU A 1 332 ? 16.166 -0.846 -27.781 1.00 97.56 332 GLU A CA 1
ATOM 2613 C C . GLU A 1 332 ? 16.328 -1.829 -28.941 1.00 97.56 332 GLU A C 1
ATOM 2615 O O . GLU A 1 332 ? 17.315 -1.757 -29.679 1.00 97.56 332 GLU A O 1
ATOM 2620 N N . PHE A 1 333 ? 15.342 -2.706 -29.134 1.00 98.19 333 PHE A N 1
ATOM 2621 C CA . PHE A 1 333 ? 15.390 -3.726 -30.173 1.00 98.19 333 PHE A CA 1
ATOM 2622 C C . PHE A 1 333 ? 15.343 -3.109 -31.576 1.00 98.19 333 PHE A C 1
ATOM 2624 O O . PHE A 1 333 ? 16.097 -3.519 -32.462 1.00 98.19 333 PHE A O 1
ATOM 2631 N N . GLY A 1 334 ? 14.501 -2.091 -31.782 1.00 97.62 334 GLY A N 1
ATOM 2632 C CA . GLY A 1 334 ? 14.419 -1.357 -33.045 1.00 97.62 334 GLY A CA 1
ATOM 2633 C C . GLY A 1 334 ? 15.739 -0.676 -33.412 1.00 97.62 334 GLY A C 1
ATOM 2634 O O . GLY A 1 334 ? 16.228 -0.840 -34.532 1.00 97.62 334 GLY A O 1
ATOM 2635 N N . ARG A 1 335 ? 16.367 0.008 -32.449 1.00 96.88 335 ARG A N 1
ATOM 2636 C CA . ARG A 1 335 ? 17.650 0.694 -32.659 1.00 96.88 335 ARG A CA 1
ATOM 2637 C C . ARG A 1 335 ? 18.796 -0.280 -32.918 1.00 96.88 335 ARG A C 1
ATOM 2639 O O . ARG A 1 335 ? 19.527 -0.118 -33.891 1.00 96.88 335 ARG A O 1
ATOM 2646 N N . ASN A 1 336 ? 18.945 -1.299 -32.073 1.00 97.00 336 ASN A N 1
ATOM 2647 C CA . ASN A 1 336 ? 20.166 -2.108 -32.035 1.00 97.00 336 ASN A CA 1
ATOM 2648 C C . ASN A 1 336 ? 20.083 -3.404 -32.849 1.00 97.00 336 ASN A C 1
ATOM 2650 O O . ASN A 1 336 ? 21.087 -3.835 -33.413 1.00 97.00 336 ASN A O 1
ATOM 2654 N N . VAL A 1 337 ? 18.914 -4.044 -32.928 1.00 97.81 337 VAL A N 1
ATOM 2655 C CA . VAL A 1 337 ? 18.760 -5.324 -33.643 1.00 97.81 337 VAL A CA 1
ATOM 2656 C C . VAL A 1 337 ? 18.218 -5.099 -35.049 1.00 97.81 337 VAL A C 1
ATOM 2658 O O . VAL A 1 337 ? 18.778 -5.627 -36.007 1.00 97.81 337 VAL A O 1
ATOM 2661 N N . CYS A 1 338 ? 17.176 -4.277 -35.191 1.00 97.62 338 CYS A N 1
ATOM 2662 C CA . CYS A 1 338 ? 16.604 -3.943 -36.499 1.00 97.62 338 CYS A CA 1
ATOM 2663 C C . CYS A 1 338 ? 17.403 -2.874 -37.265 1.00 97.62 338 CYS A C 1
ATOM 2665 O O . CYS A 1 338 ? 17.105 -2.645 -38.434 1.00 97.62 338 CYS A O 1
ATOM 2667 N N . GLN A 1 339 ? 18.411 -2.253 -36.636 1.00 96.88 339 GLN A N 1
ATOM 2668 C CA . GLN A 1 339 ? 19.267 -1.218 -37.234 1.00 96.88 339 GLN A CA 1
ATOM 2669 C C . GLN A 1 339 ? 18.481 0.022 -37.704 1.00 96.88 339 GLN A C 1
ATOM 2671 O O . GLN A 1 339 ? 18.771 0.597 -38.752 1.00 96.88 339 GLN A O 1
ATOM 2676 N N . LEU A 1 340 ? 17.480 0.437 -36.920 1.00 96.38 340 LEU A N 1
ATOM 2677 C CA . LEU A 1 340 ? 16.688 1.650 -37.139 1.00 96.38 340 LEU A CA 1
ATOM 2678 C C . LEU A 1 340 ? 17.040 2.685 -36.050 1.00 96.38 340 LEU A C 1
ATOM 2680 O O . LEU A 1 340 ? 16.334 2.759 -35.040 1.00 96.38 340 LEU A O 1
ATOM 2684 N N . PRO A 1 341 ? 18.136 3.457 -36.199 1.00 91.88 341 PRO A N 1
ATOM 2685 C CA . PRO A 1 341 ? 18.700 4.287 -35.124 1.00 91.88 341 PRO A CA 1
ATOM 2686 C C . PRO A 1 341 ? 17.732 5.359 -34.603 1.00 91.88 341 PRO A C 1
ATOM 2688 O O . PRO A 1 341 ? 17.681 5.598 -33.401 1.00 91.88 341 PRO A O 1
ATOM 2691 N N . GLU A 1 342 ? 16.886 5.911 -35.475 1.00 92.75 342 GLU A N 1
ATOM 2692 C CA . GLU A 1 342 ? 15.868 6.918 -35.136 1.00 92.75 342 GLU A CA 1
ATOM 2693 C C . GLU A 1 342 ? 14.551 6.296 -34.618 1.00 92.75 342 GLU A C 1
ATOM 2695 O O . GLU A 1 342 ? 13.472 6.874 -34.756 1.00 92.75 342 GLU A O 1
ATOM 2700 N N . THR A 1 343 ? 14.605 5.080 -34.059 1.00 95.62 343 THR A N 1
ATOM 2701 C CA . THR A 1 343 ? 13.448 4.433 -33.419 1.00 95.62 343 THR A CA 1
ATOM 2702 C C . THR A 1 343 ? 13.164 5.047 -32.060 1.00 95.62 343 THR A C 1
ATOM 2704 O O . THR A 1 343 ? 14.047 5.089 -31.202 1.00 95.62 343 THR A O 1
ATOM 2707 N N . ASN A 1 344 ? 11.928 5.498 -31.830 1.00 94.44 344 ASN A N 1
ATOM 2708 C CA . ASN A 1 344 ? 11.532 6.067 -30.543 1.00 94.44 344 ASN A CA 1
ATOM 2709 C C . ASN A 1 344 ? 10.016 5.975 -30.274 1.00 94.44 344 ASN A C 1
ATOM 2711 O O . ASN A 1 344 ? 9.245 5.450 -31.077 1.00 94.44 344 ASN A O 1
ATOM 2715 N N . SER A 1 345 ? 9.596 6.486 -29.117 1.00 91.94 345 SER A N 1
ATOM 2716 C CA . SER A 1 345 ? 8.208 6.845 -28.828 1.00 91.94 345 SER A CA 1
ATOM 2717 C C . SER A 1 345 ? 7.928 8.271 -29.288 1.00 91.94 345 SER A C 1
ATOM 2719 O O . SER A 1 345 ? 8.729 9.169 -29.014 1.00 91.94 345 SER A O 1
ATOM 2721 N N . SER A 1 346 ? 6.757 8.513 -29.882 1.00 89.50 346 SER A N 1
ATOM 2722 C CA . SER A 1 346 ? 6.310 9.875 -30.203 1.00 89.50 346 SER A CA 1
ATOM 2723 C C . SER A 1 346 ? 6.095 10.746 -28.956 1.00 89.50 346 SER A C 1
ATOM 2725 O O . SER A 1 346 ? 6.016 11.962 -29.077 1.00 89.50 346 SER A O 1
ATOM 2727 N N . GLU A 1 347 ? 6.000 10.146 -27.762 1.00 86.31 347 GLU A N 1
ATOM 2728 C CA . GLU A 1 347 ? 5.974 10.877 -26.484 1.00 86.31 347 GLU A CA 1
ATOM 2729 C C . GLU A 1 347 ? 7.338 11.503 -26.147 1.00 86.31 347 GLU A C 1
ATOM 2731 O O . GLU A 1 347 ? 7.400 12.598 -25.593 1.00 86.31 347 GLU A O 1
ATOM 2736 N N . PHE A 1 348 ? 8.436 10.816 -26.473 1.00 87.06 348 PHE A N 1
ATOM 2737 C CA . PHE A 1 348 ? 9.791 11.235 -26.091 1.00 87.06 348 PHE A CA 1
ATOM 2738 C C . PHE A 1 348 ? 10.492 12.007 -27.208 1.00 87.06 348 PHE A C 1
ATOM 2740 O O . PHE A 1 348 ? 11.262 12.925 -26.936 1.00 87.06 348 PHE A O 1
ATOM 2747 N N . ALA A 1 349 ? 10.208 11.644 -28.460 1.00 88.81 349 ALA A N 1
ATOM 2748 C CA . ALA A 1 349 ? 10.723 12.292 -29.655 1.00 88.81 349 ALA A CA 1
ATOM 2749 C C . ALA A 1 349 ? 9.611 12.370 -30.712 1.00 88.81 349 ALA A C 1
ATOM 2751 O O . ALA A 1 349 ? 9.412 11.439 -31.494 1.00 88.81 349 ALA A O 1
ATOM 2752 N N . ALA A 1 350 ? 8.879 13.487 -30.723 1.00 87.00 350 ALA A N 1
ATOM 2753 C CA . ALA A 1 350 ? 7.736 13.697 -31.617 1.00 87.00 350 ALA A CA 1
ATOM 2754 C C . ALA A 1 350 ? 8.108 13.597 -33.108 1.00 87.00 350 ALA A C 1
ATOM 2756 O O . ALA A 1 350 ? 7.316 13.088 -33.897 1.00 87.00 350 ALA A O 1
ATOM 2757 N N . ASP A 1 351 ? 9.327 14.015 -33.459 1.00 88.38 351 ASP A N 1
ATOM 2758 C CA . ASP A 1 351 ? 9.830 14.059 -34.836 1.00 88.38 351 ASP A CA 1
ATOM 2759 C C . ASP A 1 351 ? 10.675 12.828 -35.219 1.00 88.38 351 ASP A C 1
ATOM 2761 O O . ASP A 1 351 ? 11.383 12.858 -36.225 1.00 88.38 351 ASP A O 1
ATOM 2765 N N . CYS A 1 352 ? 10.656 11.747 -34.424 1.00 90.25 352 CYS A N 1
ATOM 2766 C CA . CYS A 1 352 ? 11.432 10.551 -34.759 1.00 90.25 352 CYS A CA 1
ATOM 2767 C C . CYS A 1 352 ? 10.933 9.900 -36.058 1.00 90.25 352 CYS A C 1
ATOM 2769 O O . CYS A 1 352 ? 9.730 9.790 -36.300 1.00 90.25 352 CYS A O 1
ATOM 2771 N N . GLU A 1 353 ? 11.863 9.427 -36.892 1.00 92.88 353 GLU A N 1
ATOM 2772 C CA . GLU A 1 353 ? 11.510 8.812 -38.177 1.00 92.88 353 GLU A CA 1
ATOM 2773 C C . GLU A 1 353 ? 10.741 7.495 -37.998 1.00 92.88 353 GLU A C 1
ATOM 2775 O O . GLU A 1 353 ? 9.912 7.137 -38.834 1.00 92.88 353 GLU A O 1
ATOM 2780 N N . ASN A 1 354 ? 10.994 6.775 -36.897 1.00 93.69 354 ASN A N 1
ATOM 2781 C CA . ASN A 1 354 ? 10.410 5.465 -36.621 1.00 93.69 354 ASN A CA 1
ATOM 2782 C C . ASN A 1 354 ? 9.670 5.460 -35.259 1.00 93.69 354 ASN A C 1
ATOM 2784 O O . ASN A 1 354 ? 10.197 4.931 -34.272 1.00 93.69 354 ASN A O 1
ATOM 2788 N N . PRO A 1 355 ? 8.443 6.021 -35.174 1.00 92.69 355 PRO A N 1
ATOM 2789 C CA . PRO A 1 355 ? 7.656 6.083 -33.940 1.00 92.69 355 PRO A CA 1
ATOM 2790 C C . PRO A 1 355 ? 6.991 4.732 -33.627 1.00 92.69 355 PRO A C 1
ATOM 2792 O O . PRO A 1 355 ? 5.799 4.527 -33.865 1.00 92.69 355 PRO A O 1
ATOM 2795 N N . VAL A 1 356 ? 7.764 3.780 -33.098 1.00 93.44 356 VAL A N 1
ATOM 2796 C CA . VAL A 1 356 ? 7.287 2.422 -32.760 1.00 93.44 356 VAL A CA 1
ATOM 2797 C C . VAL A 1 356 ? 6.313 2.399 -31.581 1.00 93.44 356 VAL A C 1
ATOM 2799 O O . VAL A 1 356 ? 5.546 1.448 -31.439 1.00 93.44 356 VAL A O 1
ATOM 2802 N N . ILE A 1 357 ? 6.316 3.451 -30.759 1.00 91.81 357 ILE A N 1
ATOM 2803 C CA . ILE A 1 357 ? 5.303 3.706 -29.733 1.00 91.81 357 ILE A CA 1
ATOM 2804 C C . ILE A 1 357 ? 4.614 5.027 -30.066 1.00 91.81 357 ILE A C 1
ATOM 2806 O O . ILE A 1 357 ? 5.269 6.046 -30.280 1.00 91.81 357 ILE A O 1
ATOM 2810 N N . SER A 1 358 ? 3.285 5.009 -30.133 1.00 87.50 358 SER A N 1
ATOM 2811 C CA . SER A 1 358 ? 2.486 6.195 -30.431 1.00 87.50 358 SER A CA 1
ATOM 2812 C C . SER A 1 358 ? 1.088 6.080 -29.833 1.00 87.50 358 SER A C 1
ATOM 2814 O O . SER A 1 358 ? 0.618 4.981 -29.527 1.00 87.50 358 SER A O 1
ATOM 2816 N N . LEU A 1 359 ? 0.412 7.222 -29.695 1.00 79.50 359 LEU A N 1
ATOM 2817 C CA . LEU A 1 359 ? -0.996 7.264 -29.319 1.00 79.50 359 LEU A CA 1
ATOM 2818 C C . LEU A 1 359 ? -1.842 6.530 -30.362 1.00 79.50 359 LEU A C 1
ATOM 2820 O O . LEU A 1 359 ? -1.641 6.671 -31.577 1.00 79.50 359 LEU A O 1
ATOM 2824 N N . MET A 1 360 ? -2.832 5.779 -29.880 1.00 73.94 360 MET A N 1
ATOM 2825 C CA . MET A 1 360 ? -3.804 5.140 -30.759 1.00 73.94 360 MET A CA 1
ATOM 2826 C C . MET A 1 360 ? -4.563 6.213 -31.546 1.00 73.94 360 MET A C 1
ATOM 2828 O O . MET A 1 360 ? -4.809 7.310 -31.048 1.00 73.94 360 MET A O 1
ATOM 2832 N N . SER A 1 361 ? -4.967 5.902 -32.778 1.00 67.06 361 SER A N 1
ATOM 2833 C CA . SER A 1 361 ? -5.723 6.832 -33.629 1.00 67.06 361 SER A CA 1
ATOM 2834 C C . SER A 1 361 ? -6.993 7.361 -32.952 1.00 67.06 361 SER A C 1
ATOM 2836 O O . SER A 1 361 ? -7.317 8.531 -33.112 1.00 67.06 361 SER A O 1
ATOM 2838 N N . SER A 1 362 ? -7.652 6.542 -32.127 1.00 61.88 362 SER A N 1
ATOM 2839 C CA . SER A 1 362 ? -8.828 6.910 -31.326 1.00 61.88 362 SER A CA 1
ATOM 2840 C C . SER A 1 362 ? -8.558 7.914 -30.197 1.00 61.88 362 SER A C 1
ATOM 2842 O O . SER A 1 362 ? -9.506 8.433 -29.617 1.00 61.88 362 SER A O 1
ATOM 2844 N N . GLN A 1 363 ? -7.294 8.184 -29.867 1.00 61.09 363 GLN A N 1
ATOM 2845 C CA . GLN A 1 363 ? -6.887 9.093 -28.790 1.00 61.09 363 GLN A CA 1
ATOM 2846 C C . GLN A 1 363 ? -6.351 10.435 -29.313 1.00 61.09 363 GLN A C 1
ATOM 2848 O O . GLN A 1 363 ? -6.039 11.307 -28.509 1.00 61.09 363 GLN A O 1
ATOM 2853 N N . ARG A 1 364 ? -6.232 10.620 -30.638 1.00 58.84 364 ARG A N 1
ATOM 2854 C CA . ARG A 1 364 ? -5.582 11.802 -31.237 1.00 58.84 364 ARG A CA 1
ATOM 2855 C C . ARG A 1 364 ? -6.414 13.087 -31.167 1.00 58.84 364 ARG A C 1
ATOM 2857 O O . ARG A 1 364 ? -5.826 14.151 -31.031 1.00 58.84 364 ARG A O 1
ATOM 2864 N N . ASP A 1 365 ? -7.743 12.984 -31.208 1.00 54.69 365 ASP A N 1
ATOM 2865 C CA . ASP A 1 365 ? -8.662 14.140 -31.231 1.00 54.69 365 ASP A CA 1
ATOM 2866 C C . ASP A 1 365 ? -9.268 14.470 -29.855 1.00 54.69 365 ASP A C 1
ATOM 2868 O O . ASP A 1 365 ? -10.245 15.212 -29.751 1.00 54.69 365 ASP A O 1
ATOM 2872 N N . VAL A 1 366 ? -8.743 13.881 -28.777 1.00 54.91 366 VAL A N 1
ATOM 2873 C CA . VAL A 1 366 ? -9.324 14.037 -27.441 1.00 54.91 366 VAL A CA 1
ATOM 2874 C C . VAL A 1 366 ? -8.535 15.068 -26.641 1.00 54.91 366 VAL A C 1
ATOM 2876 O O . VAL A 1 366 ? -7.443 14.794 -26.157 1.00 54.91 366 VAL A O 1
ATOM 2879 N N . GLU A 1 367 ? -9.133 16.244 -26.450 1.00 48.72 367 GLU A N 1
ATOM 2880 C CA . GLU A 1 367 ? -8.528 17.387 -25.745 1.00 48.72 367 GLU A CA 1
ATOM 2881 C C . GLU A 1 367 ? -8.400 17.189 -24.219 1.00 48.72 367 GLU A C 1
ATOM 2883 O O . GLU A 1 367 ? -7.637 17.890 -23.556 1.00 48.72 367 GLU A O 1
ATOM 2888 N N . ASN A 1 368 ? -9.104 16.207 -23.643 1.00 46.47 368 ASN A N 1
ATOM 2889 C CA . ASN A 1 368 ? -9.057 15.905 -22.211 1.00 46.47 368 ASN A CA 1
ATOM 2890 C C . ASN A 1 368 ? -7.963 14.877 -21.891 1.00 46.47 368 ASN A C 1
ATOM 2892 O O . ASN A 1 368 ? -8.230 13.674 -21.796 1.00 46.47 368 ASN A O 1
ATOM 2896 N N . LEU A 1 369 ? -6.739 15.359 -21.663 1.00 44.69 369 LEU A N 1
ATOM 2897 C CA . LEU A 1 369 ? -5.684 14.583 -21.004 1.00 44.69 369 LEU A CA 1
ATOM 2898 C C . LEU A 1 369 ? -6.212 14.089 -19.643 1.00 44.69 369 LEU A C 1
ATOM 2900 O O . LEU A 1 369 ? -6.544 14.895 -18.777 1.00 44.69 369 LEU A O 1
ATOM 2904 N N . GLY A 1 370 ? -6.354 12.771 -19.480 1.00 45.44 370 GLY A N 1
ATOM 2905 C CA . GLY A 1 370 ? -6.923 12.144 -18.278 1.00 45.44 370 GLY A CA 1
ATOM 2906 C C . GLY A 1 370 ? -8.068 11.165 -18.564 1.00 45.44 370 GLY A C 1
ATOM 2907 O O . GLY A 1 370 ? -8.089 10.071 -18.016 1.00 45.44 370 GLY A O 1
ATOM 2908 N N . GLY A 1 371 ? -9.004 11.525 -19.452 1.00 38.66 371 GLY A N 1
ATOM 2909 C CA . GLY A 1 371 ? -10.279 10.802 -19.622 1.00 38.66 371 GLY A CA 1
ATOM 2910 C C . GLY A 1 371 ? -10.319 9.737 -20.724 1.00 38.66 371 GLY A C 1
ATOM 2911 O O . GLY A 1 371 ? -11.286 8.986 -20.810 1.00 38.66 371 GLY A O 1
ATOM 2912 N N . THR A 1 372 ? -9.300 9.667 -21.583 1.00 51.00 372 THR A N 1
ATOM 2913 C CA . THR A 1 372 ? -9.225 8.720 -22.718 1.00 51.00 372 THR A CA 1
ATOM 2914 C C . THR A 1 372 ? -8.012 7.805 -22.674 1.00 51.00 372 THR A C 1
ATOM 2916 O O . THR A 1 372 ? -7.724 7.089 -23.638 1.00 51.00 372 THR A O 1
ATOM 2919 N N . MET A 1 373 ? -7.310 7.800 -21.542 1.00 67.81 373 MET A N 1
ATOM 2920 C CA . MET A 1 373 ? -6.235 6.858 -21.261 1.00 67.81 373 MET A CA 1
ATOM 2921 C C . MET A 1 373 ? -6.836 5.482 -20.968 1.00 67.81 373 MET A C 1
ATOM 2923 O O . MET A 1 373 ? -7.918 5.370 -20.389 1.00 67.81 373 MET A O 1
ATOM 2927 N N . ARG A 1 374 ? -6.162 4.418 -21.418 1.00 82.62 374 ARG A N 1
ATOM 2928 C CA . ARG A 1 374 ? -6.579 3.048 -21.105 1.00 82.62 374 ARG A CA 1
ATOM 2929 C C . ARG A 1 374 ? -6.364 2.820 -19.610 1.00 82.62 374 ARG A C 1
ATOM 2931 O O . ARG A 1 374 ? -5.261 2.476 -19.213 1.00 82.62 374 ARG A O 1
ATOM 2938 N N . LEU A 1 375 ? -7.414 3.012 -18.818 1.00 88.44 375 LEU A N 1
ATOM 2939 C CA . LEU A 1 375 ? -7.400 2.859 -17.364 1.00 88.44 375 LEU A CA 1
ATOM 2940 C C . LEU A 1 375 ? -8.223 1.649 -16.921 1.00 88.44 375 LEU A C 1
ATOM 2942 O O . LEU A 1 375 ? -9.323 1.432 -17.429 1.00 88.44 375 LEU A O 1
ATOM 2946 N N . GLY A 1 376 ? -7.690 0.886 -15.969 1.00 91.69 376 GLY A N 1
ATOM 2947 C CA . GLY A 1 376 ? -8.364 -0.277 -15.389 1.00 91.69 376 GLY A CA 1
ATOM 2948 C C . GLY A 1 376 ? -8.124 -1.566 -16.159 1.00 91.69 376 GLY A C 1
ATOM 2949 O O . GLY A 1 376 ? -7.159 -1.676 -16.917 1.00 91.69 376 GLY A O 1
ATOM 2950 N N . ALA A 1 377 ? -8.971 -2.563 -15.925 1.00 93.69 377 ALA A N 1
ATOM 2951 C CA . ALA A 1 377 ? -8.814 -3.902 -16.472 1.00 93.69 377 ALA A CA 1
ATOM 2952 C C . ALA A 1 377 ? -9.129 -3.954 -17.979 1.00 93.69 377 ALA A C 1
ATOM 2954 O O . ALA A 1 377 ? -10.216 -3.572 -18.415 1.00 93.69 377 ALA A O 1
ATOM 2955 N N . TYR A 1 378 ? -8.196 -4.473 -18.783 1.00 93.94 378 TYR A N 1
ATOM 2956 C CA . TYR A 1 378 ? -8.415 -4.758 -20.204 1.00 93.94 378 TYR A CA 1
ATOM 2957 C C . TYR A 1 378 ? -8.163 -6.235 -20.518 1.00 93.94 378 TYR A C 1
ATOM 2959 O O . TYR A 1 378 ? -7.149 -6.788 -20.084 1.00 93.94 378 TYR A O 1
ATOM 2967 N N . PRO A 1 379 ? -9.018 -6.861 -21.348 1.00 95.69 379 PRO A N 1
ATOM 2968 C CA . PRO A 1 379 ? -8.796 -8.223 -21.800 1.00 95.69 379 PRO A CA 1
ATOM 2969 C C . PRO A 1 379 ? -7.617 -8.290 -22.777 1.00 95.69 379 PRO A C 1
ATOM 2971 O O . PRO A 1 379 ? -7.528 -7.524 -23.740 1.00 95.69 379 PRO A O 1
ATOM 2974 N N . CYS A 1 380 ? -6.749 -9.272 -22.568 1.00 94.94 380 CYS A N 1
ATOM 2975 C CA . CYS A 1 380 ? -5.592 -9.570 -23.399 1.00 94.94 380 CYS A CA 1
ATOM 2976 C C . CYS A 1 380 ? -5.687 -11.013 -23.906 1.00 94.94 380 CYS A C 1
ATOM 2978 O O . CYS A 1 380 ? -5.797 -11.958 -23.124 1.00 94.94 380 CYS A O 1
ATOM 2980 N N . ARG A 1 381 ? -5.610 -11.194 -25.231 1.00 97.06 381 ARG A N 1
ATOM 2981 C CA . ARG A 1 381 ? -5.481 -12.521 -25.847 1.00 97.06 381 ARG A CA 1
ATOM 2982 C C . ARG A 1 381 ? -4.011 -12.814 -26.114 1.00 97.06 381 ARG A C 1
ATOM 2984 O O . ARG A 1 381 ? -3.386 -12.172 -26.958 1.00 97.06 381 ARG A O 1
ATOM 2991 N N . LEU A 1 382 ? -3.470 -13.789 -25.402 1.00 96.94 382 LEU A N 1
ATOM 2992 C CA . LEU A 1 382 ? -2.084 -14.213 -25.513 1.00 96.94 382 LEU A CA 1
ATOM 2993 C C . LEU A 1 382 ? -1.912 -15.143 -26.717 1.00 96.94 382 LEU A C 1
ATOM 2995 O O . LEU A 1 382 ? -2.791 -15.934 -27.057 1.00 96.94 382 LEU A O 1
ATOM 2999 N N . ARG A 1 383 ? -0.753 -15.070 -27.378 1.00 97.38 383 ARG A N 1
ATOM 3000 C CA . ARG A 1 383 ? -0.440 -15.972 -28.493 1.00 97.38 383 ARG A CA 1
ATOM 3001 C C . ARG A 1 383 ? -0.296 -17.409 -27.963 1.00 97.38 383 ARG A C 1
ATOM 3003 O O . ARG A 1 383 ? 0.568 -17.624 -27.104 1.00 97.38 383 ARG A O 1
ATOM 3010 N N . PRO A 1 384 ? -1.040 -18.399 -28.494 1.00 95.69 384 PRO A N 1
ATOM 3011 C CA . PRO A 1 384 ? -0.893 -19.791 -28.080 1.00 95.69 384 PRO A CA 1
ATOM 3012 C C . PRO A 1 384 ? 0.549 -20.288 -28.237 1.00 95.69 384 PRO A C 1
ATOM 3014 O O . PRO A 1 384 ? 1.212 -19.996 -29.235 1.00 95.69 384 PRO A O 1
ATOM 3017 N N . GLY A 1 385 ? 1.046 -21.009 -27.230 1.00 94.69 385 GLY A N 1
ATOM 3018 C CA . GLY A 1 385 ? 2.420 -21.524 -27.188 1.00 94.69 385 GLY A CA 1
ATOM 3019 C C . GLY A 1 385 ? 3.504 -20.489 -26.859 1.00 94.69 385 GLY A C 1
ATOM 3020 O O . GLY A 1 385 ? 4.675 -20.852 -26.786 1.00 94.69 385 GLY A O 1
ATOM 3021 N N . SER A 1 386 ? 3.153 -19.216 -26.646 1.00 97.06 386 SER A N 1
ATOM 3022 C CA . SER A 1 386 ? 4.105 -18.215 -26.152 1.00 97.06 386 SER A CA 1
ATOM 3023 C C . SER A 1 386 ? 4.502 -18.479 -24.696 1.00 97.06 386 SER A C 1
ATOM 3025 O O . SER A 1 386 ? 3.741 -19.066 -23.927 1.00 97.06 386 SER A O 1
ATOM 3027 N N . ARG A 1 387 ? 5.681 -17.985 -24.293 1.00 95.50 387 ARG A N 1
ATOM 3028 C CA . ARG A 1 387 ? 6.164 -18.100 -22.908 1.00 95.50 387 ARG A CA 1
ATOM 3029 C C . ARG A 1 387 ? 5.193 -17.479 -21.899 1.00 95.50 387 ARG A C 1
ATOM 3031 O O . ARG A 1 387 ? 4.990 -18.048 -20.837 1.00 95.50 387 ARG A O 1
ATOM 3038 N N . VAL A 1 388 ? 4.563 -16.352 -22.236 1.00 95.44 388 VAL A N 1
ATOM 3039 C CA . VAL A 1 388 ? 3.594 -15.697 -21.343 1.00 95.44 388 VAL A CA 1
ATOM 3040 C C . VAL A 1 388 ? 2.329 -16.546 -21.163 1.00 95.44 388 VAL A C 1
ATOM 3042 O O . VAL A 1 388 ? 1.912 -16.759 -20.033 1.00 95.44 388 VAL A O 1
ATOM 3045 N N . ALA A 1 389 ? 1.789 -17.145 -22.232 1.00 96.56 389 ALA A N 1
ATOM 3046 C CA . ALA A 1 389 ? 0.635 -18.047 -22.125 1.00 96.56 389 ALA A CA 1
ATOM 3047 C C . ALA A 1 389 ? 0.949 -19.298 -21.284 1.00 96.56 389 ALA A C 1
ATOM 3049 O O . ALA A 1 389 ? 0.094 -19.788 -20.553 1.00 96.56 389 ALA A O 1
ATOM 3050 N N . GLN A 1 390 ? 2.188 -19.799 -21.351 1.00 96.62 390 GLN A N 1
ATOM 3051 C CA . GLN A 1 390 ? 2.644 -20.909 -20.508 1.00 96.62 390 GLN A CA 1
ATOM 3052 C C . GLN A 1 390 ? 2.722 -20.521 -19.027 1.00 96.62 390 GLN A C 1
ATOM 3054 O O . GLN A 1 390 ? 2.347 -21.326 -18.184 1.00 96.62 390 GLN A O 1
ATOM 3059 N N . ILE A 1 391 ? 3.180 -19.302 -18.714 1.00 95.00 391 ILE A N 1
ATOM 3060 C CA . ILE A 1 391 ? 3.267 -18.796 -17.335 1.00 95.00 391 ILE A CA 1
ATOM 3061 C C . ILE A 1 391 ? 1.870 -18.620 -16.726 1.00 95.00 391 ILE A C 1
ATOM 3063 O O . ILE A 1 391 ? 1.640 -19.072 -15.611 1.00 95.00 391 ILE A O 1
ATOM 3067 N N . TYR A 1 392 ? 0.932 -18.008 -17.458 1.00 95.69 392 TYR A N 1
ATOM 3068 C CA . TYR A 1 392 ? -0.442 -17.818 -16.973 1.00 95.69 392 TYR A CA 1
ATOM 3069 C C . TYR A 1 392 ? -1.275 -19.109 -16.967 1.00 95.69 392 TYR A C 1
ATOM 3071 O O . TYR A 1 392 ? -2.293 -19.177 -16.287 1.00 95.69 392 TYR A O 1
ATOM 3079 N N . GLY A 1 393 ? -0.898 -20.120 -17.757 1.00 96.81 393 GLY A N 1
ATOM 3080 C CA . GLY A 1 393 ? -1.686 -21.346 -17.927 1.00 96.81 393 GLY A CA 1
ATOM 3081 C C . GLY A 1 393 ? -2.987 -21.159 -18.725 1.00 96.81 393 GLY A C 1
ATOM 3082 O O . GLY A 1 393 ? -3.794 -22.082 -18.802 1.00 96.81 393 GLY A O 1
ATOM 3083 N N . THR A 1 394 ? -3.194 -19.987 -19.334 1.00 96.56 394 THR A N 1
ATOM 3084 C CA . THR A 1 394 ? -4.368 -19.620 -20.144 1.00 96.56 394 THR A CA 1
ATOM 3085 C C . THR A 1 394 ? -3.958 -18.677 -21.282 1.00 96.56 394 THR A C 1
ATOM 3087 O O . THR A 1 394 ? -2.929 -18.004 -21.200 1.00 96.56 394 THR A O 1
ATOM 3090 N N . ASP A 1 395 ? -4.742 -18.626 -22.364 1.00 94.94 395 ASP A N 1
ATOM 3091 C CA . ASP A 1 395 ? -4.547 -17.701 -23.490 1.00 94.94 395 ASP A CA 1
ATOM 3092 C C . ASP A 1 395 ? -5.402 -16.423 -23.392 1.00 94.94 395 ASP A C 1
ATOM 3094 O O . ASP A 1 395 ? -5.283 -15.528 -24.231 1.00 94.94 395 ASP A O 1
ATOM 3098 N N . GLN A 1 396 ? -6.239 -16.315 -22.360 1.00 96.69 396 GLN A N 1
ATOM 3099 C CA . GLN A 1 396 ? -7.075 -15.153 -22.074 1.00 96.69 396 GLN A CA 1
ATOM 3100 C C . GLN A 1 396 ? -6.809 -14.677 -20.655 1.00 96.69 396 GLN A C 1
ATOM 3102 O O . GLN A 1 396 ? -7.019 -15.419 -19.696 1.00 96.69 396 GLN A O 1
ATOM 3107 N N . VAL A 1 397 ? -6.349 -13.435 -20.545 1.00 96.69 397 VAL A N 1
ATOM 3108 C CA . VAL A 1 397 ? -6.044 -12.776 -19.272 1.00 96.69 397 VAL A CA 1
ATOM 3109 C C . VAL A 1 397 ? -6.649 -11.378 -19.253 1.00 96.69 397 VAL A C 1
ATOM 3111 O O . VAL A 1 397 ? -7.077 -10.863 -20.288 1.00 96.69 397 VAL A O 1
ATOM 3114 N N . SER A 1 398 ? -6.682 -10.762 -18.079 1.00 95.81 398 SER A N 1
ATOM 3115 C CA . SER A 1 398 ? -7.091 -9.375 -17.899 1.00 95.81 398 SER A CA 1
ATOM 3116 C C . SER A 1 398 ? -6.050 -8.677 -17.044 1.00 95.81 398 SER A C 1
ATOM 3118 O O . SER A 1 398 ? -5.677 -9.208 -16.006 1.00 95.81 398 SER A O 1
ATOM 3120 N N . GLU A 1 399 ? -5.583 -7.512 -17.484 1.00 95.50 399 GLU A N 1
ATOM 3121 C CA . GLU A 1 399 ? -4.539 -6.756 -16.789 1.00 95.50 399 GLU A CA 1
ATOM 3122 C C . GLU A 1 399 ? -4.924 -5.288 -16.655 1.00 95.50 399 GLU A C 1
ATOM 3124 O O . GLU A 1 399 ? -5.626 -4.738 -17.511 1.00 95.50 399 GLU A O 1
ATOM 3129 N N . ARG A 1 400 ? -4.463 -4.653 -15.573 1.00 94.00 400 ARG A N 1
ATOM 3130 C CA . ARG A 1 400 ? -4.738 -3.239 -15.311 1.00 94.00 400 ARG A CA 1
ATOM 3131 C C . ARG A 1 400 ? -3.777 -2.356 -16.100 1.00 94.00 400 ARG A C 1
ATOM 3133 O O . ARG A 1 400 ? -2.561 -2.529 -16.039 1.00 94.00 400 ARG A O 1
ATOM 3140 N N . HIS A 1 401 ? -4.329 -1.396 -16.832 1.00 91.06 401 HIS A N 1
ATOM 3141 C CA . HIS A 1 401 ? -3.574 -0.405 -17.592 1.00 91.06 401 HIS A CA 1
ATOM 3142 C C . HIS A 1 401 ? -3.665 0.975 -16.943 1.00 91.06 401 HIS A C 1
ATOM 3144 O O . HIS A 1 401 ? -4.636 1.285 -16.247 1.00 91.06 401 HIS A O 1
ATOM 3150 N N . ARG A 1 402 ? -2.626 1.778 -17.182 1.00 86.88 402 ARG A N 1
ATOM 3151 C CA . ARG A 1 402 ? -2.539 3.180 -16.798 1.00 86.88 402 ARG A CA 1
ATOM 3152 C C . ARG A 1 402 ? -1.841 3.973 -17.884 1.00 86.88 402 ARG A C 1
ATOM 3154 O O . ARG A 1 402 ? -0.753 3.510 -18.301 1.00 86.88 402 ARG A O 1
#

Foldseek 3Di:
DFDFFQQFDTADPVLVVVCVVVVD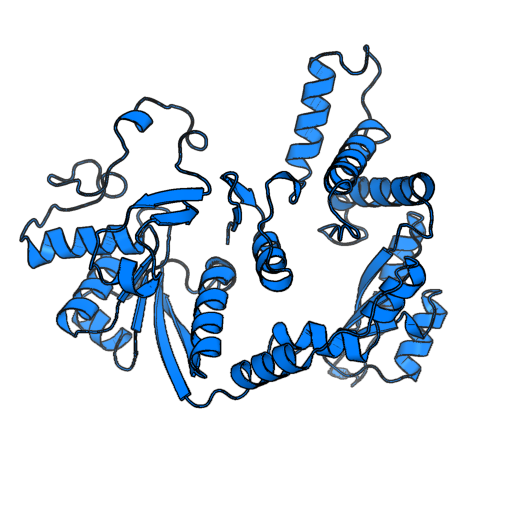TDDPLQHDDPVNLVVVLVVCVVVCVVVPDDDDLPPRSLVSLLVSQVVVPPVDPDDDRDQDDAQVDPRRLSVLLSVLVNDVVQHQLQDAAEAEWEQEQDPVVRDTHCVRLLVSLVSSVVSPDQHAAYEYEYQDDDDLVNLVVSCVSNVYDSLRDAYQHDDPDPLCRVVRRVVSVVVVSVCVSNVNDDDDDDCVVSVLLVCLAVPFPEEAEEEEEEQDQPPPVVCVVVVVVVSVVQSVVSYHYHYHYDYLVQQPALVSLCVVCPPHQAYEYEDDDAQPSLVSLLRNLLNCVVVVRHYDYYDSGVQSNVQSCCVPVVVQVLEHDCRNPVPGPHRPHYDDPVCPPDPDPPPPFQARKDKAQADPPDPVCVVVVHRIDIDGGD